Protein AF-0000000082828554 (afdb_homodimer)

Nearest PDB structures (foldseek):
  3os6-assembly2_D  TM=9.403E-01  e=1.510E-37  Bacillus anthracis str. Ames
  3os6-assembly2_C  TM=9.207E-01  e=5.058E-37  Bacillus anthracis str. Ames
  3os6-assembly1_B  TM=9.285E-01  e=2.536E-36  Bacillus anthracis str. Ames
  3gse-assembly1_A  TM=7.873E-01  e=1.905E-25  Yersinia pestis
  3veh-assembly4_D  TM=8.077E-01  e=9.548E-24  Mycobacterium tuberculosis

Solvent-accessible surface area (backbone atoms only — not comparable to full-atom values): 40051 Å² total; per-residue (Å²): 139,84,79,77,75,78,73,78,72,76,77,71,78,64,81,72,71,77,76,66,60,44,45,30,43,66,65,32,33,47,46,67,42,63,80,73,51,72,46,53,56,24,56,67,45,46,69,61,38,51,52,52,51,51,49,52,49,50,53,43,37,73,73,69,35,86,42,36,32,34,41,30,40,33,26,49,56,34,78,40,61,21,27,36,36,32,22,41,29,56,48,77,37,60,83,48,64,68,73,52,63,66,45,63,83,67,75,84,49,42,47,74,45,78,45,69,72,50,53,68,66,56,52,37,51,45,44,51,53,51,53,57,39,36,74,72,68,68,35,62,26,35,31,50,61,45,38,40,38,37,29,41,81,49,73,64,57,69,67,49,52,46,39,39,44,47,69,66,39,54,73,20,40,33,36,35,35,56,39,77,92,80,17,32,45,31,34,46,17,81,34,40,57,27,35,27,55,88,43,39,36,36,31,30,55,52,33,37,74,45,73,50,55,97,43,66,69,58,35,53,51,49,50,52,48,52,75,67,29,64,59,32,46,51,51,25,46,57,34,52,45,50,50,46,54,61,49,44,74,41,31,29,28,39,34,38,58,82,62,67,43,78,42,76,57,86,44,33,35,26,34,28,38,53,34,44,32,35,40,35,92,84,44,72,40,30,63,59,50,38,52,65,48,53,67,41,39,62,58,27,8,28,53,44,71,57,20,44,51,49,39,73,74,59,62,75,74,84,59,58,49,50,50,15,36,37,38,41,35,36,79,87,31,27,24,40,36,26,41,32,40,42,30,31,46,36,48,62,34,31,34,37,36,40,28,56,34,76,41,40,77,89,62,48,47,68,61,40,52,50,47,18,53,43,50,32,42,62,54,52,57,56,46,75,39,71,65,72,116,137,80,80,72,78,76,74,77,73,75,76,72,79,65,78,72,71,79,75,66,60,43,45,30,41,66,66,31,33,48,45,66,42,62,78,73,51,70,46,52,56,24,56,66,46,45,69,60,38,52,53,51,49,52,49,51,48,49,52,44,38,74,73,69,36,87,43,37,32,34,42,31,40,33,26,49,56,34,78,41,61,21,26,36,37,32,22,42,31,57,47,76,38,60,81,49,63,66,72,51,64,65,45,62,82,67,75,85,46,41,47,74,44,77,45,69,72,52,53,68,66,57,52,37,50,45,46,50,53,51,52,57,37,36,77,70,68,67,36,62,26,36,32,51,61,46,38,37,39,38,30,40,79,50,73,63,57,68,67,51,51,46,39,36,44,47,70,65,39,56,73,20,40,32,37,34,36,57,38,77,92,80,16,32,45,30,35,47,16,80,32,40,57,28,35,27,55,86,44,38,35,36,30,31,54,52,33,35,74,45,73,50,56,96,44,66,69,59,36,51,51,50,50,52,47,53,76,68,28,64,58,34,47,51,50,25,46,56,33,52,45,50,50,46,55,60,47,44,75,40,31,30,29,40,35,38,56,82,62,67,43,79,43,78,57,86,41,33,33,26,33,29,37,54,36,43,32,36,40,34,92,84,45,72,39,30,65,58,50,39,53,66,49,53,68,40,40,59,57,27,8,28,53,46,71,58,20,44,50,49,40,71,73,59,63,76,74,83,59,57,48,49,50,15,35,38,38,40,36,38,79,86,31,29,23,40,36,25,42,32,39,40,32,33,44,36,48,62,35,31,34,36,36,39,28,56,34,76,41,38,78,89,64,48,45,68,60,41,51,51,46,17,54,44,49,34,42,62,53,53,56,55,48,76,38,69,68,73,116

Organism: Acinetobacter baumannii (strain ATCC 19606 / DSM 30007 / JCM 6841 / CCUG 19606 / CIP 70.34 / NBRC 109757 / NCIMB 12457 / NCTC 12156 / 81) (NCBI:txid575584)

InterPro domains:
  IPR004561 Isochorismate synthase [TIGR00543] (96-383)
  IPR005801 ADC synthase [G3DSA:3.60.120.10] (2-388)
  IPR005801 ADC synthase [SSF56322] (55-384)
  IPR015890 Chorismate-utilising enzyme, C-terminal [PF00425] (120-375)

Sequence (778 aa):
MMQTQISVEQNLDHIGQKKFSCFSTKNYYLEVNEFVKTLNTPAANTALLNEEIAKCFEEIKKQGHQNPVLIGAIPFDITKKSSLNFYADHKKITQASSTINSLKNRNNIEIINKSLLIQRQKFEGTVQLALDAFEKKKVEKVVLSQAVEYEFNRHQEPENLLAALLKQNPNAYNFVIPVEHNNYILGASPELLLSKQGRIVTSNPLAGSRPKSQISEKNFVSQQELNHSEKDQHEHRIVVENIIRNLATHCVELKVSEFPDILETSTMLHLSSEFQGVLKQQAPDALNLALELHPTPAVCGSPTHVAKQFILDHEGYDRHYYTGLVGWMDAEGNGEWVVTIRCGLLSENKMRLYAGAGIVEGSDAEAEWLETEAKMQTMLNILNTKVAVMMQTQISVEQNLDHIGQKKFSCFSTKNYYLEVNEFVKTLNTPAANTALLNEEIAKCFEEIKKQGHQNPVLIGAIPFDITKKSSLNFYADHKKITQASSTINSLKNRNNIEIINKSLLIQRQKFEGTVQLALDAFEKKKVEKVVLSQAVEYEFNRHQEPENLLAALLKQNPNAYNFVIPVEHNNYILGASPELLLSKQGRIVTSNPLAGSRPKSQISEKNFVSQQELNHSEKDQHEHRIVVENIIRNLATHCVELKVSEFPDILETSTMLHLSSEFQGVLKQQAPDALNLALELHPTPAVCGSPTHVAKQFILDHEGYDRHYYTGLVGWMDAEGNGEWVVTIRCGLLSENKMRLYAGAGIVEGSDAEAEWLETEAKMQTMLNILNTKVAV

pLDDT: mean 90.37, std 16.79, range [19.75, 98.88]

Structure (mmCIF, N/CA/C/O backbone):
data_AF-0000000082828554-model_v1
#
loop_
_entity.id
_entity.type
_entity.pdbx_description
1 polymer 'Isochorismate synthase EntC'
#
loop_
_atom_site.group_PDB
_atom_site.id
_atom_site.type_symbol
_atom_site.label_atom_id
_atom_site.label_alt_id
_atom_site.label_comp_id
_atom_site.label_asym_id
_atom_site.label_entity_id
_atom_site.label_seq_id
_atom_site.pdbx_PDB_ins_code
_atom_site.Cartn_x
_atom_site.Cartn_y
_atom_site.Cartn_z
_atom_site.occupancy
_atom_site.B_iso_or_equiv
_atom_site.auth_seq_id
_atom_site.auth_comp_id
_atom_site.auth_asym_id
_atom_site.auth_atom_id
_atom_site.pdbx_PDB_model_num
ATOM 1 N N . MET A 1 1 ? 49.25 48.812 -6.547 1 20.67 1 MET A N 1
ATOM 2 C CA . MET A 1 1 ? 47.812 48.594 -6.781 1 20.67 1 MET A CA 1
ATOM 3 C C . MET A 1 1 ? 47.094 48.219 -5.484 1 20.67 1 MET A C 1
ATOM 5 O O . MET A 1 1 ? 47.656 47.469 -4.66 1 20.67 1 MET A O 1
ATOM 9 N N . MET A 1 2 ? 45.969 49 -5.094 1 21.38 2 MET A N 1
ATOM 10 C CA . MET A 1 2 ? 45.188 49.406 -3.934 1 21.38 2 MET A CA 1
ATOM 11 C C . MET A 1 2 ? 44.219 48.312 -3.508 1 21.38 2 MET A C 1
ATOM 13 O O . MET A 1 2 ? 43.344 47.906 -4.273 1 21.38 2 MET A O 1
ATOM 17 N N . GLN A 1 3 ? 44.688 47.344 -2.742 1 24.69 3 GLN A N 1
ATOM 18 C CA . GLN A 1 3 ? 44.156 46.125 -2.162 1 24.69 3 GLN A CA 1
ATOM 19 C C . GLN A 1 3 ? 42.906 46.438 -1.295 1 24.69 3 GLN A C 1
ATOM 21 O O . GLN A 1 3 ? 43.062 46.625 -0.088 1 24.69 3 GLN A O 1
ATOM 26 N N . THR A 1 4 ? 41.969 47.375 -1.885 1 28.44 4 THR A N 1
ATOM 27 C CA . THR A 1 4 ? 40.875 47.781 -1.02 1 28.44 4 THR A CA 1
ATOM 28 C C . THR A 1 4 ? 40.062 46.562 -0.551 1 28.44 4 THR A C 1
ATOM 30 O O . THR A 1 4 ? 39.562 45.812 -1.37 1 28.44 4 THR A O 1
ATOM 33 N N . GLN A 1 5 ? 40.375 46.062 0.621 1 23.8 5 GLN A N 1
ATOM 34 C CA . GLN A 1 5 ? 39.844 45 1.447 1 23.8 5 GLN A CA 1
ATOM 35 C C . GLN A 1 5 ? 38.375 45.188 1.723 1 23.8 5 GLN A C 1
ATOM 37 O O . GLN A 1 5 ? 37.969 46.031 2.531 1 23.8 5 GLN A O 1
ATOM 42 N N . ILE A 1 6 ? 37.5 45.219 0.725 1 28.34 6 ILE A N 1
ATOM 43 C CA . ILE A 1 6 ? 36.094 45.469 0.895 1 28.34 6 ILE A CA 1
ATOM 44 C C . ILE A 1 6 ? 35.5 44.469 1.904 1 28.34 6 ILE A C 1
ATOM 46 O O . ILE A 1 6 ? 35.5 43.25 1.66 1 28.34 6 ILE A O 1
ATOM 50 N N . SER A 1 7 ? 35.75 44.656 3.209 1 22.95 7 SER A N 1
ATOM 51 C CA . SER A 1 7 ? 35.188 43.844 4.312 1 22.95 7 SER A CA 1
ATOM 52 C C . SER A 1 7 ? 33.688 43.812 4.266 1 22.95 7 SER A C 1
ATOM 54 O O . SER A 1 7 ? 33 44.844 4.426 1 22.95 7 SER A O 1
ATOM 56 N N . VAL A 1 8 ? 33.125 43.219 3.311 1 30.23 8 VAL A N 1
ATOM 57 C CA . VAL A 1 8 ? 31.656 43.062 3.254 1 30.23 8 VAL A CA 1
ATOM 58 C C . VAL A 1 8 ? 31.125 42.625 4.625 1 30.23 8 VAL A C 1
ATOM 60 O O . VAL A 1 8 ? 31.438 41.531 5.109 1 30.23 8 VAL A O 1
ATOM 63 N N . GLU A 1 9 ? 31 43.5 5.656 1 24.28 9 GLU A N 1
ATOM 64 C CA . GLU A 1 9 ? 30.297 43.406 6.934 1 24.28 9 GLU A CA 1
ATOM 65 C C . GLU A 1 9 ? 28.859 42.906 6.742 1 24.28 9 GLU A C 1
ATOM 67 O O . GLU A 1 9 ? 28.016 43.656 6.219 1 24.28 9 GLU A O 1
ATOM 72 N N . GLN A 1 10 ? 28.641 41.781 6.215 1 29.42 10 GLN A N 1
ATOM 73 C CA . GLN A 1 10 ? 27.297 41.25 6.238 1 29.42 10 GLN A CA 1
ATOM 74 C C . GLN A 1 10 ? 26.641 41.469 7.602 1 29.42 10 GLN A C 1
ATOM 76 O O . GLN A 1 10 ? 27.156 41.031 8.625 1 29.42 10 GLN A O 1
ATOM 81 N N . ASN A 1 11 ? 26.109 42.656 7.875 1 27.55 11 ASN A N 1
ATOM 82 C CA . ASN A 1 11 ? 25.25 43.031 8.984 1 27.55 11 ASN A CA 1
ATOM 83 C C . ASN A 1 11 ? 24.266 41.938 9.359 1 27.55 11 ASN A C 1
ATOM 85 O O . ASN A 1 11 ? 23.312 41.688 8.625 1 27.55 11 ASN A O 1
ATOM 89 N N . LEU A 1 12 ? 24.719 40.844 9.867 1 31.39 12 LEU A N 1
ATOM 90 C CA . LEU A 1 12 ? 23.906 39.969 10.688 1 31.39 12 LEU A CA 1
ATOM 91 C C . LEU A 1 12 ? 23.094 40.75 11.711 1 31.39 12 LEU A C 1
ATOM 93 O O . LEU A 1 12 ? 23.641 41.25 12.695 1 31.39 12 LEU A O 1
ATOM 97 N N . ASP A 1 13 ? 22.312 41.719 11.312 1 30.52 13 ASP A N 1
ATOM 98 C CA . ASP A 1 13 ? 21.312 42.281 12.219 1 30.52 13 ASP A CA 1
ATOM 99 C C . ASP A 1 13 ? 20.797 41.219 13.188 1 30.52 13 ASP A C 1
ATOM 101 O O . ASP A 1 13 ? 20.062 40.312 12.797 1 30.52 13 ASP A O 1
ATOM 105 N N . HIS A 1 14 ? 21.5 40.719 14.164 1 32.12 14 HIS A N 1
ATOM 106 C CA . HIS A 1 14 ? 21.297 40 15.414 1 32.12 14 HIS A CA 1
ATOM 107 C C . HIS A 1 14 ? 20.156 40.625 16.219 1 32.12 14 HIS A C 1
ATOM 109 O O . HIS A 1 14 ? 20.156 40.562 17.453 1 32.12 14 HIS A O 1
ATOM 115 N N . ILE A 1 15 ? 19.453 41.625 15.898 1 34 15 ILE A N 1
ATOM 116 C CA . ILE A 1 15 ? 18.344 41.938 16.797 1 34 15 ILE A CA 1
ATOM 117 C C . ILE A 1 15 ? 17.656 40.625 17.203 1 34 15 ILE A C 1
ATOM 119 O O . ILE A 1 15 ? 17.062 39.938 16.359 1 34 15 ILE A O 1
ATOM 123 N N . GLY A 1 16 ? 18.188 39.781 18.031 1 39.03 16 GLY A N 1
ATOM 124 C CA . GLY A 1 16 ? 17.859 38.5 18.656 1 39.03 16 GLY A CA 1
ATOM 125 C C . GLY A 1 16 ? 16.359 38.281 18.797 1 39.03 16 GLY A C 1
ATOM 126 O O . GLY A 1 16 ? 15.82 38.344 19.906 1 39.03 16 GLY A O 1
ATOM 127 N N . GLN A 1 17 ? 15.508 38.844 18.109 1 43.62 17 GLN A N 1
ATOM 128 C CA . GLN A 1 17 ? 14.07 38.656 18.234 1 43.62 17 GLN A CA 1
ATOM 129 C C . GLN A 1 17 ? 13.734 37.188 18.5 1 43.62 17 GLN A C 1
ATOM 131 O O . GLN A 1 17 ? 14.125 36.312 17.719 1 43.62 17 GLN A O 1
ATOM 136 N N . LYS A 1 18 ? 13.695 36.75 19.75 1 56.19 18 LYS A N 1
ATOM 137 C CA . LYS A 1 18 ? 13.281 35.469 20.297 1 56.19 18 LYS A CA 1
ATOM 138 C C . LYS A 1 18 ? 12.117 34.906 19.516 1 56.19 18 LYS A C 1
ATOM 140 O O . LYS A 1 18 ? 11 35.438 19.562 1 56.19 18 LYS A O 1
ATOM 145 N N . LYS A 1 19 ? 12.383 34.281 18.375 1 73.25 19 LYS A N 1
ATOM 146 C CA . LYS A 1 19 ? 11.336 33.562 17.641 1 73.25 19 LYS A CA 1
ATOM 147 C C . LYS A 1 19 ? 10.703 32.469 18.516 1 73.25 19 LYS A C 1
ATOM 149 O O . LYS A 1 19 ? 11.352 31.484 18.844 1 73.25 19 LYS A O 1
ATOM 154 N N . PHE A 1 20 ? 9.609 32.906 19.047 1 80 20 PHE A N 1
ATOM 155 C CA . PHE A 1 20 ? 8.812 32 19.875 1 80 20 PHE A CA 1
ATOM 156 C C . PHE A 1 20 ? 8.234 30.875 19.047 1 80 20 PHE A C 1
ATOM 158 O O . PHE A 1 20 ? 7.703 31.109 17.953 1 80 20 PHE A O 1
ATOM 165 N N . SER A 1 21 ? 8.633 29.609 19.406 1 90.94 21 SER A N 1
ATOM 166 C CA . SER A 1 21 ? 8.055 28.438 18.75 1 90.94 21 SER A CA 1
ATOM 167 C C . SER A 1 21 ? 7.457 27.469 19.766 1 90.94 21 SER A C 1
ATOM 169 O O . SER A 1 21 ? 8 27.297 20.859 1 90.94 21 SER A O 1
ATOM 171 N N . CYS A 1 22 ? 6.32 26.953 19.328 1 91.12 22 CYS A N 1
ATOM 172 C CA . CYS A 1 22 ? 5.656 26.016 20.219 1 91.12 22 CYS A CA 1
ATOM 173 C C . CYS A 1 22 ? 5.051 24.859 19.438 1 91.12 22 CYS A C 1
ATOM 175 O O . CYS A 1 22 ? 4.527 25.047 18.344 1 91.12 22 CYS A O 1
ATOM 177 N N . PHE A 1 23 ? 5.207 23.672 20 1 96.62 23 PHE A N 1
ATOM 178 C CA . PHE A 1 23 ? 4.484 22.469 19.609 1 96.62 23 PHE A CA 1
ATOM 179 C C . PHE A 1 23 ? 4.031 21.688 20.828 1 96.62 23 PHE A C 1
ATOM 181 O O . PHE A 1 23 ? 4.852 21.297 21.672 1 96.62 23 PHE A O 1
ATOM 188 N N . SER A 1 24 ? 2.738 21.5 20.922 1 95.69 24 SER A N 1
ATOM 189 C CA . SER A 1 24 ? 2.193 20.812 22.078 1 95.69 24 SER A CA 1
ATOM 190 C C . SER A 1 24 ? 1.188 19.734 21.688 1 95.69 24 SER A C 1
ATOM 192 O O . SER A 1 24 ? 0.484 19.891 20.672 1 95.69 24 SER A O 1
ATOM 194 N N . THR A 1 25 ? 1.179 18.672 22.406 1 96 25 THR A N 1
ATOM 195 C CA . THR A 1 25 ? 0.217 17.578 22.266 1 96 25 THR A CA 1
ATOM 196 C C . THR A 1 25 ? -0.553 17.375 23.578 1 96 25 THR A C 1
ATOM 198 O O . THR A 1 25 ? -0.33 18.094 24.547 1 96 25 THR A O 1
ATOM 201 N N . LYS A 1 26 ? -1.463 16.406 23.531 1 93.44 26 LYS A N 1
ATOM 202 C CA . LYS A 1 26 ? -2.188 16.078 24.75 1 93.44 26 LYS A CA 1
ATOM 203 C C . LYS A 1 26 ? -1.243 15.516 25.812 1 93.44 26 LYS A C 1
ATOM 205 O O . LYS A 1 26 ? -1.531 15.594 27 1 93.44 26 LYS A O 1
ATOM 210 N N . ASN A 1 27 ? -0.067 15.062 25.406 1 93.69 27 ASN A N 1
ATOM 211 C CA . ASN A 1 27 ? 0.811 14.336 26.312 1 93.69 27 ASN A CA 1
ATOM 212 C C . ASN A 1 27 ? 2.004 15.188 26.734 1 93.69 27 ASN A C 1
ATOM 214 O O . ASN A 1 27 ? 2.568 14.977 27.812 1 93.69 27 ASN A O 1
ATOM 218 N N . TYR A 1 28 ? 2.402 16.156 25.875 1 94 28 TYR A N 1
ATOM 219 C CA . TYR A 1 28 ? 3.6 16.922 26.219 1 94 28 TYR A CA 1
ATOM 220 C C . TYR A 1 28 ? 3.635 18.266 25.5 1 94 28 TYR A C 1
ATOM 222 O O . TYR A 1 28 ? 2.885 18.484 24.547 1 94 28 TYR A O 1
ATOM 230 N N . TYR A 1 29 ? 4.445 19.156 26.031 1 91.75 29 TYR A N 1
ATOM 231 C CA . TYR A 1 29 ? 4.875 20.422 25.438 1 91.75 29 TYR A CA 1
ATOM 232 C C . TYR A 1 29 ? 6.352 20.375 25.062 1 91.75 29 TYR A C 1
ATOM 234 O O . TYR A 1 29 ? 7.191 20 25.891 1 91.75 29 TYR A O 1
ATOM 242 N N . LEU A 1 30 ? 6.637 20.688 23.828 1 93.81 30 LEU A N 1
ATOM 243 C CA . LEU A 1 30 ? 8.031 20.719 23.391 1 93.81 30 LEU A CA 1
ATOM 244 C C . LEU A 1 30 ? 8.664 22.078 23.703 1 93.81 30 LEU A C 1
ATOM 246 O O . LEU A 1 30 ? 8.359 23.078 23.047 1 93.81 30 LEU A O 1
ATOM 250 N N . GLU A 1 31 ? 9.5 22.141 24.688 1 88.94 31 GLU A N 1
ATOM 251 C CA . GLU A 1 31 ? 10.266 23.344 25.016 1 88.94 31 GLU A CA 1
ATOM 252 C C . GLU A 1 31 ? 11.562 23.406 24.203 1 88.94 31 GLU A C 1
ATOM 254 O O . GLU A 1 31 ? 12.344 22.453 24.203 1 88.94 31 GLU A O 1
ATOM 259 N N . VAL A 1 32 ? 11.703 24.438 23.516 1 92.56 32 VAL A N 1
ATOM 260 C CA . VAL A 1 32 ? 12.914 24.594 22.719 1 92.56 32 VAL A CA 1
ATOM 261 C C . VAL A 1 32 ? 13.711 25.797 23.219 1 92.56 32 VAL A C 1
ATOM 263 O O . VAL A 1 32 ? 13.133 26.781 23.672 1 92.56 32 VAL A O 1
ATOM 266 N N . ASN A 1 33 ? 15.047 25.609 23.156 1 90.81 33 ASN A N 1
ATOM 267 C CA . ASN A 1 33 ? 15.938 26.656 23.672 1 90.81 33 ASN A CA 1
ATOM 268 C C . ASN A 1 33 ? 17.094 26.906 22.719 1 90.81 33 ASN A C 1
ATOM 270 O O . ASN A 1 33 ? 17.594 25.984 22.062 1 90.81 33 ASN A O 1
ATOM 274 N N . GLU A 1 34 ? 17.5 28.234 22.594 1 92.88 34 GLU A N 1
ATOM 275 C CA . GLU A 1 34 ? 18.688 28.672 21.859 1 92.88 34 GLU A CA 1
ATOM 276 C C . GLU A 1 34 ? 18.5 28.5 20.359 1 92.88 34 GLU A C 1
ATOM 278 O O . GLU A 1 34 ? 19.078 27.594 19.75 1 92.88 34 GLU A O 1
ATOM 283 N N . PHE A 1 35 ? 17.828 29.422 19.797 1 95 35 PHE A N 1
ATOM 284 C CA . PHE A 1 35 ? 17.625 29.453 18.359 1 95 35 PHE A CA 1
ATOM 285 C C . PHE A 1 35 ? 18.953 29.516 17.609 1 95 35 PHE A C 1
ATOM 287 O O . PHE A 1 35 ? 19.844 30.266 18 1 95 35 PHE A O 1
ATOM 294 N N . VAL A 1 36 ? 19.094 28.734 16.562 1 95.69 36 VAL A N 1
ATOM 295 C CA . VAL A 1 36 ? 20.344 28.688 15.805 1 95.69 36 VAL A CA 1
ATOM 296 C C . VAL A 1 36 ? 20.141 29.344 14.438 1 95.69 36 VAL A C 1
ATOM 298 O O . VAL A 1 36 ? 20.703 30.406 14.164 1 95.69 36 VAL A O 1
ATOM 301 N N . LYS A 1 37 ? 19.281 28.766 13.633 1 95.94 37 LYS A N 1
ATOM 302 C CA . LYS A 1 37 ? 19.016 29.297 12.305 1 95.94 37 LYS A CA 1
ATOM 303 C C . LYS A 1 37 ? 17.719 28.734 11.727 1 95.94 37 LYS A C 1
ATOM 305 O O . LYS A 1 37 ? 17.156 27.797 12.289 1 95.94 37 LYS A O 1
ATOM 310 N N . THR A 1 38 ? 17.312 29.312 10.68 1 97.31 38 THR A N 1
ATOM 311 C CA . THR A 1 38 ? 16.156 28.828 9.914 1 97.31 38 THR A CA 1
ATOM 312 C C . THR A 1 38 ? 16.594 28.375 8.523 1 97.31 38 THR A C 1
ATOM 314 O O . THR A 1 38 ? 17.359 29.078 7.848 1 97.31 38 THR A O 1
ATOM 317 N N . LEU A 1 39 ? 16.172 27.188 8.18 1 97.75 39 LEU A N 1
ATOM 318 C CA . LEU A 1 39 ? 16.359 26.703 6.816 1 97.75 39 LEU A CA 1
ATOM 319 C C . LEU A 1 39 ? 15.094 26.922 5.984 1 97.75 39 LEU A C 1
ATOM 321 O O . LEU A 1 39 ? 13.992 26.578 6.414 1 97.75 39 LEU A O 1
ATOM 325 N N . ASN A 1 40 ? 15.234 27.453 4.754 1 98 40 ASN A N 1
ATOM 326 C CA . ASN A 1 40 ? 14.086 27.797 3.918 1 98 40 ASN A CA 1
ATOM 327 C C . ASN A 1 40 ? 14.094 26.984 2.621 1 98 40 ASN A C 1
ATOM 329 O O . ASN A 1 40 ? 13.438 27.375 1.647 1 98 40 ASN A O 1
ATOM 333 N N . THR A 1 41 ? 14.773 25.906 2.594 1 98.19 41 THR A N 1
ATOM 334 C CA . THR A 1 41 ? 14.844 25.047 1.412 1 98.19 41 THR A CA 1
ATOM 335 C C . THR A 1 41 ? 13.484 24.422 1.128 1 98.19 41 THR A C 1
ATOM 337 O O . THR A 1 41 ? 12.859 23.859 2.025 1 98.19 41 THR A O 1
ATOM 340 N N . PRO A 1 42 ? 13.008 24.531 -0.131 1 98.38 42 PRO A N 1
ATOM 341 C CA . PRO A 1 42 ? 11.773 23.844 -0.483 1 98.38 42 PRO A CA 1
ATOM 342 C C . PRO A 1 42 ? 11.859 22.328 -0.277 1 98.38 42 PRO A C 1
ATOM 344 O O . PRO A 1 42 ? 12.875 21.719 -0.614 1 98.38 42 PRO A O 1
ATOM 347 N N . ALA A 1 43 ? 10.797 21.797 0.248 1 98.38 43 ALA A N 1
ATOM 348 C CA . ALA A 1 43 ? 10.805 20.359 0.534 1 98.38 43 ALA A CA 1
ATOM 349 C C . ALA A 1 43 ? 10.859 19.547 -0.754 1 98.38 43 ALA A C 1
ATOM 351 O O . ALA A 1 43 ? 11.312 18.391 -0.752 1 98.38 43 ALA A O 1
ATOM 352 N N . ALA A 1 44 ? 10.375 20.078 -1.885 1 97.38 44 ALA A N 1
ATOM 353 C CA . ALA A 1 44 ? 10.422 19.406 -3.18 1 97.38 44 ALA A CA 1
ATOM 354 C C . ALA A 1 44 ? 11.859 19.078 -3.572 1 97.38 44 ALA A C 1
ATOM 356 O O . ALA A 1 44 ? 12.102 18.141 -4.328 1 97.38 44 ALA A O 1
ATOM 357 N N . ASN A 1 45 ? 12.766 19.922 -3.113 1 97.94 45 ASN A N 1
ATOM 358 C CA . ASN A 1 45 ? 14.188 19.609 -3.254 1 97.94 45 ASN A CA 1
ATOM 359 C C . ASN A 1 45 ? 14.672 18.719 -2.121 1 97.94 45 ASN A C 1
ATOM 361 O O . ASN A 1 45 ? 15.531 19.109 -1.334 1 97.94 45 ASN A O 1
ATOM 365 N N . THR A 1 46 ? 14.258 17.531 -2.127 1 97.62 46 THR A N 1
ATOM 366 C CA . THR A 1 46 ? 14.367 16.609 -1.003 1 97.62 46 THR A CA 1
ATOM 367 C C . THR A 1 46 ? 15.836 16.344 -0.672 1 97.62 46 THR A C 1
ATOM 369 O O . THR A 1 46 ? 16.234 16.359 0.496 1 97.62 46 THR A O 1
ATOM 372 N N . ALA A 1 47 ? 16.609 16 -1.67 1 97.38 47 ALA A N 1
ATOM 373 C CA . ALA A 1 47 ? 18.016 15.688 -1.453 1 97.38 47 ALA A CA 1
ATOM 374 C C . ALA A 1 47 ? 18.734 16.844 -0.787 1 97.38 47 ALA A C 1
ATOM 376 O O . ALA A 1 47 ? 19.453 16.656 0.196 1 97.38 47 ALA A O 1
ATOM 377 N N . LEU A 1 48 ? 18.531 18.031 -1.381 1 98.25 48 LEU A N 1
ATOM 378 C CA . LEU A 1 48 ? 19.172 19.219 -0.821 1 98.25 48 LEU A CA 1
ATOM 379 C C . LEU A 1 48 ? 18.672 19.5 0.591 1 98.25 48 LEU A C 1
ATOM 381 O O . LEU A 1 48 ? 19.453 19.828 1.481 1 98.25 48 LEU A O 1
ATOM 385 N N . LEU A 1 49 ? 17.391 19.406 0.768 1 98.56 49 LEU A N 1
ATOM 386 C CA . LEU A 1 49 ? 16.797 19.625 2.082 1 98.56 49 LEU A CA 1
ATOM 387 C C . LEU A 1 49 ? 17.422 18.703 3.123 1 98.56 49 LEU A C 1
ATOM 389 O O . LEU A 1 49 ? 17.797 19.156 4.207 1 98.56 49 LEU A O 1
ATOM 393 N N . ASN A 1 50 ? 17.5 17.453 2.824 1 98.56 50 ASN A N 1
ATOM 394 C CA . ASN A 1 50 ? 18.047 16.453 3.74 1 98.56 50 ASN A CA 1
ATOM 395 C C . ASN A 1 50 ? 19.516 16.734 4.066 1 98.56 50 ASN A C 1
ATOM 397 O O . ASN A 1 50 ? 19.938 16.594 5.215 1 98.56 50 ASN A O 1
ATOM 401 N N . GLU A 1 51 ? 20.281 17.031 3.045 1 98.5 51 GLU A N 1
ATOM 402 C CA . GLU A 1 51 ? 21.688 17.359 3.244 1 98.5 51 GLU A CA 1
ATOM 403 C C . GLU A 1 51 ? 21.844 18.547 4.191 1 98.5 51 GLU A C 1
ATOM 405 O O . GLU A 1 51 ? 22.688 18.516 5.098 1 98.5 51 GLU A O 1
ATOM 410 N N . GLU A 1 52 ? 21.078 19.609 3.963 1 98.62 52 GLU A N 1
ATOM 411 C CA . GLU A 1 52 ? 21.172 20.812 4.781 1 98.62 52 GLU A CA 1
ATOM 412 C C . GLU A 1 52 ? 20.719 20.531 6.215 1 98.62 52 GLU A C 1
ATOM 414 O O . GLU A 1 52 ? 21.297 21.062 7.164 1 98.62 52 GLU A O 1
ATOM 419 N N . ILE A 1 53 ? 19.719 19.766 6.375 1 98.75 53 ILE A N 1
ATOM 420 C CA . ILE A 1 53 ? 19.25 19.422 7.715 1 98.75 53 ILE A CA 1
ATOM 421 C C . ILE A 1 53 ? 20.359 18.656 8.453 1 98.75 53 ILE A C 1
ATOM 423 O O . ILE A 1 53 ? 20.688 18.984 9.602 1 98.75 53 ILE A O 1
ATOM 427 N N . ALA A 1 54 ? 20.875 17.656 7.797 1 98.44 54 ALA A N 1
ATOM 428 C CA . ALA A 1 54 ? 21.938 16.859 8.398 1 98.44 54 ALA A CA 1
ATOM 429 C C . ALA A 1 54 ? 23.125 17.719 8.789 1 98.44 54 ALA A C 1
ATOM 431 O O . ALA A 1 54 ? 23.688 17.562 9.883 1 98.44 54 ALA A O 1
ATOM 432 N N . LYS A 1 55 ? 23.5 18.547 7.895 1 98.38 55 LYS A N 1
ATOM 433 C CA . LYS A 1 55 ? 24.625 19.453 8.156 1 98.38 55 LYS A CA 1
ATOM 434 C C . LYS A 1 55 ? 24.359 20.344 9.359 1 98.38 55 LYS A C 1
ATOM 436 O O . LYS A 1 55 ? 25.234 20.562 10.188 1 98.38 55 LYS A O 1
ATOM 441 N N . CYS A 1 56 ? 23.156 20.906 9.453 1 98.38 56 CYS A N 1
ATOM 442 C CA . CYS A 1 56 ? 22.797 21.781 10.562 1 98.38 56 CYS A CA 1
ATOM 443 C C . CYS A 1 56 ? 22.875 21.047 11.891 1 98.38 56 CYS A C 1
ATOM 445 O O . CYS A 1 56 ? 23.438 21.547 12.859 1 98.38 56 CYS A O 1
ATOM 447 N N . PHE A 1 57 ? 22.328 19.859 11.961 1 98.44 57 PHE A N 1
ATOM 448 C CA . PHE A 1 57 ? 22.375 19.062 13.188 1 98.44 57 PHE A CA 1
ATOM 449 C C . PHE A 1 57 ? 23.828 18.734 13.562 1 98.44 57 PHE A C 1
ATOM 451 O O . PHE A 1 57 ? 24.188 18.797 14.734 1 98.44 57 PHE A O 1
ATOM 458 N N . GLU A 1 58 ? 24.578 18.375 12.547 1 97.81 58 GLU A N 1
ATOM 459 C CA . GLU A 1 58 ? 25.984 18.047 12.789 1 97.81 58 GLU A CA 1
ATOM 460 C C . GLU A 1 58 ? 26.734 19.25 13.359 1 97.81 58 GLU A C 1
ATOM 462 O O . GLU A 1 58 ? 27.531 19.109 14.289 1 97.81 58 GLU A O 1
ATOM 467 N N . GLU A 1 59 ? 26.516 20.391 12.773 1 97.69 59 GLU A N 1
ATOM 468 C CA . GLU A 1 59 ? 27.156 21.609 13.234 1 97.69 59 GLU A CA 1
ATOM 469 C C . GLU A 1 59 ? 26.781 21.938 14.672 1 97.69 59 GLU A C 1
ATOM 471 O O . GLU A 1 59 ? 27.641 22.328 15.477 1 97.69 59 GLU A O 1
ATOM 476 N N . ILE A 1 60 ? 25.562 21.781 15 1 97.75 60 ILE A N 1
ATOM 477 C CA . ILE A 1 60 ? 25.078 22.078 16.344 1 97.75 60 ILE A CA 1
ATOM 478 C C . ILE A 1 60 ? 25.719 21.109 17.344 1 97.75 60 ILE A C 1
ATOM 480 O O . ILE A 1 60 ? 26.141 21.516 18.422 1 97.75 60 ILE A O 1
ATOM 484 N N . LYS A 1 61 ? 25.797 19.875 16.953 1 97.06 61 LYS A N 1
ATOM 485 C CA . LYS A 1 61 ? 26.406 18.859 17.828 1 97.06 61 LYS A CA 1
ATOM 486 C C . LYS A 1 61 ? 27.891 19.125 18.016 1 97.06 61 LYS A C 1
ATOM 488 O O . LYS A 1 61 ? 28.438 18.922 19.094 1 97.06 61 LYS A O 1
ATOM 493 N N . LYS A 1 62 ? 28.516 19.5 16.969 1 97.06 62 LYS A N 1
ATOM 494 C CA . LYS A 1 62 ? 29.938 19.812 17.047 1 97.06 62 LYS A CA 1
ATOM 495 C C . LYS A 1 62 ? 30.188 20.953 18.031 1 97.06 62 LYS A C 1
ATOM 497 O O . LYS A 1 62 ? 31.281 21.047 18.609 1 97.06 62 LYS A O 1
ATOM 502 N N . GLN A 1 63 ? 29.234 21.797 18.188 1 96.56 63 GLN A N 1
ATOM 503 C CA . GLN A 1 63 ? 29.344 22.922 19.109 1 96.56 63 GLN A CA 1
ATOM 504 C C . GLN A 1 63 ? 29.062 22.484 20.547 1 96.56 63 GLN A C 1
ATOM 506 O O . GLN A 1 63 ? 29.094 23.312 21.469 1 96.56 63 GLN A O 1
ATOM 511 N N . GLY A 1 64 ? 28.766 21.172 20.734 1 95.25 64 GLY A N 1
ATOM 512 C CA . GLY A 1 64 ? 28.672 20.609 22.078 1 95.25 64 GLY A CA 1
ATOM 513 C C . GLY A 1 64 ? 27.234 20.406 22.547 1 95.25 64 GLY A C 1
ATOM 514 O O . GLY A 1 64 ? 27 19.969 23.672 1 95.25 64 GLY A O 1
ATOM 515 N N . HIS A 1 65 ? 26.266 20.75 21.641 1 94.38 65 HIS A N 1
ATOM 516 C CA . HIS A 1 65 ? 24.859 20.578 22.031 1 94.38 65 HIS A CA 1
ATOM 517 C C . HIS A 1 65 ? 24.406 19.141 21.812 1 94.38 65 HIS A C 1
ATOM 519 O O . HIS A 1 65 ? 24.656 18.562 20.75 1 94.38 65 HIS A O 1
ATOM 525 N N . GLN A 1 66 ? 23.656 18.547 22.734 1 92.06 66 GLN A N 1
ATOM 526 C CA . GLN A 1 66 ? 23.375 17.109 22.703 1 92.06 66 GLN A CA 1
ATOM 527 C C . GLN A 1 66 ? 21.984 16.828 22.141 1 92.06 66 GLN A C 1
ATOM 529 O O . GLN A 1 66 ? 21.734 15.758 21.578 1 92.06 66 GLN A O 1
ATOM 534 N N . ASN A 1 67 ? 21.094 17.797 22.266 1 95 67 ASN A N 1
ATOM 535 C CA . ASN A 1 67 ? 19.719 17.484 21.922 1 95 67 ASN A CA 1
ATOM 536 C C . ASN A 1 67 ? 19.109 18.531 20.984 1 95 67 ASN A C 1
ATOM 538 O O . ASN A 1 67 ? 18.078 19.109 21.281 1 95 67 ASN A O 1
ATOM 542 N N . PRO A 1 68 ? 19.75 18.75 19.859 1 97.81 68 PRO A N 1
ATOM 543 C CA . PRO A 1 68 ? 19.172 19.719 18.922 1 97.81 68 PRO A CA 1
ATOM 544 C C . PRO A 1 68 ? 17.859 19.234 18.312 1 97.81 68 PRO A C 1
ATOM 546 O O . PRO A 1 68 ? 17.594 18.031 18.281 1 97.81 68 PRO A O 1
ATOM 549 N N . VAL A 1 69 ? 17.047 20.188 17.844 1 98.25 69 VAL A N 1
ATOM 550 C CA . VAL A 1 69 ? 15.75 19.859 17.266 1 98.25 69 VAL A CA 1
ATOM 551 C C . VAL A 1 69 ? 15.383 20.891 16.188 1 98.25 69 VAL A C 1
ATOM 553 O O . VAL A 1 69 ? 15.867 22.031 16.234 1 98.25 69 VAL A O 1
ATOM 556 N N . LEU A 1 70 ? 14.727 20.484 15.211 1 98.19 70 LEU A N 1
ATOM 557 C CA . LEU A 1 70 ? 14.086 21.422 14.305 1 98.19 70 LEU A CA 1
ATOM 558 C C . LEU A 1 70 ? 12.57 21.438 14.516 1 98.19 70 LEU A C 1
ATOM 560 O O . LEU A 1 70 ? 11.969 20.391 14.773 1 98.19 70 LEU A O 1
ATOM 564 N N . ILE A 1 71 ? 11.953 22.562 14.531 1 98 71 ILE A N 1
ATOM 565 C CA . ILE A 1 71 ? 10.516 22.828 14.508 1 98 71 ILE A CA 1
ATOM 566 C C . ILE A 1 71 ? 10.172 23.672 13.289 1 98 71 ILE A C 1
ATOM 568 O O . ILE A 1 71 ? 10.867 24.656 12.984 1 98 71 ILE A O 1
ATOM 572 N N . GLY A 1 72 ? 9.172 23.25 12.539 1 97.94 72 GLY A N 1
ATOM 573 C CA . GLY A 1 72 ? 8.977 24.047 11.336 1 97.94 72 GLY A CA 1
ATOM 574 C C . GLY A 1 72 ? 7.652 23.781 10.648 1 97.94 72 GLY A C 1
ATOM 575 O O . GLY A 1 72 ? 6.773 23.125 11.219 1 97.94 72 GLY A O 1
ATOM 576 N N . ALA A 1 73 ? 7.531 24.422 9.547 1 98.69 73 ALA A N 1
ATOM 577 C CA . ALA A 1 73 ? 6.336 24.359 8.711 1 98.69 73 ALA A CA 1
ATOM 578 C C . ALA A 1 73 ? 6.703 24.141 7.246 1 98.69 73 ALA A C 1
ATOM 580 O O . ALA A 1 73 ? 7.672 24.719 6.754 1 98.69 73 ALA A O 1
ATOM 581 N N . ILE A 1 74 ? 6.012 23.266 6.672 1 98.56 74 ILE A N 1
ATOM 582 C CA . ILE A 1 74 ? 6.125 23.016 5.242 1 98.56 74 ILE A CA 1
ATOM 583 C C . ILE A 1 74 ? 4.805 23.344 4.547 1 98.56 74 ILE A C 1
ATOM 585 O O . ILE A 1 74 ? 3.742 22.875 4.969 1 98.56 74 ILE A O 1
ATOM 589 N N . PRO A 1 75 ? 4.832 24.156 3.482 1 97.62 75 PRO A N 1
ATOM 590 C CA . PRO A 1 75 ? 3.605 24.562 2.795 1 97.62 75 PRO A CA 1
ATOM 591 C C . PRO A 1 75 ? 2.91 23.406 2.096 1 97.62 75 PRO A C 1
ATOM 593 O O . PRO A 1 75 ? 3.52 22.344 1.89 1 97.62 75 PRO A O 1
ATOM 596 N N . PHE A 1 76 ? 1.629 23.641 1.765 1 96.94 76 PHE A N 1
ATOM 597 C CA . PHE A 1 76 ? 0.885 22.688 0.948 1 96.94 76 PHE A CA 1
ATOM 598 C C . PHE A 1 76 ? 1.618 22.406 -0.358 1 96.94 76 PHE A C 1
ATOM 600 O O . PHE A 1 76 ? 1.784 21.25 -0.746 1 96.94 76 PHE A O 1
ATOM 607 N N . ASP A 1 77 ? 1.975 23.453 -1.047 1 95.06 77 ASP A N 1
ATOM 608 C CA . ASP A 1 77 ? 2.824 23.359 -2.23 1 95.06 77 ASP A CA 1
ATOM 609 C C . ASP A 1 77 ? 4.297 23.25 -1.841 1 95.06 77 ASP A C 1
ATOM 611 O O . ASP A 1 77 ? 4.957 24.266 -1.585 1 95.06 77 ASP A O 1
ATOM 615 N N . ILE A 1 78 ? 4.852 22.094 -1.919 1 96.5 78 ILE A N 1
ATOM 616 C CA . ILE A 1 78 ? 6.16 21.828 -1.334 1 96.5 78 ILE A CA 1
ATOM 617 C C . ILE A 1 78 ? 7.258 22.391 -2.23 1 96.5 78 ILE A C 1
ATOM 619 O O . ILE A 1 78 ? 8.445 22.312 -1.904 1 96.5 78 ILE A O 1
ATOM 623 N N . THR A 1 79 ? 6.883 22.938 -3.385 1 96.19 79 THR A N 1
ATOM 624 C CA . THR A 1 79 ? 7.855 23.641 -4.211 1 96.19 79 THR A CA 1
ATOM 625 C C . THR A 1 79 ? 8.164 25.016 -3.627 1 96.19 79 THR A C 1
ATOM 627 O O . THR A 1 79 ? 9.141 25.656 -4.023 1 96.19 79 THR A O 1
ATOM 630 N N . LYS A 1 80 ? 7.328 25.5 -2.711 1 96.38 80 LYS A N 1
ATOM 631 C CA . LYS A 1 80 ? 7.562 26.75 -2.016 1 96.38 80 LYS A CA 1
ATOM 632 C C . LYS A 1 80 ? 8.492 26.562 -0.823 1 96.38 80 LYS A C 1
ATOM 634 O O . LYS A 1 80 ? 8.719 25.438 -0.379 1 96.38 80 LYS A O 1
ATOM 639 N N . LYS A 1 81 ? 8.953 27.625 -0.311 1 97.25 81 LYS A N 1
ATOM 640 C CA . LYS A 1 81 ? 9.953 27.594 0.747 1 97.25 81 LYS A CA 1
ATOM 641 C C . LYS A 1 81 ? 9.383 27.016 2.039 1 97.25 81 LYS A C 1
ATOM 643 O O . LYS A 1 81 ? 8.242 27.312 2.4 1 97.25 81 LYS A O 1
ATOM 648 N N . SER A 1 82 ? 10.164 26.172 2.672 1 97.94 82 SER A N 1
ATOM 649 C CA . SER A 1 82 ? 9.867 25.703 4.023 1 97.94 82 SER A CA 1
ATOM 650 C C . SER A 1 82 ? 10.398 26.688 5.07 1 97.94 82 SER A C 1
ATOM 652 O O . SER A 1 82 ? 11.172 27.594 4.75 1 97.94 82 SER A O 1
ATOM 654 N N . SER A 1 83 ? 9.914 26.609 6.23 1 98.25 83 SER A N 1
ATOM 655 C CA . SER A 1 83 ? 10.484 27.281 7.398 1 98.25 83 SER A CA 1
ATOM 656 C C . SER A 1 83 ? 10.828 26.281 8.492 1 98.25 83 SER A C 1
ATOM 658 O O . SER A 1 83 ? 9.969 25.906 9.297 1 98.25 83 SER A O 1
ATOM 660 N N . LEU A 1 84 ? 12.086 25.891 8.5 1 98.31 84 LEU A N 1
ATOM 661 C CA . LEU A 1 84 ? 12.57 24.938 9.5 1 98.31 84 LEU A CA 1
ATOM 662 C C . LEU A 1 84 ? 13.516 25.625 10.484 1 98.31 84 LEU A C 1
ATOM 664 O O . LEU A 1 84 ? 14.641 25.969 10.133 1 98.31 84 LEU A O 1
ATOM 668 N N . ASN A 1 85 ? 13.062 25.797 11.695 1 98 85 ASN A N 1
ATOM 669 C CA . ASN A 1 85 ? 13.812 26.5 12.734 1 98 85 ASN A CA 1
ATOM 670 C C . ASN A 1 85 ? 14.586 25.531 13.617 1 98 85 ASN A C 1
ATOM 672 O O . ASN A 1 85 ? 14 24.641 14.242 1 98 85 ASN A O 1
ATOM 676 N N . PHE A 1 86 ? 15.883 25.703 13.664 1 98 86 PHE A N 1
ATOM 677 C CA . PHE A 1 86 ? 16.734 24.828 14.453 1 98 86 PHE A CA 1
ATOM 678 C C . PHE A 1 86 ? 17.016 25.438 15.828 1 98 86 PHE A C 1
ATOM 680 O O . PHE A 1 86 ? 17.297 26.625 15.938 1 98 86 PHE A O 1
ATOM 687 N N . TYR A 1 87 ? 16.906 24.656 16.812 1 97.25 87 TYR A N 1
ATOM 688 C CA . TYR A 1 87 ? 17.234 25 18.188 1 97.25 87 TYR A CA 1
ATOM 689 C C . TYR A 1 87 ? 18.297 24.062 18.75 1 97.25 87 TYR A C 1
ATOM 691 O O . TYR A 1 87 ? 18.328 22.875 18.406 1 97.25 87 TYR A O 1
ATOM 699 N N . ALA A 1 88 ? 19.141 24.5 19.641 1 96.75 88 ALA A N 1
ATOM 700 C CA . ALA A 1 88 ? 20.281 23.734 20.141 1 96.75 88 ALA A CA 1
ATOM 701 C C . ALA A 1 88 ? 19.844 22.703 21.172 1 96.75 88 ALA A C 1
ATOM 703 O O . ALA A 1 88 ? 20.547 21.719 21.406 1 96.75 88 ALA A O 1
ATOM 704 N N . ASP A 1 89 ? 18.719 23.047 21.766 1 94.94 89 ASP A N 1
ATOM 705 C CA . ASP A 1 89 ? 18.25 22.141 22.812 1 94.94 89 ASP A CA 1
ATOM 706 C C . ASP A 1 89 ? 16.719 22.078 22.844 1 94.94 89 ASP A C 1
ATOM 708 O O . ASP A 1 89 ? 16.047 23.047 22.5 1 94.94 89 ASP A O 1
ATOM 712 N N . HIS A 1 90 ? 16.219 20.891 23.25 1 94.62 90 HIS A N 1
ATOM 713 C CA . HIS A 1 90 ? 14.773 20.734 23.438 1 94.62 90 HIS A CA 1
ATOM 714 C C . HIS A 1 90 ? 14.477 19.766 24.578 1 94.62 90 HIS A C 1
ATOM 716 O O . HIS A 1 90 ? 15.336 18.984 24.969 1 94.62 90 HIS A O 1
ATOM 722 N N . LYS A 1 91 ? 13.336 19.938 25.203 1 92.5 91 LYS A N 1
ATOM 723 C CA . LYS A 1 91 ? 12.82 19.047 26.25 1 92.5 91 LYS A CA 1
ATOM 724 C C . LYS A 1 91 ? 11.312 18.875 26.125 1 92.5 91 LYS A C 1
ATOM 726 O O . LYS A 1 91 ? 10.602 19.812 25.766 1 92.5 91 LYS A O 1
ATOM 731 N N . LYS A 1 92 ? 10.867 17.688 26.391 1 92.81 92 LYS A N 1
ATOM 732 C CA . LYS A 1 92 ? 9.43 17.406 26.469 1 92.81 92 LYS A CA 1
ATOM 733 C C . LYS A 1 92 ? 8.93 17.531 27.891 1 92.81 92 LYS A C 1
ATOM 735 O O . LYS A 1 92 ? 9.422 16.844 28.797 1 92.81 92 LYS A O 1
ATOM 740 N N . ILE A 1 93 ? 8.016 18.406 28 1 89.88 93 ILE A N 1
ATOM 741 C CA . ILE A 1 93 ? 7.469 18.625 29.328 1 89.88 93 ILE A CA 1
ATOM 742 C C . ILE A 1 93 ? 6.051 18.062 29.406 1 89.88 93 ILE A C 1
ATOM 744 O O . ILE A 1 93 ? 5.188 18.422 28.594 1 89.88 93 ILE A O 1
ATOM 748 N N . THR A 1 94 ? 5.711 17.047 30.203 1 81.94 94 THR A N 1
ATOM 749 C CA . THR A 1 94 ? 4.395 16.422 30.328 1 81.94 94 THR A CA 1
ATOM 750 C C . THR A 1 94 ? 3.436 17.328 31.094 1 81.94 94 THR A C 1
ATOM 752 O O . THR A 1 94 ? 2.246 17.391 30.766 1 81.94 94 THR A O 1
ATOM 755 N N . GLN A 1 95 ? 3.619 17.875 32.344 1 60.03 95 GLN A N 1
ATOM 756 C CA . GLN A 1 95 ? 2.693 18.625 33.156 1 60.03 95 GLN A CA 1
ATOM 757 C C . GLN A 1 95 ? 2.664 20.094 32.75 1 60.03 95 GLN A C 1
ATOM 759 O O . GLN A 1 95 ? 3.482 20.891 33.219 1 60.03 95 GLN A O 1
ATOM 764 N N . ALA A 1 96 ? 2.387 20.406 31.609 1 53.81 96 ALA A N 1
ATOM 765 C CA . ALA A 1 96 ? 2.463 21.766 31.078 1 53.81 96 ALA A CA 1
ATOM 766 C C . ALA A 1 96 ? 1.623 22.734 31.906 1 53.81 96 ALA A C 1
ATOM 768 O O . ALA A 1 96 ? 1.523 23.922 31.578 1 53.81 96 ALA A O 1
ATOM 769 N N . SER A 1 97 ? 0.8 22.25 32.719 1 51.25 97 SER A N 1
ATOM 770 C CA . SER A 1 97 ? -0.218 23.109 33.312 1 51.25 97 SER A CA 1
ATOM 771 C C . SER A 1 97 ? 0.398 24.375 33.875 1 51.25 97 SER A C 1
ATOM 773 O O . SER A 1 97 ? -0.185 25.469 33.781 1 51.25 97 SER A O 1
ATOM 775 N N . SER A 1 98 ? 1.499 24.25 34.562 1 47.53 98 SER A N 1
ATOM 776 C CA . SER A 1 98 ? 1.863 25.406 35.375 1 47.53 98 SER A CA 1
ATOM 777 C C . SER A 1 98 ? 2.424 26.531 34.5 1 47.53 98 SER A C 1
ATOM 779 O O . SER A 1 98 ? 2.182 27.703 34.75 1 47.53 98 SER A O 1
ATOM 781 N N . THR A 1 99 ? 3.168 26.25 33.562 1 48.91 99 THR A N 1
ATOM 782 C CA . THR A 1 99 ? 3.857 27.297 32.781 1 48.91 99 THR A CA 1
ATOM 783 C C . THR A 1 99 ? 2.889 28.016 31.859 1 48.91 99 THR A C 1
ATOM 785 O O . THR A 1 99 ? 2.982 29.234 31.672 1 48.91 99 THR A O 1
ATOM 788 N N . ILE A 1 100 ? 1.855 27.359 31.422 1 53.66 100 ILE A N 1
ATOM 789 C CA . ILE A 1 100 ? 0.873 27.906 30.484 1 53.66 100 ILE A CA 1
ATOM 790 C C . ILE A 1 100 ? -0.087 28.828 31.234 1 53.66 100 ILE A C 1
ATOM 792 O O . ILE A 1 100 ? -0.651 29.75 30.656 1 53.66 100 ILE A O 1
ATOM 796 N N . ASN A 1 101 ? -0.257 28.484 32.5 1 49.56 101 ASN A N 1
ATOM 797 C CA . ASN A 1 101 ? -1.168 29.281 33.281 1 49.56 101 ASN A CA 1
ATOM 798 C C . ASN A 1 101 ? -0.702 30.734 33.375 1 49.56 101 ASN A C 1
ATOM 800 O O . ASN A 1 101 ? -1.496 31.625 33.688 1 49.56 101 ASN A O 1
ATOM 804 N N . SER A 1 102 ? 0.56 30.844 33.188 1 47.62 102 SER A N 1
ATOM 805 C CA . SER A 1 102 ? 1.023 32.219 33.344 1 47.62 102 SER A CA 1
ATOM 806 C C . SER A 1 102 ? 0.75 33.062 32.094 1 47.62 102 SER A C 1
ATOM 808 O O . SER A 1 102 ? 0.969 34.25 32.094 1 47.62 102 SER A O 1
ATOM 810 N N . LEU A 1 103 ? 0.344 32.281 31.109 1 53.38 103 LEU A N 1
ATOM 811 C CA . LEU A 1 103 ? 0.117 33.094 29.922 1 53.38 103 LEU A CA 1
ATOM 812 C C . LEU A 1 103 ? -1.177 33.906 30.047 1 53.38 103 LEU A C 1
ATOM 814 O O . LEU A 1 103 ? -2.225 33.344 30.391 1 53.38 103 LEU A O 1
ATOM 818 N N . LYS A 1 104 ? -1.15 35.188 30.562 1 52.94 104 LYS A N 1
ATOM 819 C CA . LYS A 1 104 ? -2.232 36.125 30.781 1 52.94 104 LYS A CA 1
ATOM 820 C C . LYS A 1 104 ? -3.135 36.219 29.547 1 52.94 104 LYS A C 1
ATOM 822 O O . LYS A 1 104 ? -2.648 36.312 28.422 1 52.94 104 LYS A O 1
ATOM 827 N N . ASN A 1 105 ? -4.309 35.688 29.656 1 54.59 105 ASN A N 1
ATOM 828 C CA . ASN A 1 105 ? -5.367 35.875 28.672 1 54.59 105 ASN A CA 1
ATOM 829 C C . ASN A 1 105 ? -5.684 37.375 28.5 1 54.59 105 ASN A C 1
ATOM 831 O O . ASN A 1 105 ? -6.609 37.875 29.125 1 54.59 105 ASN A O 1
ATOM 835 N N . ARG A 1 106 ? -4.75 38.188 28.469 1 53 106 ARG A N 1
ATOM 836 C CA . ARG A 1 106 ? -5.023 39.625 28.516 1 53 106 ARG A CA 1
ATOM 837 C C . ARG A 1 106 ? -5.562 40.125 27.172 1 53 106 ARG A C 1
ATOM 839 O O . ARG A 1 106 ? -5.594 41.344 26.922 1 53 106 ARG A O 1
ATOM 846 N N . ASN A 1 107 ? -5.711 39.281 26.078 1 55.84 107 ASN A N 1
ATOM 847 C CA . ASN A 1 107 ? -5.742 40.156 24.906 1 55.84 107 ASN A CA 1
ATOM 848 C C . ASN A 1 107 ? -7.168 40.531 24.531 1 55.84 107 ASN A C 1
ATOM 850 O O . ASN A 1 107 ? -8.016 39.656 24.344 1 55.84 107 ASN A O 1
ATOM 854 N N . ASN A 1 108 ? -7.605 41.625 25 1 67.69 108 ASN A N 1
ATOM 855 C CA . ASN A 1 108 ? -8.766 42.25 24.359 1 67.69 108 ASN A CA 1
ATOM 856 C C . ASN A 1 108 ? -8.539 42.469 22.875 1 67.69 108 ASN A C 1
ATOM 858 O O . ASN A 1 108 ? -8.07 43.531 22.453 1 67.69 108 ASN A O 1
ATOM 862 N N . ILE A 1 109 ? -8.742 41.344 22.016 1 83.19 109 ILE A N 1
ATOM 863 C CA . ILE A 1 109 ? -8.586 41.438 20.562 1 83.19 109 ILE A CA 1
ATOM 864 C C . ILE A 1 109 ? -9.82 42.094 19.953 1 83.19 109 ILE A C 1
ATOM 866 O O . ILE A 1 109 ? -10.953 41.688 20.219 1 83.19 109 ILE A O 1
ATOM 870 N N . GLU A 1 110 ? -9.641 43.219 19.328 1 88.25 110 GLU A N 1
ATOM 871 C CA . GLU A 1 110 ? -10.711 43.906 18.609 1 88.25 110 GLU A CA 1
ATOM 872 C C . GLU A 1 110 ? -10.555 43.719 17.094 1 88.25 110 GLU A C 1
ATOM 874 O O . GLU A 1 110 ? -9.547 44.156 16.516 1 88.25 110 GLU A O 1
ATOM 879 N N . ILE A 1 111 ? -11.531 43.156 16.516 1 92.44 111 ILE A N 1
ATOM 880 C CA . ILE A 1 111 ? -11.539 42.969 15.062 1 92.44 111 ILE A CA 1
ATOM 881 C C . ILE A 1 111 ? -12.094 44.25 14.406 1 92.44 111 ILE A C 1
ATOM 883 O O . ILE A 1 111 ? -13.203 44.656 14.711 1 92.44 111 ILE A O 1
ATOM 887 N N . ILE A 1 112 ? -11.375 44.781 13.516 1 94.56 112 ILE A N 1
ATOM 888 C CA . ILE A 1 112 ? -11.805 46.062 12.93 1 94.56 112 ILE A CA 1
ATOM 889 C C . ILE A 1 112 ? -12.227 45.812 11.477 1 94.56 112 ILE A C 1
ATOM 891 O O . ILE A 1 112 ? -12.883 46.688 10.875 1 94.56 112 ILE A O 1
ATOM 895 N N . ASN A 1 113 ? -11.828 44.75 10.867 1 95.25 113 ASN A N 1
ATOM 896 C CA . ASN A 1 113 ? -12.227 44.438 9.5 1 95.25 113 ASN A CA 1
ATOM 897 C C . ASN A 1 113 ? -12.227 42.938 9.258 1 95.25 113 ASN A C 1
ATOM 899 O O . ASN A 1 113 ? -11.508 42.188 9.93 1 95.25 113 ASN A O 1
ATOM 903 N N . LYS A 1 114 ? -13.109 42.531 8.5 1 95.12 114 LYS A N 1
ATOM 904 C CA . LYS A 1 114 ? -13.234 41.156 8.047 1 95.12 114 LYS A CA 1
ATOM 905 C C . LYS A 1 114 ? -13.375 41.062 6.527 1 95.12 114 LYS A C 1
ATOM 907 O O . LYS A 1 114 ? -14.188 41.781 5.941 1 95.12 114 LYS A O 1
ATOM 912 N N . SER A 1 115 ? -12.586 40.25 5.859 1 96.44 115 SER A N 1
ATOM 913 C CA . SER A 1 115 ? -12.641 40.094 4.41 1 96.44 115 SER A CA 1
ATOM 914 C C . SER A 1 115 ? -12.578 38.625 4.008 1 96.44 115 SER A C 1
ATOM 916 O O . SER A 1 115 ? -11.672 37.906 4.414 1 96.44 115 SER A O 1
ATOM 918 N N . LEU A 1 116 ? -13.523 38.25 3.184 1 96.38 116 LEU A N 1
ATOM 919 C CA . LEU A 1 116 ? -13.508 36.906 2.621 1 96.38 116 LEU A CA 1
ATOM 920 C C . LEU A 1 116 ? -12.578 36.812 1.419 1 96.38 116 LEU A C 1
ATOM 922 O O . LEU A 1 116 ? -12.633 37.656 0.529 1 96.38 116 LEU A O 1
ATOM 926 N N . LEU A 1 117 ? -11.695 35.844 1.414 1 96.38 117 LEU A N 1
ATOM 927 C CA . LEU A 1 117 ? -10.867 35.656 0.231 1 96.38 117 LEU A CA 1
ATOM 928 C C . LEU A 1 117 ? -11.641 34.969 -0.88 1 96.38 117 LEU A C 1
ATOM 930 O O . LEU A 1 117 ? -11.312 35.125 -2.061 1 96.38 117 LEU A O 1
ATOM 934 N N . ILE A 1 118 ? -12.617 34.188 -0.452 1 94.88 118 ILE A N 1
ATOM 935 C CA . ILE A 1 118 ? -13.484 33.5 -1.4 1 94.88 118 ILE A CA 1
ATOM 936 C C . ILE A 1 118 ? -14.945 33.688 -0.999 1 94.88 118 ILE A C 1
ATOM 938 O O . ILE A 1 118 ? -15.32 33.406 0.145 1 94.88 118 ILE A O 1
ATOM 942 N N . GLN A 1 119 ? -15.695 34.062 -1.975 1 95.88 119 GLN A N 1
ATOM 943 C CA . GLN A 1 119 ? -17.125 34.188 -1.721 1 95.88 119 GLN A CA 1
ATOM 944 C C . GLN A 1 119 ? -17.812 32.844 -1.715 1 95.88 119 GLN A C 1
ATOM 946 O O . GLN A 1 119 ? -17.359 31.906 -2.396 1 95.88 119 GLN A O 1
ATOM 951 N N . ARG A 1 120 ? -18.891 32.812 -1.017 1 96.81 120 ARG A N 1
ATOM 952 C CA . ARG A 1 120 ? -19.641 31.562 -0.875 1 96.81 120 ARG A CA 1
ATOM 953 C C . ARG A 1 120 ? -20.047 31.016 -2.238 1 96.81 120 ARG A C 1
ATOM 955 O O . ARG A 1 120 ? -19.953 29.812 -2.484 1 96.81 120 ARG A O 1
ATOM 962 N N . GLN A 1 121 ? -20.484 31.844 -3.088 1 96.81 121 GLN A N 1
ATOM 963 C CA . GLN A 1 121 ? -20.953 31.438 -4.41 1 96.81 121 GLN A CA 1
ATOM 964 C C . GLN A 1 121 ? -19.828 30.766 -5.203 1 96.81 121 GLN A C 1
ATOM 966 O O . GLN A 1 121 ? -20.062 29.781 -5.914 1 96.81 121 GLN A O 1
ATOM 971 N N . LYS A 1 122 ? -18.719 31.359 -5.07 1 96.88 122 LYS A N 1
ATOM 972 C CA . LYS A 1 122 ? -17.562 30.781 -5.762 1 96.88 122 LYS A CA 1
ATOM 973 C C . LYS A 1 122 ? -17.234 29.391 -5.211 1 96.88 122 LYS A C 1
ATOM 975 O O . LYS A 1 122 ? -16.969 28.469 -5.977 1 96.88 122 LYS A O 1
ATOM 980 N N . PHE A 1 123 ? -17.25 29.328 -3.924 1 97.75 123 PHE A N 1
ATOM 981 C CA . PHE A 1 123 ? -17 28.031 -3.285 1 97.75 123 PHE A CA 1
ATOM 982 C C . PHE A 1 123 ? -18 26.984 -3.762 1 97.75 123 PHE A C 1
ATOM 984 O O . PHE A 1 123 ? -17.609 25.922 -4.219 1 97.75 123 PHE A O 1
ATOM 991 N N . GLU A 1 124 ? -19.219 27.328 -3.715 1 98 124 GLU A N 1
ATOM 992 C CA . GLU A 1 124 ? -20.281 26.391 -4.082 1 98 124 GLU A CA 1
ATOM 993 C C . GLU A 1 124 ? -20.203 26.016 -5.562 1 98 124 GLU A C 1
ATOM 995 O O . GLU A 1 124 ? -20.469 24.875 -5.938 1 98 124 GLU A O 1
ATOM 1000 N N . GLY A 1 125 ? -19.859 27.016 -6.359 1 97.38 125 GLY A N 1
ATOM 1001 C CA . GLY A 1 125 ? -19.656 26.734 -7.773 1 97.38 125 GLY A CA 1
ATOM 1002 C C . GLY A 1 125 ? -18.516 25.766 -8.023 1 97.38 125 GLY A C 1
ATOM 1003 O O . GLY A 1 125 ? -18.594 24.922 -8.914 1 97.38 125 GLY A O 1
ATOM 1004 N N . THR A 1 126 ? -17.453 25.938 -7.246 1 97.5 126 THR A N 1
ATOM 1005 C CA . THR A 1 126 ? -16.297 25.047 -7.395 1 97.5 126 THR A CA 1
ATOM 1006 C C . THR A 1 126 ? -16.641 23.641 -6.926 1 97.5 126 THR A C 1
ATOM 1008 O O . THR A 1 126 ? -16.156 22.656 -7.488 1 97.5 126 THR A O 1
ATOM 1011 N N . VAL A 1 127 ? -17.484 23.5 -5.898 1 97.69 127 VAL A N 1
ATOM 1012 C CA . VAL A 1 127 ? -17.953 22.203 -5.445 1 97.69 127 VAL A CA 1
ATOM 1013 C C . VAL A 1 127 ? -18.703 21.5 -6.582 1 97.69 127 VAL A C 1
ATOM 1015 O O . VAL A 1 127 ? -18.5 20.312 -6.824 1 97.69 127 VAL A O 1
ATOM 1018 N N . GLN A 1 128 ? -19.5 22.281 -7.285 1 96.69 128 GLN A N 1
ATOM 1019 C CA . GLN A 1 128 ? -20.266 21.703 -8.391 1 96.69 128 GLN A CA 1
ATOM 1020 C C . GLN A 1 128 ? -19.328 21.25 -9.516 1 96.69 128 GLN A C 1
ATOM 1022 O O . GLN A 1 128 ? -19.562 20.203 -10.125 1 96.69 128 GLN A O 1
ATOM 1027 N N . LEU A 1 129 ? -18.312 22.047 -9.758 1 96.19 129 LEU A N 1
ATOM 1028 C CA . LEU A 1 129 ? -17.312 21.656 -10.742 1 96.19 129 LEU A CA 1
ATOM 1029 C C . LEU A 1 129 ? -16.656 20.328 -10.359 1 96.19 129 LEU A C 1
ATOM 1031 O O . LEU A 1 129 ? -16.406 19.484 -11.211 1 96.19 129 LEU A O 1
ATOM 1035 N N . ALA A 1 130 ? -16.312 20.141 -9.086 1 96.31 130 ALA A N 1
ATOM 1036 C CA . ALA A 1 130 ? -15.703 18.922 -8.594 1 96.31 130 ALA A CA 1
ATOM 1037 C C . ALA A 1 130 ? -16.641 17.734 -8.773 1 96.31 130 ALA A C 1
ATOM 1039 O O . ALA A 1 130 ? -16.234 16.656 -9.227 1 96.31 130 ALA A O 1
ATOM 1040 N N . LEU A 1 131 ? -17.938 17.906 -8.453 1 95.81 131 LEU A N 1
ATOM 1041 C CA . LEU A 1 131 ? -18.922 16.844 -8.57 1 95.81 131 LEU A CA 1
ATOM 1042 C C . LEU A 1 131 ? -19.078 16.406 -10.023 1 95.81 131 LEU A C 1
ATOM 1044 O O . LEU A 1 131 ? -19.219 15.203 -10.297 1 95.81 131 LEU A O 1
ATOM 1048 N N . ASP A 1 132 ? -18.984 17.312 -10.938 1 94.62 132 ASP A N 1
ATOM 1049 C CA . ASP A 1 132 ? -19.016 16.984 -12.359 1 94.62 132 ASP A CA 1
ATOM 1050 C C . ASP A 1 132 ? -17.812 16.156 -12.766 1 94.62 132 ASP A C 1
ATOM 1052 O O . ASP A 1 132 ? -17.922 15.242 -13.586 1 94.62 132 ASP A O 1
ATOM 1056 N N . ALA A 1 133 ? -16.688 16.453 -12.164 1 92.62 133 ALA A N 1
ATOM 1057 C CA . ALA A 1 133 ? -15.445 15.727 -12.461 1 92.62 133 ALA A CA 1
ATOM 1058 C C . ALA A 1 133 ? -15.5 14.305 -11.914 1 92.62 133 ALA A C 1
ATOM 1060 O O . ALA A 1 133 ? -14.906 13.391 -12.492 1 92.62 133 ALA A O 1
ATOM 1061 N N . PHE A 1 134 ? -16.188 14.125 -10.758 1 91.19 134 PHE A N 1
ATOM 1062 C CA . PHE A 1 134 ? -16.359 12.797 -10.172 1 91.19 134 PHE A CA 1
ATOM 1063 C C . PHE A 1 134 ? -17.125 11.891 -11.117 1 91.19 134 PHE A C 1
ATOM 1065 O O . PHE A 1 134 ? -16.797 10.711 -11.266 1 91.19 134 PHE A O 1
ATOM 1072 N N . GLU A 1 135 ? -18.094 12.375 -11.75 1 86.81 135 GLU A N 1
ATOM 1073 C CA . GLU A 1 135 ? -18.953 11.617 -12.664 1 86.81 135 GLU A CA 1
ATOM 1074 C C . GLU A 1 135 ? -18.141 11.094 -13.852 1 86.81 135 GLU A C 1
ATOM 1076 O O . GLU A 1 135 ? -18.406 9.992 -14.344 1 86.81 135 GLU A O 1
ATOM 1081 N N . LYS A 1 136 ? -17.125 11.805 -14.258 1 87.81 136 LYS A N 1
ATOM 1082 C CA . LYS A 1 136 ? -16.297 11.414 -15.391 1 87.81 136 LYS A CA 1
ATOM 1083 C C . LYS A 1 136 ? -15.125 10.539 -14.938 1 87.81 136 LYS A C 1
ATOM 1085 O O . LYS A 1 136 ? -14.219 10.25 -15.727 1 87.81 136 LYS A O 1
ATOM 1090 N N . LYS A 1 137 ? -15.125 10.18 -13.602 1 81.94 137 LYS A N 1
ATOM 1091 C CA . LYS A 1 137 ? -14.164 9.273 -12.977 1 81.94 137 LYS A CA 1
ATOM 1092 C C . LYS A 1 137 ? -12.734 9.789 -13.133 1 81.94 137 LYS A C 1
ATOM 1094 O O . LYS A 1 137 ? -11.805 9.008 -13.312 1 81.94 137 LYS A O 1
ATOM 1099 N N . LYS A 1 138 ? -12.609 11.016 -13.062 1 80.81 138 LYS A N 1
ATOM 1100 C CA . LYS A 1 138 ? -11.297 11.656 -13.125 1 80.81 138 LYS A CA 1
ATOM 1101 C C . LYS A 1 138 ? -10.703 11.836 -11.727 1 80.81 138 LYS A C 1
ATOM 1103 O O . LYS A 1 138 ? -9.492 11.742 -11.547 1 80.81 138 LYS A O 1
ATOM 1108 N N . VAL A 1 139 ? -11.594 12.188 -10.812 1 90.56 139 VAL A N 1
ATOM 1109 C CA . VAL A 1 139 ? -11.234 12.43 -9.414 1 90.56 139 VAL A CA 1
ATOM 1110 C C . VAL A 1 139 ? -12.273 11.797 -8.492 1 90.56 139 VAL A C 1
ATOM 1112 O O . VAL A 1 139 ? -13.438 11.641 -8.875 1 90.56 139 VAL A O 1
ATOM 1115 N N . GLU A 1 140 ? -11.812 11.328 -7.332 1 94.88 140 GLU A N 1
ATOM 1116 C CA . GLU A 1 140 ? -12.734 10.695 -6.402 1 94.88 140 GLU A CA 1
ATOM 1117 C C . GLU A 1 140 ? -12.992 11.578 -5.184 1 94.88 140 GLU A C 1
ATOM 1119 O O . GLU A 1 140 ? -14.008 11.422 -4.5 1 94.88 140 GLU A O 1
ATOM 1124 N N . LYS A 1 141 ? -12.055 12.422 -4.945 1 97.12 141 LYS A N 1
ATOM 1125 C CA . LYS A 1 141 ? -12.133 13.32 -3.797 1 97.12 141 LYS A CA 1
ATOM 1126 C C . LYS A 1 141 ? -11.32 14.586 -4.031 1 97.12 141 LYS A C 1
ATOM 1128 O O . LYS A 1 141 ? -10.219 14.531 -4.59 1 97.12 141 LYS A O 1
ATOM 1133 N N . VAL A 1 142 ? -11.844 15.68 -3.637 1 97.94 142 VAL A N 1
ATOM 1134 C CA . VAL A 1 142 ? -11.117 16.938 -3.629 1 97.94 142 VAL A CA 1
ATOM 1135 C C . VAL A 1 142 ? -11.469 17.734 -2.375 1 97.94 142 VAL A C 1
ATOM 1137 O O . VAL A 1 142 ? -12.641 17.781 -1.974 1 97.94 142 VAL A O 1
ATOM 1140 N N . VAL A 1 143 ? -10.492 18.312 -1.783 1 98.56 143 VAL A N 1
ATOM 1141 C CA . VAL A 1 143 ? -10.75 19.156 -0.625 1 98.56 143 VAL A CA 1
ATOM 1142 C C . VAL A 1 143 ? -10.703 20.625 -1.04 1 98.56 143 VAL A C 1
ATOM 1144 O O . VAL A 1 143 ? -9.672 21.109 -1.521 1 98.56 143 VAL A O 1
ATOM 1147 N N . LEU A 1 144 ? -11.75 21.297 -0.903 1 98.12 144 LEU A N 1
ATOM 1148 C CA . LEU A 1 144 ? -11.844 22.734 -1.173 1 98.12 144 LEU A CA 1
ATOM 1149 C C . LEU A 1 144 ? -11.953 23.531 0.126 1 98.12 144 LEU A C 1
ATOM 1151 O O . LEU A 1 144 ? -12.484 23.016 1.119 1 98.12 144 LEU A O 1
ATOM 1155 N N . SER A 1 145 ? -11.414 24.719 0.09 1 98.31 145 SER A N 1
ATOM 1156 C CA . SER A 1 145 ? -11.375 25.484 1.33 1 98.31 145 SER A CA 1
ATOM 1157 C C . SER A 1 145 ? -11.75 26.953 1.089 1 98.31 145 SER A C 1
ATOM 1159 O O . SER A 1 145 ? -11.859 27.391 -0.058 1 98.31 145 SER A O 1
ATOM 1161 N N . GLN A 1 146 ? -12.047 27.609 2.139 1 97.38 146 GLN A N 1
ATOM 1162 C CA . GLN A 1 146 ? -12.188 29.062 2.178 1 97.38 146 GLN A CA 1
ATOM 1163 C C . GLN A 1 146 ? -11.172 29.688 3.139 1 97.38 146 GLN A C 1
ATOM 1165 O O . GLN A 1 146 ? -10.523 28.969 3.906 1 97.38 146 GLN A O 1
ATOM 1170 N N . ALA A 1 147 ? -11.039 30.953 3.025 1 98 147 ALA A N 1
ATOM 1171 C CA . ALA A 1 147 ? -10.164 31.719 3.902 1 98 147 ALA A CA 1
ATOM 1172 C C . ALA A 1 147 ? -10.75 33.094 4.207 1 98 147 ALA A C 1
ATOM 1174 O O . ALA A 1 147 ? -11.375 33.719 3.34 1 98 147 ALA A O 1
ATOM 1175 N N . VAL A 1 148 ? -10.609 33.5 5.398 1 97.31 148 VAL A N 1
ATOM 1176 C CA . VAL A 1 148 ? -11.094 34.781 5.859 1 97.31 148 VAL A CA 1
ATOM 1177 C C . VAL A 1 148 ? -9.953 35.562 6.52 1 97.31 148 VAL A C 1
ATOM 1179 O O . VAL A 1 148 ? -9.242 35.031 7.367 1 97.31 148 VAL A O 1
ATOM 1182 N N . GLU A 1 149 ? -9.805 36.781 6.141 1 97.44 149 GLU A N 1
ATOM 1183 C CA . GLU A 1 149 ? -8.797 37.625 6.75 1 97.44 149 GLU A CA 1
ATOM 1184 C C . GLU A 1 149 ? -9.414 38.562 7.777 1 97.44 149 GLU A C 1
ATOM 1186 O O . GLU A 1 149 ? -10.398 39.25 7.484 1 97.44 149 GLU A O 1
ATOM 1191 N N . TYR A 1 150 ? -8.898 38.531 8.898 1 96.25 150 TYR A N 1
ATOM 1192 C CA . TYR A 1 150 ? -9.305 39.438 9.977 1 96.25 150 TYR A CA 1
ATOM 1193 C C . TYR A 1 150 ? -8.211 40.469 10.266 1 96.25 150 TYR A C 1
ATOM 1195 O O . TYR A 1 150 ? -7.027 40.125 10.297 1 96.25 150 TYR A O 1
ATOM 1203 N N . GLU A 1 151 ? -8.648 41.688 10.383 1 96.31 151 GLU A N 1
ATOM 1204 C CA . GLU A 1 151 ? -7.758 42.75 10.781 1 96.31 151 GLU A CA 1
ATOM 1205 C C . GLU A 1 151 ? -8.047 43.219 12.211 1 96.31 151 GLU A C 1
ATOM 1207 O O . GLU A 1 151 ? -9.203 43.406 12.586 1 96.31 151 GLU A O 1
ATOM 1212 N N . PHE A 1 152 ? -6.965 43.344 12.938 1 93.81 152 PHE A N 1
ATOM 1213 C CA . PHE A 1 152 ? -7.082 43.75 14.336 1 93.81 152 PHE A CA 1
ATOM 1214 C C . PHE A 1 152 ? -6.68 45.219 14.492 1 93.81 152 PHE A C 1
ATOM 1216 O O . PHE A 1 152 ? -6.055 45.781 13.602 1 93.81 152 PHE A O 1
ATOM 1223 N N . ASN A 1 153 ? -7.055 45.75 15.656 1 91.44 153 ASN A N 1
ATOM 1224 C CA . ASN A 1 153 ? -6.77 47.156 15.906 1 91.44 153 ASN A CA 1
ATOM 1225 C C . ASN A 1 153 ? -5.305 47.375 16.266 1 91.44 153 ASN A C 1
ATOM 1227 O O . ASN A 1 153 ? -4.809 48.5 16.234 1 91.44 153 ASN A O 1
ATOM 1231 N N . ARG A 1 154 ? -4.633 46.281 16.594 1 90.31 154 ARG A N 1
ATOM 1232 C CA . ARG A 1 154 ? -3.217 46.375 16.938 1 90.31 154 ARG A CA 1
ATOM 1233 C C . ARG A 1 154 ? -2.49 45.094 16.625 1 90.31 154 ARG A C 1
ATOM 1235 O O . ARG A 1 154 ? -3.125 44.062 16.328 1 90.31 154 ARG A O 1
ATOM 1242 N N . HIS A 1 155 ? -1.228 45.188 16.703 1 91.12 155 HIS A N 1
ATOM 1243 C CA . HIS A 1 155 ? -0.376 44 16.578 1 91.12 155 HIS A CA 1
ATOM 1244 C C . HIS A 1 155 ? -0.703 42.969 17.641 1 91.12 155 HIS A C 1
ATOM 1246 O O . HIS A 1 155 ? -0.968 43.312 18.797 1 91.12 155 HIS A O 1
ATOM 1252 N N . GLN A 1 156 ? -0.722 41.656 17.219 1 88.94 156 GLN A N 1
ATOM 1253 C CA . GLN A 1 156 ? -0.987 40.562 18.156 1 88.94 156 GLN A CA 1
ATOM 1254 C C . GLN A 1 156 ? 0.288 39.781 18.469 1 88.94 156 GLN A C 1
ATOM 1256 O O . GLN A 1 156 ? 1.106 39.562 17.578 1 88.94 156 GLN A O 1
ATOM 1261 N N . GLU A 1 157 ? 0.431 39.469 19.672 1 86.06 157 GLU A N 1
ATOM 1262 C CA . GLU A 1 157 ? 1.554 38.625 20.109 1 86.06 157 GLU A CA 1
ATOM 1263 C C . GLU A 1 157 ? 1.211 37.156 20.016 1 86.06 157 GLU A C 1
ATOM 1265 O O . GLU A 1 157 ? 0.259 36.688 20.641 1 86.06 157 GLU A O 1
ATOM 1270 N N . PRO A 1 158 ? 1.961 36.406 19.312 1 89.94 158 PRO A N 1
ATOM 1271 C CA . PRO A 1 158 ? 1.659 34.969 19.125 1 89.94 158 PRO A CA 1
ATOM 1272 C C . PRO A 1 158 ? 1.537 34.219 20.453 1 89.94 158 PRO A C 1
ATOM 1274 O O . PRO A 1 158 ? 0.761 33.281 20.547 1 89.94 158 PRO A O 1
ATOM 1277 N N . GLU A 1 159 ? 2.285 34.625 21.484 1 85.44 159 GLU A N 1
ATOM 1278 C CA . GLU A 1 159 ? 2.264 33.938 22.781 1 85.44 159 GLU A CA 1
ATOM 1279 C C . GLU A 1 159 ? 0.879 34 23.406 1 85.44 159 GLU A C 1
ATOM 1281 O O . GLU A 1 159 ? 0.439 33.062 24.062 1 85.44 159 GLU A O 1
ATOM 1286 N N . ASN A 1 160 ? 0.294 35.188 23.203 1 84.5 160 ASN A N 1
ATOM 1287 C CA . ASN A 1 160 ? -1.046 35.344 23.75 1 84.5 160 ASN A CA 1
ATOM 1288 C C . ASN A 1 160 ? -2.062 34.469 23.047 1 84.5 160 ASN A C 1
ATOM 1290 O O . ASN A 1 160 ? -2.965 33.906 23.688 1 84.5 160 ASN A O 1
ATOM 1294 N N . LEU A 1 161 ? -1.917 34.312 21.844 1 89.06 161 LEU A N 1
ATOM 1295 C CA . LEU A 1 161 ? -2.822 33.469 21.078 1 89.06 161 LEU A CA 1
ATOM 1296 C C . LEU A 1 161 ? -2.611 31.984 21.406 1 89.06 161 LEU A C 1
ATOM 1298 O O . LEU A 1 161 ? -3.562 31.203 21.406 1 89.06 161 LEU A O 1
ATOM 1302 N N . LEU A 1 162 ? -1.377 31.656 21.75 1 89.56 162 LEU A N 1
ATOM 1303 C CA . LEU A 1 162 ? -1.071 30.281 22.141 1 89.56 162 LEU A CA 1
ATOM 1304 C C . LEU A 1 162 ? -1.824 29.906 23.422 1 89.56 162 LEU A C 1
ATOM 1306 O O . LEU A 1 162 ? -2.348 28.797 23.516 1 89.56 162 LEU A O 1
ATOM 1310 N N . ALA A 1 163 ? -1.815 30.766 24.344 1 87.12 163 ALA A N 1
ATOM 1311 C CA . ALA A 1 163 ? -2.508 30.5 25.609 1 87.12 163 ALA A CA 1
ATOM 1312 C C . ALA A 1 163 ? -3.979 30.172 25.359 1 87.12 163 ALA A C 1
ATOM 1314 O O . ALA A 1 163 ? -4.52 29.25 25.969 1 87.12 163 ALA A O 1
ATOM 1315 N N . ALA A 1 164 ? -4.613 30.938 24.5 1 88.62 164 ALA A N 1
ATOM 1316 C CA . ALA A 1 164 ? -6.016 30.703 24.172 1 88.62 164 ALA A CA 1
ATOM 1317 C C . ALA A 1 164 ? -6.195 29.359 23.453 1 88.62 164 ALA A C 1
ATOM 1319 O O . ALA A 1 164 ? -7.145 28.625 23.719 1 88.62 164 ALA A O 1
ATOM 1320 N N . LEU A 1 165 ? -5.273 29.062 22.562 1 92.44 165 LEU A N 1
ATOM 1321 C CA . LEU A 1 165 ? -5.312 27.812 21.828 1 92.44 165 LEU A CA 1
ATOM 1322 C C . LEU A 1 165 ? -5.25 26.609 22.766 1 92.44 165 LEU A C 1
ATOM 1324 O O . LEU A 1 165 ? -6.047 25.672 22.656 1 92.44 165 LEU A O 1
ATOM 1328 N N . LEU A 1 166 ? -4.32 26.641 23.672 1 91.19 166 LEU A N 1
ATOM 1329 C CA . LEU A 1 166 ? -4.102 25.547 24.609 1 91.19 166 LEU A CA 1
ATOM 1330 C C . LEU A 1 166 ? -5.312 25.359 25.516 1 91.19 166 LEU A C 1
ATOM 1332 O O . LEU A 1 166 ? -5.703 24.219 25.812 1 91.19 166 LEU A O 1
ATOM 1336 N N . LYS A 1 167 ? -5.844 26.453 25.922 1 88.81 167 LYS A N 1
ATOM 1337 C CA . LYS A 1 167 ? -6.996 26.406 26.828 1 88.81 167 LYS A CA 1
ATOM 1338 C C . LYS A 1 167 ? -8.219 25.812 26.125 1 88.81 167 LYS A C 1
ATOM 1340 O O . LYS A 1 167 ? -8.93 24.984 26.703 1 88.81 167 LYS A O 1
ATOM 1345 N N . GLN A 1 168 ? -8.43 26.172 24.938 1 91.31 168 GLN A N 1
ATOM 1346 C CA . GLN A 1 168 ? -9.648 25.797 24.219 1 91.31 168 GLN A CA 1
ATOM 1347 C C . GLN A 1 168 ? -9.5 24.438 23.562 1 91.31 168 GLN A C 1
ATOM 1349 O O . GLN A 1 168 ? -10.492 23.781 23.25 1 91.31 168 GLN A O 1
ATOM 1354 N N . ASN A 1 169 ? -8.273 24 23.297 1 94.19 169 ASN A N 1
ATOM 1355 C CA . ASN A 1 169 ? -8.016 22.766 22.578 1 94.19 169 ASN A CA 1
ATOM 1356 C C . ASN A 1 169 ? -6.93 21.938 23.266 1 94.19 169 ASN A C 1
ATOM 1358 O O . ASN A 1 169 ? -5.914 21.609 22.641 1 94.19 169 ASN A O 1
ATOM 1362 N N . PRO A 1 170 ? -7.133 21.531 24.438 1 91.94 170 PRO A N 1
ATOM 1363 C CA . PRO A 1 170 ? -6.082 20.875 25.219 1 91.94 170 PRO A CA 1
ATOM 1364 C C . PRO A 1 170 ? -5.652 19.531 24.625 1 91.94 170 PRO A C 1
ATOM 1366 O O . PRO A 1 170 ? -4.543 19.062 24.891 1 91.94 170 PRO A O 1
ATOM 1369 N N . ASN A 1 171 ? -6.48 18.891 23.797 1 94 171 ASN A N 1
ATOM 1370 C CA . ASN A 1 171 ? -6.172 17.562 23.297 1 94 171 ASN A CA 1
ATOM 1371 C C . ASN A 1 171 ? -5.672 17.609 21.859 1 94 171 ASN A C 1
ATOM 1373 O O . ASN A 1 171 ? -5.352 16.578 21.266 1 94 171 ASN A O 1
ATOM 1377 N N . ALA A 1 172 ? -5.582 18.766 21.297 1 97.25 172 ALA A N 1
ATOM 1378 C CA . ALA A 1 172 ? -5.133 18.938 19.922 1 97.25 172 ALA A CA 1
ATOM 1379 C C . ALA A 1 172 ? -3.613 19.062 19.844 1 97.25 172 ALA A C 1
ATOM 1381 O O . ALA A 1 172 ? -2.941 19.109 20.875 1 97.25 172 ALA A O 1
ATOM 1382 N N . TYR A 1 173 ? -3.08 18.984 18.703 1 98.06 173 TYR A N 1
ATOM 1383 C CA . TYR A 1 173 ? -1.717 19.438 18.438 1 98.06 173 TYR A CA 1
ATOM 1384 C C . TYR A 1 173 ? -1.665 20.938 18.234 1 98.06 173 TYR A C 1
ATOM 1386 O O . TYR A 1 173 ? -1.985 21.438 17.156 1 98.06 173 TYR A O 1
ATOM 1394 N N . ASN A 1 174 ? -1.289 21.641 19.266 1 97.12 174 ASN A N 1
ATOM 1395 C CA . ASN A 1 174 ? -1.192 23.094 19.203 1 97.12 174 ASN A CA 1
ATOM 1396 C C . ASN A 1 174 ? 0.186 23.531 18.719 1 97.12 174 ASN A C 1
ATOM 1398 O O . ASN A 1 174 ? 1.2 22.953 19.094 1 97.12 174 ASN A O 1
ATOM 1402 N N . PHE A 1 175 ? 0.193 24.562 17.922 1 97.88 175 PHE A N 1
ATOM 1403 C CA . PHE A 1 175 ? 1.479 25 17.391 1 97.88 175 PHE A CA 1
ATOM 1404 C C . PHE A 1 175 ? 1.474 26.516 17.156 1 97.88 175 PHE A C 1
ATOM 1406 O O . PHE A 1 175 ? 0.434 27.094 16.844 1 97.88 175 PHE A O 1
ATOM 1413 N N . VAL A 1 176 ? 2.5 27.188 17.375 1 96.69 176 VAL A N 1
ATOM 1414 C CA . VAL A 1 176 ? 2.885 28.531 17 1 96.69 176 VAL A CA 1
ATOM 1415 C C . VAL A 1 176 ? 4.297 28.531 16.406 1 96.69 176 VAL A C 1
ATOM 1417 O O . VAL A 1 176 ? 5.277 28.375 17.141 1 96.69 176 VAL A O 1
ATOM 1420 N N . ILE A 1 177 ? 4.387 28.672 15.125 1 97.25 177 ILE A N 1
ATOM 1421 C CA . ILE A 1 177 ? 5.652 28.484 14.43 1 97.25 177 ILE A CA 1
ATOM 1422 C C . ILE A 1 177 ? 5.984 29.734 13.617 1 97.25 177 ILE A C 1
ATOM 1424 O O . ILE A 1 177 ? 5.184 30.172 12.789 1 97.25 177 ILE A O 1
ATOM 1428 N N . PRO A 1 178 ? 7.16 30.344 13.898 1 96.44 178 PRO A N 1
ATOM 1429 C CA . PRO A 1 178 ? 7.57 31.453 13.047 1 96.44 178 PRO A CA 1
ATOM 1430 C C . PRO A 1 178 ? 7.867 31.031 11.609 1 96.44 178 PRO A C 1
ATOM 1432 O O . PRO A 1 178 ? 8.484 30 11.383 1 96.44 178 PRO A O 1
ATOM 1435 N N . VAL A 1 179 ? 7.383 31.781 10.711 1 97 179 VAL A N 1
ATOM 1436 C CA . VAL A 1 179 ? 7.625 31.547 9.289 1 97 179 VAL A CA 1
ATOM 1437 C C . VAL A 1 179 ? 8.148 32.812 8.633 1 97 179 VAL A C 1
ATOM 1439 O O . VAL A 1 179 ? 8.633 33.719 9.32 1 97 179 VAL A O 1
ATOM 1442 N N . GLU A 1 180 ? 8.195 32.875 7.316 1 93.25 180 GLU A N 1
ATOM 1443 C CA . GLU A 1 180 ? 8.836 33.969 6.602 1 93.25 180 GLU A CA 1
ATOM 1444 C C . GLU A 1 180 ? 8.164 35.281 6.922 1 93.25 180 GLU A C 1
ATOM 1446 O O . GLU A 1 180 ? 6.984 35.344 7.281 1 93.25 180 GLU A O 1
ATOM 1451 N N . HIS A 1 181 ? 8.953 36.406 6.852 1 92.12 181 HIS A N 1
ATOM 1452 C CA . HIS A 1 181 ? 8.492 37.781 6.961 1 92.12 181 HIS A CA 1
ATOM 1453 C C . HIS A 1 181 ? 7.965 38.062 8.359 1 92.12 181 HIS A C 1
ATOM 1455 O O . HIS A 1 181 ? 6.977 38.812 8.516 1 92.12 181 HIS A O 1
ATOM 1461 N N . ASN A 1 182 ? 8.484 37.406 9.32 1 91.25 182 ASN A N 1
ATOM 1462 C CA . ASN A 1 182 ? 8.133 37.594 10.719 1 91.25 182 ASN A CA 1
ATOM 1463 C C . ASN A 1 182 ? 6.676 37.219 10.992 1 91.25 182 ASN A C 1
ATOM 1465 O O . ASN A 1 182 ? 6.043 37.781 11.883 1 91.25 182 ASN A O 1
ATOM 1469 N N . ASN A 1 183 ? 6.137 36.344 10.141 1 96.19 183 ASN A N 1
ATOM 1470 C CA . ASN A 1 183 ? 4.793 35.812 10.344 1 96.19 183 ASN A CA 1
ATOM 1471 C C . ASN A 1 183 ? 4.812 34.562 11.188 1 96.19 183 ASN A C 1
ATOM 1473 O O . ASN A 1 183 ? 5.883 34 11.477 1 96.19 183 ASN A O 1
ATOM 1477 N N . TYR A 1 184 ? 3.637 34.188 11.68 1 97.38 184 TYR A N 1
ATOM 1478 C CA . TYR A 1 184 ? 3.471 32.938 12.438 1 97.38 184 TYR A CA 1
ATOM 1479 C C . TYR A 1 184 ? 2.322 32.125 11.883 1 97.38 184 TYR A C 1
ATOM 1481 O O . TYR A 1 184 ? 1.263 32.656 11.547 1 97.38 184 TYR A O 1
ATOM 1489 N N . ILE A 1 185 ? 2.576 30.859 11.672 1 98.31 185 ILE A N 1
ATOM 1490 C CA . ILE A 1 185 ? 1.477 29.906 11.5 1 98.31 185 ILE A CA 1
ATOM 1491 C C . ILE A 1 185 ? 1.105 29.297 12.852 1 98.31 185 ILE A C 1
ATOM 1493 O O . ILE A 1 185 ? 1.977 28.828 13.586 1 98.31 185 ILE A O 1
ATOM 1497 N N . LEU A 1 186 ? -0.13 29.422 13.273 1 97.56 186 LEU A N 1
ATOM 1498 C CA . LEU A 1 186 ? -0.57 28.875 14.555 1 97.56 186 LEU A CA 1
ATOM 1499 C C . LEU A 1 186 ? -1.908 28.156 14.406 1 97.56 186 LEU A C 1
ATOM 1501 O O . LEU A 1 186 ? -2.689 28.469 13.508 1 97.56 186 LEU A O 1
ATOM 1505 N N . GLY A 1 187 ? -2.084 27.203 15.266 1 98 187 GLY A N 1
ATOM 1506 C CA . GLY A 1 187 ? -3.324 26.453 15.164 1 98 187 GLY A CA 1
ATOM 1507 C C . GLY A 1 187 ? -3.393 25.281 16.141 1 98 187 GLY A C 1
ATOM 1508 O O . GLY A 1 187 ? -2.564 25.188 17.047 1 98 187 GLY A O 1
ATOM 1509 N N . ALA A 1 188 ? -4.477 24.547 16.031 1 97.81 188 ALA A N 1
ATOM 1510 C CA . ALA A 1 188 ? -4.785 23.359 16.828 1 97.81 188 ALA A CA 1
ATOM 1511 C C . ALA A 1 188 ? -5.262 22.219 15.93 1 97.81 188 ALA A C 1
ATOM 1513 O O . ALA A 1 188 ? -6.465 21.969 15.82 1 97.81 188 ALA A O 1
ATOM 1514 N N . SER A 1 189 ? -4.359 21.5 15.422 1 98.44 189 SER A N 1
ATOM 1515 C CA . SER A 1 189 ? -4.711 20.422 14.5 1 98.44 189 SER A CA 1
ATOM 1516 C C . SER A 1 189 ? -5.145 19.172 15.258 1 98.44 189 SER A C 1
ATOM 1518 O O . SER A 1 189 ? -4.477 18.75 16.203 1 98.44 189 SER A O 1
ATOM 1520 N N . PRO A 1 190 ? -6.199 18.594 14.906 1 98.19 190 PRO A N 1
ATOM 1521 C CA . PRO A 1 190 ? -6.562 17.312 15.508 1 98.19 190 PRO A CA 1
ATOM 1522 C C . PRO A 1 190 ? -5.949 16.125 14.766 1 98.19 190 PRO A C 1
ATOM 1524 O O . PRO A 1 190 ? -6.121 14.969 15.188 1 98.19 190 PRO A O 1
ATOM 1527 N N . GLU A 1 191 ? -5.215 16.344 13.773 1 98.31 191 GLU A N 1
ATOM 1528 C CA . GLU A 1 191 ? -4.879 15.266 12.852 1 98.31 191 GLU A CA 1
ATOM 1529 C C . GLU A 1 191 ? -3.371 15.023 12.812 1 98.31 191 GLU A C 1
ATOM 1531 O O . GLU A 1 191 ? -2.625 15.82 12.234 1 98.31 191 GLU A O 1
ATOM 1536 N N . LEU A 1 192 ? -2.973 13.906 13.359 1 98.69 192 LEU A N 1
ATOM 1537 C CA . LEU A 1 192 ? -1.582 13.477 13.305 1 98.69 192 LEU A CA 1
ATOM 1538 C C . LEU A 1 192 ? -1.268 12.82 11.961 1 98.69 192 LEU A C 1
ATOM 1540 O O . LEU A 1 192 ? -1.868 11.805 11.602 1 98.69 192 LEU A O 1
ATOM 1544 N N . LEU A 1 193 ? -0.353 13.398 11.227 1 98.69 193 LEU A N 1
ATOM 1545 C CA . LEU A 1 193 ? 0.081 12.758 9.984 1 98.69 193 LEU A CA 1
ATOM 1546 C C . LEU A 1 193 ? 1.074 11.641 10.273 1 98.69 193 LEU A C 1
ATOM 1548 O O . LEU A 1 193 ? 0.912 10.523 9.781 1 98.69 193 LEU A O 1
ATOM 1552 N N . LEU A 1 194 ? 2.074 11.984 11.148 1 98.69 194 LEU A N 1
ATOM 1553 C CA . LEU A 1 194 ? 3.115 10.992 11.391 1 98.69 194 LEU A CA 1
ATOM 1554 C C . LEU A 1 194 ? 3.809 11.25 12.727 1 98.69 194 LEU A C 1
ATOM 1556 O O . LEU A 1 194 ? 4.156 12.391 13.039 1 98.69 194 LEU A O 1
ATOM 1560 N N . SER A 1 195 ? 3.918 10.297 13.516 1 98.81 195 SER A N 1
ATOM 1561 C CA . SER A 1 195 ? 4.801 10.266 14.68 1 98.81 195 SER A CA 1
ATOM 1562 C C . SER A 1 195 ? 5.801 9.117 14.578 1 98.81 195 SER A C 1
ATOM 1564 O O . SER A 1 195 ? 5.422 7.977 14.297 1 98.81 195 SER A O 1
ATOM 1566 N N . LYS A 1 196 ? 7.027 9.383 14.695 1 98.81 196 LYS A N 1
ATOM 1567 C CA . LYS A 1 196 ? 8.086 8.375 14.664 1 98.81 196 LYS A CA 1
ATOM 1568 C C . LYS A 1 196 ? 8.953 8.453 15.914 1 98.81 196 LYS A C 1
ATOM 1570 O O . LYS A 1 196 ? 9.43 9.531 16.281 1 98.81 196 LYS A O 1
ATOM 1575 N N . GLN A 1 197 ? 9.133 7.484 16.609 1 98.5 197 GLN A N 1
ATOM 1576 C CA . GLN A 1 197 ? 10.086 7.27 17.703 1 98.5 197 GLN A CA 1
ATOM 1577 C C . GLN A 1 197 ? 10.82 5.945 17.531 1 98.5 197 GLN A C 1
ATOM 1579 O O . GLN A 1 197 ? 10.266 4.879 17.812 1 98.5 197 GLN A O 1
ATOM 1584 N N . GLY A 1 198 ? 12.109 6.059 17.203 1 98.19 198 GLY A N 1
ATOM 1585 C CA . GLY A 1 198 ? 12.805 4.84 16.812 1 98.19 198 GLY A CA 1
ATOM 1586 C C . GLY A 1 198 ? 12.164 4.152 15.609 1 98.19 198 GLY A C 1
ATOM 1587 O O . GLY A 1 198 ? 12.062 4.742 14.531 1 98.19 198 GLY A O 1
ATOM 1588 N N . ARG A 1 199 ? 11.727 2.902 15.812 1 98.25 199 ARG A N 1
ATOM 1589 C CA . ARG A 1 199 ? 11.125 2.162 14.703 1 98.25 199 ARG A CA 1
ATOM 1590 C C . ARG A 1 199 ? 9.602 2.166 14.805 1 98.25 199 ARG A C 1
ATOM 1592 O O . ARG A 1 199 ? 8.922 1.606 13.945 1 98.25 199 ARG A O 1
ATOM 1599 N N . ILE A 1 200 ? 9.133 2.809 15.852 1 98.75 200 ILE A N 1
ATOM 1600 C CA . ILE A 1 200 ? 7.684 2.863 16.016 1 98.75 200 ILE A CA 1
ATOM 1601 C C . ILE A 1 200 ? 7.117 4.051 15.25 1 98.75 200 ILE A C 1
ATOM 1603 O O . ILE A 1 200 ? 7.629 5.168 15.352 1 98.75 200 ILE A O 1
ATOM 1607 N N . VAL A 1 201 ? 6.078 3.811 14.484 1 98.81 201 VAL A N 1
ATOM 1608 C CA . VAL A 1 201 ? 5.441 4.867 13.711 1 98.81 201 VAL A CA 1
ATOM 1609 C C . VAL A 1 201 ? 3.93 4.832 13.93 1 98.81 201 VAL A C 1
ATOM 1611 O O . VAL A 1 201 ? 3.342 3.758 14.07 1 98.81 201 VAL A O 1
ATOM 1614 N N . THR A 1 202 ? 3.287 5.996 14.039 1 98.62 202 THR A N 1
ATOM 1615 C CA . THR A 1 202 ? 1.838 6.113 14.172 1 98.62 202 THR A CA 1
ATOM 1616 C C . THR A 1 202 ? 1.303 7.211 13.258 1 98.62 202 THR A C 1
ATOM 1618 O O . THR A 1 202 ? 2.037 8.125 12.883 1 98.62 202 THR A O 1
ATOM 1621 N N . SER A 1 203 ? 0.186 7.105 12.82 1 98.62 203 SER A N 1
ATOM 1622 C CA . SER A 1 203 ? -0.596 8.086 12.07 1 98.62 203 SER A CA 1
ATOM 1623 C C . SER A 1 203 ? -2.068 8.031 12.461 1 98.62 203 SER A C 1
ATOM 1625 O O . SER A 1 203 ? -2.555 7.004 12.938 1 98.62 203 SER A O 1
ATOM 1627 N N . ASN A 1 204 ? -2.775 9.117 12.352 1 98.31 204 ASN A N 1
ATOM 1628 C CA . ASN A 1 204 ? -4.184 9.188 12.727 1 98.31 204 ASN A CA 1
ATOM 1629 C C . ASN A 1 204 ? -4.965 10.109 11.797 1 98.31 204 ASN A C 1
ATOM 1631 O O . ASN A 1 204 ? -5.375 11.203 12.195 1 98.31 204 ASN A O 1
ATOM 1635 N N . PRO A 1 205 ? -5.219 9.625 10.641 1 98 205 PRO A N 1
ATOM 1636 C CA . PRO A 1 205 ? -5.973 10.438 9.68 1 98 205 PRO A CA 1
ATOM 1637 C C . PRO A 1 205 ? -7.434 10.617 10.086 1 98 205 PRO A C 1
ATOM 1639 O O . PRO A 1 205 ? -8.023 9.727 10.695 1 98 205 PRO A O 1
ATOM 1642 N N . LEU A 1 206 ? -7.977 11.727 9.711 1 97.69 206 LEU A N 1
ATOM 1643 C CA . LEU A 1 206 ? -9.375 12.078 9.922 1 97.69 206 LEU A CA 1
ATOM 1644 C C . LEU A 1 206 ? -10.047 12.453 8.609 1 97.69 206 LEU A C 1
ATOM 1646 O O . LEU A 1 206 ? -9.469 13.188 7.797 1 97.69 206 LEU A O 1
ATOM 1650 N N . ALA A 1 207 ? -11.188 11.992 8.336 1 96.06 207 ALA A N 1
ATOM 1651 C CA . ALA A 1 207 ? -12.031 12.375 7.207 1 96.06 207 ALA A CA 1
ATOM 1652 C C . ALA A 1 207 ? -13.469 11.922 7.422 1 96.06 207 ALA A C 1
ATOM 1654 O O . ALA A 1 207 ? -13.719 10.789 7.824 1 96.06 207 ALA A O 1
ATOM 1655 N N . GLY A 1 208 ? -14.422 12.711 7.078 1 95.44 208 GLY A N 1
ATOM 1656 C CA . GLY A 1 208 ? -15.797 12.57 7.527 1 95.44 208 GLY A CA 1
ATOM 1657 C C . GLY A 1 208 ? -16.062 13.258 8.852 1 95.44 208 GLY A C 1
ATOM 1658 O O . GLY A 1 208 ? -15.508 12.867 9.883 1 95.44 208 GLY A O 1
ATOM 1659 N N . SER A 1 209 ? -16.906 14.281 8.82 1 95.5 209 SER A N 1
ATOM 1660 C CA . SER A 1 209 ? -17.016 15.141 10 1 95.5 209 SER A CA 1
ATOM 1661 C C . SER A 1 209 ? -18.438 15.672 10.164 1 95.5 209 SER A C 1
ATOM 1663 O O . SER A 1 209 ? -19.219 15.68 9.211 1 95.5 209 SER A O 1
ATOM 1665 N N . ARG A 1 210 ? -18.781 16.047 11.336 1 95.19 210 ARG A N 1
ATOM 1666 C CA . ARG A 1 210 ? -19.984 16.781 11.719 1 95.19 210 ARG A CA 1
ATOM 1667 C C . ARG A 1 210 ? -19.672 17.797 12.812 1 95.19 210 ARG A C 1
ATOM 1669 O O . ARG A 1 210 ? -18.797 17.562 13.648 1 95.19 210 ARG A O 1
ATOM 1676 N N . PRO A 1 211 ? -20.422 18.891 12.75 1 94.44 211 PRO A N 1
ATOM 1677 C CA . PRO A 1 211 ? -20.234 19.828 13.852 1 94.44 211 PRO A CA 1
ATOM 1678 C C . PRO A 1 211 ? -20.656 19.25 15.203 1 94.44 211 PRO A C 1
ATOM 1680 O O . PRO A 1 211 ? -21.625 18.516 15.289 1 94.44 211 PRO A O 1
ATOM 1683 N N . LYS A 1 212 ? -19.922 19.562 16.141 1 94.38 212 LYS A N 1
ATOM 1684 C CA . LYS A 1 212 ? -20.266 19.188 17.5 1 94.38 212 LYS A CA 1
ATOM 1685 C C . LYS A 1 212 ? -21.281 20.172 18.094 1 94.38 212 LYS A C 1
ATOM 1687 O O . LYS A 1 212 ? -21.219 21.375 17.844 1 94.38 212 LYS A O 1
ATOM 1692 N N . SER A 1 213 ? -22.25 19.625 18.844 1 92.62 213 SER A N 1
ATOM 1693 C CA . SER A 1 213 ? -23.266 20.422 19.531 1 92.62 213 SER A CA 1
ATOM 1694 C C . SER A 1 213 ? -22.984 20.516 21.031 1 92.62 213 SER A C 1
ATOM 1696 O O . SER A 1 213 ? -22.234 19.703 21.578 1 92.62 213 SER A O 1
ATOM 1698 N N . GLN A 1 214 ? -23.453 21.578 21.641 1 90.38 214 GLN A N 1
ATOM 1699 C CA . GLN A 1 214 ? -23.375 21.688 23.094 1 90.38 214 GLN A CA 1
ATOM 1700 C C . GLN A 1 214 ? -24.344 20.703 23.766 1 90.38 214 GLN A C 1
ATOM 1702 O O . GLN A 1 214 ? -24.234 20.438 24.953 1 90.38 214 GLN A O 1
ATOM 1707 N N . ILE A 1 215 ? -25.219 20.156 22.922 1 92.81 215 ILE A N 1
ATOM 1708 C CA . ILE A 1 215 ? -26.219 19.219 23.406 1 92.81 215 ILE A CA 1
ATOM 1709 C C . ILE A 1 215 ? -25.766 17.781 23.156 1 92.81 215 ILE A C 1
ATOM 1711 O O . ILE A 1 215 ? -25.641 17.359 22.016 1 92.81 215 ILE A O 1
ATOM 1715 N N . SER A 1 216 ? -25.641 17.047 24.234 1 92.69 216 SER A N 1
ATOM 1716 C CA . SER A 1 216 ? -25.078 15.711 24.188 1 92.69 216 SER A CA 1
ATOM 1717 C C . SER A 1 216 ? -25.922 14.789 23.312 1 92.69 216 SER A C 1
ATOM 1719 O O . SER A 1 216 ? -25.391 13.961 22.578 1 92.69 216 SER A O 1
ATOM 1721 N N . GLU A 1 217 ? -27.203 14.93 23.391 1 94.19 217 GLU A N 1
ATOM 1722 C CA . GLU A 1 217 ? -28.109 14.078 22.625 1 94.19 217 GLU A CA 1
ATOM 1723 C C . GLU A 1 217 ? -27.938 14.297 21.125 1 94.19 217 GLU A C 1
ATOM 1725 O O . GLU A 1 217 ? -28 13.344 20.344 1 94.19 217 GLU A O 1
ATOM 1730 N N . LYS A 1 218 ? -27.703 15.555 20.797 1 94.06 218 LYS A N 1
ATOM 1731 C CA . LYS A 1 218 ? -27.484 15.859 19.391 1 94.06 218 LYS A CA 1
ATOM 1732 C C . LYS A 1 218 ? -26.172 15.266 18.891 1 94.06 218 LYS A C 1
ATOM 1734 O O . LYS A 1 218 ? -26.078 14.797 17.766 1 94.06 218 LYS A O 1
ATOM 1739 N N . ASN A 1 219 ? -25.203 15.297 19.766 1 94.94 219 ASN A N 1
ATOM 1740 C CA . ASN A 1 219 ? -23.922 14.719 19.406 1 94.94 219 ASN A CA 1
ATOM 1741 C C . ASN A 1 219 ? -24.016 13.203 19.219 1 94.94 219 ASN A C 1
ATOM 1743 O O . ASN A 1 219 ? -23.391 12.641 18.328 1 94.94 219 ASN A O 1
ATOM 1747 N N . PHE A 1 220 ? -24.781 12.578 20.047 1 94.5 220 PHE A N 1
ATOM 1748 C CA . PHE A 1 220 ? -24.984 11.141 19.922 1 94.5 220 PHE A CA 1
ATOM 1749 C C . PHE A 1 220 ? -25.594 10.789 18.578 1 94.5 220 PHE A C 1
ATOM 1751 O O . PHE A 1 220 ? -25.141 9.859 17.906 1 94.5 220 PHE A O 1
ATOM 1758 N N . VAL A 1 221 ? -26.578 11.555 18.203 1 95.25 221 VAL A N 1
ATOM 1759 C CA . VAL A 1 221 ? -27.234 11.344 16.922 1 95.25 221 VAL A CA 1
ATOM 1760 C C . VAL A 1 221 ? -26.25 11.578 15.781 1 95.25 221 VAL A C 1
ATOM 1762 O O . VAL A 1 221 ? -26.188 10.789 14.836 1 95.25 221 VAL A O 1
ATOM 1765 N N . SER A 1 222 ? -25.5 12.641 15.914 1 94.69 222 SER A N 1
ATOM 1766 C CA . SER A 1 222 ? -24.516 12.977 14.891 1 94.69 222 SER A CA 1
ATOM 1767 C C . SER A 1 222 ? -23.469 11.875 14.75 1 94.69 222 SER A C 1
ATOM 1769 O O . SER A 1 222 ? -23.031 11.555 13.641 1 94.69 222 SER A O 1
ATOM 1771 N N . GLN A 1 223 ? -23.078 11.336 15.844 1 95.56 223 GLN A N 1
ATOM 1772 C CA . GLN A 1 223 ? -22.109 10.242 15.844 1 95.56 223 GLN A CA 1
ATOM 1773 C C . GLN A 1 223 ? -22.656 9.016 15.125 1 95.56 223 GLN A C 1
ATOM 1775 O O . GLN A 1 223 ? -21.969 8.398 14.32 1 95.56 223 GLN A O 1
ATOM 1780 N N . GLN A 1 224 ? -23.875 8.703 15.414 1 94.94 224 GLN A N 1
ATOM 1781 C CA . GLN A 1 224 ? -24.531 7.574 14.758 1 94.94 224 GLN A CA 1
ATOM 1782 C C . GLN A 1 224 ? -24.641 7.805 13.25 1 94.94 224 GLN A C 1
ATOM 1784 O O . GLN A 1 224 ? -24.391 6.902 12.453 1 94.94 224 GLN A O 1
ATOM 1789 N N . GLU A 1 225 ? -25 9 12.977 1 94.25 225 GLU A N 1
ATOM 1790 C CA . GLU A 1 225 ? -25.141 9.352 11.57 1 94.25 225 GLU A CA 1
ATOM 1791 C C . GLU A 1 225 ? -23.797 9.227 10.844 1 94.25 225 GLU A C 1
ATOM 1793 O O . GLU A 1 225 ? -23.734 8.727 9.727 1 94.25 225 GLU A O 1
ATOM 1798 N N . LEU A 1 226 ? -22.812 9.727 11.477 1 93.81 226 LEU A N 1
ATOM 1799 C CA . LEU A 1 226 ? -21.484 9.664 10.898 1 93.81 226 LEU A CA 1
ATOM 1800 C C . LEU A 1 226 ? -21.047 8.219 10.695 1 93.81 226 LEU A C 1
ATOM 1802 O O . LEU A 1 226 ? -20.484 7.875 9.648 1 93.81 226 LEU A O 1
ATOM 1806 N N . ASN A 1 227 ? -21.328 7.367 11.609 1 93.62 227 ASN A N 1
ATOM 1807 C CA . ASN A 1 227 ? -20.938 5.961 11.562 1 93.62 227 ASN A CA 1
ATOM 1808 C C . ASN A 1 227 ? -21.656 5.219 10.445 1 93.62 227 ASN A C 1
ATOM 1810 O O . ASN A 1 227 ? -21.141 4.25 9.891 1 93.62 227 ASN A O 1
ATOM 1814 N N . HIS A 1 228 ? -22.828 5.703 10.078 1 93.81 228 HIS A N 1
ATOM 1815 C CA . HIS A 1 228 ? -23.641 4.969 9.125 1 93.81 228 HIS A CA 1
ATOM 1816 C C . HIS A 1 228 ? -23.688 5.68 7.781 1 93.81 228 HIS A C 1
ATOM 1818 O O . HIS A 1 228 ? -24.375 5.223 6.855 1 93.81 228 HIS A O 1
ATOM 1824 N N . SER A 1 229 ? -23.016 6.805 7.723 1 94.69 229 SER A N 1
ATOM 1825 C CA . SER A 1 229 ? -23.016 7.566 6.477 1 94.69 229 SER A CA 1
ATOM 1826 C C . SER A 1 229 ? -22.109 6.914 5.43 1 94.69 229 SER A C 1
ATOM 1828 O O . SER A 1 229 ? -20.891 6.93 5.562 1 94.69 229 SER A O 1
ATOM 1830 N N . GLU A 1 230 ? -22.719 6.441 4.387 1 93.94 230 GLU A N 1
ATOM 1831 C CA . GLU A 1 230 ? -21.938 5.836 3.305 1 93.94 230 GLU A CA 1
ATOM 1832 C C . GLU A 1 230 ? -20.969 6.836 2.691 1 93.94 230 GLU A C 1
ATOM 1834 O O . GLU A 1 230 ? -19.828 6.488 2.379 1 93.94 230 GLU A O 1
ATOM 1839 N N . LYS A 1 231 ? -21.453 8.039 2.561 1 93.38 231 LYS A N 1
ATOM 1840 C CA . LYS A 1 231 ? -20.625 9.102 1.989 1 93.38 231 LYS A CA 1
ATOM 1841 C C . LYS A 1 231 ? -19.391 9.352 2.844 1 93.38 231 LYS A C 1
ATOM 1843 O O . LYS A 1 231 ? -18.266 9.367 2.332 1 93.38 231 LYS A O 1
ATOM 1848 N N . ASP A 1 232 ? -19.578 9.508 4.148 1 95.75 232 ASP A N 1
ATOM 1849 C CA . ASP A 1 232 ? -18.484 9.836 5.043 1 95.75 232 ASP A CA 1
ATOM 1850 C C . ASP A 1 232 ? -17.531 8.648 5.215 1 95.75 232 ASP A C 1
ATOM 1852 O O . ASP A 1 232 ? -16.312 8.828 5.301 1 95.75 232 ASP A O 1
ATOM 1856 N N . GLN A 1 233 ? -18.125 7.508 5.223 1 95.31 233 GLN A N 1
ATOM 1857 C CA . GLN A 1 233 ? -17.297 6.305 5.305 1 95.31 233 GLN A CA 1
ATOM 1858 C C . GLN A 1 233 ? -16.438 6.148 4.059 1 95.31 233 GLN A C 1
ATOM 1860 O O . GLN A 1 233 ? -15.266 5.754 4.156 1 95.31 233 GLN A O 1
ATOM 1865 N N . HIS A 1 234 ? -17.062 6.395 2.943 1 94.44 234 HIS A N 1
ATOM 1866 C CA . HIS A 1 234 ? -16.312 6.348 1.688 1 94.44 234 HIS A CA 1
ATOM 1867 C C . HIS A 1 234 ? -15.188 7.371 1.679 1 94.44 234 HIS A C 1
ATOM 1869 O O . HIS A 1 234 ? -14.055 7.047 1.317 1 94.44 234 HIS A O 1
ATOM 1875 N N . GLU A 1 235 ? -15.5 8.547 2.1 1 95.81 235 GLU A N 1
ATOM 1876 C CA . GLU A 1 235 ? -14.5 9.602 2.201 1 95.81 235 GLU A CA 1
ATOM 1877 C C . GLU A 1 235 ? -13.336 9.172 3.094 1 95.81 235 GLU A C 1
ATOM 1879 O O . GLU A 1 235 ? -12.172 9.352 2.734 1 95.81 235 GLU A O 1
ATOM 1884 N N . HIS A 1 236 ? -13.664 8.633 4.188 1 97.12 236 HIS A N 1
ATOM 1885 C CA . HIS A 1 236 ? -12.664 8.211 5.16 1 97.12 236 HIS A CA 1
ATOM 1886 C C . HIS A 1 236 ? -11.812 7.066 4.613 1 97.12 236 HIS A C 1
ATOM 1888 O O . HIS A 1 236 ? -10.594 7.059 4.785 1 97.12 236 HIS A O 1
ATOM 1894 N N . ARG A 1 237 ? -12.414 6.172 3.93 1 95.56 237 ARG A N 1
ATOM 1895 C CA . ARG A 1 237 ? -11.727 5.02 3.363 1 95.56 237 ARG A CA 1
ATOM 1896 C C . ARG A 1 237 ? -10.648 5.453 2.373 1 95.56 237 ARG A C 1
ATOM 1898 O O . ARG A 1 237 ? -9.562 4.871 2.332 1 95.56 237 ARG A O 1
ATOM 1905 N N . ILE A 1 238 ? -10.953 6.438 1.571 1 96.12 238 ILE A N 1
ATOM 1906 C CA . ILE A 1 238 ? -10 6.945 0.596 1 96.12 238 ILE A CA 1
ATOM 1907 C C . ILE A 1 238 ? -8.719 7.395 1.308 1 96.12 238 ILE A C 1
ATOM 1909 O O . ILE A 1 238 ? -7.613 7.113 0.846 1 96.12 238 ILE A O 1
ATOM 1913 N N . VAL A 1 239 ? -8.898 8.023 2.426 1 97.56 239 VAL A N 1
ATOM 1914 C CA . VAL A 1 239 ? -7.766 8.555 3.186 1 97.56 239 VAL A CA 1
ATOM 1915 C C . VAL A 1 239 ? -6.984 7.402 3.818 1 97.56 239 VAL A C 1
ATOM 1917 O O . VAL A 1 239 ? -5.758 7.355 3.73 1 97.56 239 VAL A O 1
ATOM 1920 N N . VAL A 1 240 ? -7.695 6.496 4.426 1 97.38 240 VAL A N 1
ATOM 1921 C CA . VAL A 1 240 ? -7.086 5.352 5.094 1 97.38 240 VAL A CA 1
ATOM 1922 C C . VAL A 1 240 ? -6.273 4.535 4.09 1 97.38 240 VAL A C 1
ATOM 1924 O O . VAL A 1 240 ? -5.125 4.172 4.359 1 97.38 240 VAL A O 1
ATOM 1927 N N . GLU A 1 241 ? -6.824 4.289 2.957 1 95.5 241 GLU A N 1
ATOM 1928 C CA . GLU A 1 241 ? -6.152 3.5 1.93 1 95.5 241 GLU A CA 1
ATOM 1929 C C . GLU A 1 241 ? -4.887 4.199 1.438 1 95.5 241 GLU A C 1
ATOM 1931 O O . GLU A 1 241 ? -3.879 3.547 1.159 1 95.5 241 GLU A O 1
ATOM 1936 N N . ASN A 1 242 ? -4.996 5.457 1.323 1 95.94 242 ASN A N 1
ATOM 1937 C CA . ASN A 1 242 ? -3.82 6.223 0.92 1 95.94 242 ASN A CA 1
ATOM 1938 C C . ASN A 1 242 ? -2.682 6.074 1.926 1 95.94 242 ASN A C 1
ATOM 1940 O O . ASN A 1 242 ? -1.527 5.891 1.54 1 95.94 242 ASN A O 1
ATOM 1944 N N . ILE A 1 243 ? -2.982 6.168 3.184 1 97.12 243 ILE A N 1
ATOM 1945 C CA . ILE A 1 243 ? -1.963 6.039 4.219 1 97.12 243 ILE A CA 1
ATOM 1946 C C . ILE A 1 243 ? -1.374 4.633 4.191 1 97.12 243 ILE A C 1
ATOM 1948 O O . ILE A 1 243 ? -0.156 4.461 4.281 1 97.12 243 ILE A O 1
ATOM 1952 N N . ILE A 1 244 ? -2.232 3.66 4.086 1 96.94 244 ILE A N 1
ATOM 1953 C CA . ILE A 1 244 ? -1.764 2.281 4.016 1 96.94 244 ILE A CA 1
ATOM 1954 C C . ILE A 1 244 ? -0.758 2.133 2.875 1 96.94 244 ILE A C 1
ATOM 1956 O O . ILE A 1 244 ? 0.363 1.664 3.086 1 96.94 244 ILE A O 1
ATOM 1960 N N . ARG A 1 245 ? -1.061 2.561 1.688 1 93.25 245 ARG A N 1
ATOM 1961 C CA . ARG A 1 245 ? -0.266 2.365 0.479 1 93.25 245 ARG A CA 1
ATOM 1962 C C . ARG A 1 245 ? 1.082 3.068 0.59 1 93.25 245 ARG A C 1
ATOM 1964 O O . ARG A 1 245 ? 2.088 2.578 0.073 1 93.25 245 ARG A O 1
ATOM 1971 N N . ASN A 1 246 ? 1.094 4.133 1.288 1 95 246 ASN A N 1
ATOM 1972 C CA . ASN A 1 246 ? 2.316 4.926 1.306 1 95 246 ASN A CA 1
ATOM 1973 C C . ASN A 1 246 ? 3.182 4.598 2.52 1 95 246 ASN A C 1
ATOM 1975 O O . ASN A 1 246 ? 4.398 4.777 2.484 1 95 246 ASN A O 1
ATOM 1979 N N . LEU A 1 247 ? 2.58 4.043 3.539 1 97.69 247 LEU A N 1
ATOM 1980 C CA . LEU A 1 247 ? 3.326 3.82 4.773 1 97.69 247 LEU A CA 1
ATOM 1981 C C . LEU A 1 247 ? 3.76 2.361 4.891 1 97.69 247 LEU A C 1
ATOM 1983 O O . LEU A 1 247 ? 4.805 2.064 5.473 1 97.69 247 LEU A O 1
ATOM 1987 N N . ALA A 1 248 ? 3.021 1.504 4.344 1 96.88 248 ALA A N 1
ATOM 1988 C CA . ALA A 1 248 ? 3.191 0.071 4.566 1 96.88 248 ALA A CA 1
ATOM 1989 C C . ALA A 1 248 ? 4.555 -0.403 4.074 1 96.88 248 ALA A C 1
ATOM 1991 O O . ALA A 1 248 ? 5.184 -1.263 4.695 1 96.88 248 ALA A O 1
ATOM 1992 N N . THR A 1 249 ? 5.074 0.104 2.99 1 94.88 249 THR A N 1
ATOM 1993 C CA . THR A 1 249 ? 6.316 -0.369 2.389 1 94.88 249 THR A CA 1
ATOM 1994 C C . THR A 1 249 ? 7.504 -0.057 3.293 1 94.88 249 THR A C 1
ATOM 1996 O O . THR A 1 249 ? 8.586 -0.625 3.123 1 94.88 249 THR A O 1
ATOM 1999 N N . HIS A 1 250 ? 7.309 0.846 4.207 1 97.62 250 HIS A N 1
ATOM 2000 C CA . HIS A 1 250 ? 8.391 1.205 5.117 1 97.62 250 HIS A CA 1
ATOM 2001 C C . HIS A 1 250 ? 8.32 0.396 6.41 1 97.62 250 HIS A C 1
ATOM 2003 O O . HIS A 1 250 ? 9.172 0.54 7.285 1 97.62 250 HIS A O 1
ATOM 2009 N N . CYS A 1 251 ? 7.324 -0.446 6.535 1 98.12 251 CYS A N 1
ATOM 2010 C CA . CYS A 1 251 ? 7.066 -1.107 7.809 1 98.12 251 CYS A CA 1
ATOM 2011 C C . CYS A 1 251 ? 7.281 -2.611 7.695 1 98.12 251 CYS A C 1
ATOM 2013 O O . CYS A 1 251 ? 7.016 -3.203 6.648 1 98.12 251 CYS A O 1
ATOM 2015 N N . VAL A 1 252 ? 7.75 -3.242 8.742 1 97.62 252 VAL A N 1
ATOM 2016 C CA . VAL A 1 252 ? 7.738 -4.695 8.867 1 97.62 252 VAL A CA 1
ATOM 2017 C C . VAL A 1 252 ? 6.379 -5.164 9.375 1 97.62 252 VAL A C 1
ATOM 2019 O O . VAL A 1 252 ? 5.996 -6.316 9.172 1 97.62 252 VAL A O 1
ATOM 2022 N N . GLU A 1 253 ? 5.738 -4.234 10.031 1 98.12 253 GLU A N 1
ATOM 2023 C CA . GLU A 1 253 ? 4.395 -4.473 10.547 1 98.12 253 GLU A CA 1
ATOM 2024 C C . GLU A 1 253 ? 3.559 -3.195 10.523 1 98.12 253 GLU A C 1
ATOM 2026 O O . GLU A 1 253 ? 4.035 -2.127 10.906 1 98.12 253 GLU A O 1
ATOM 2031 N N . LEU A 1 254 ? 2.373 -3.285 10.047 1 98.44 254 LEU A N 1
ATOM 2032 C CA . LEU A 1 254 ? 1.428 -2.174 10.055 1 98.44 254 LEU A CA 1
ATOM 2033 C C . LEU A 1 254 ? 0.042 -2.641 10.484 1 98.44 254 LEU A C 1
ATOM 2035 O O . LEU A 1 254 ? -0.471 -3.635 9.961 1 98.44 254 LEU A O 1
ATOM 2039 N N . LYS A 1 255 ? -0.51 -1.968 11.461 1 98.31 255 LYS A N 1
ATOM 2040 C CA . LYS A 1 255 ? -1.85 -2.23 11.984 1 98.31 255 LYS A CA 1
ATOM 2041 C C . LYS A 1 255 ? -2.75 -1.009 11.82 1 98.31 255 LYS A C 1
ATOM 2043 O O . LYS A 1 255 ? -2.303 0.126 12.008 1 98.31 255 LYS A O 1
ATOM 2048 N N . VAL A 1 256 ? -3.926 -1.225 11.461 1 97 256 VAL A N 1
ATOM 2049 C CA . VAL A 1 256 ? -4.934 -0.173 11.398 1 97 256 VAL A CA 1
ATOM 2050 C C . VAL A 1 256 ? -6.285 -0.725 11.852 1 97 256 VAL A C 1
ATOM 2052 O O . VAL A 1 256 ? -6.586 -1.901 11.633 1 97 256 VAL A O 1
ATOM 2055 N N . SER A 1 257 ? -7.039 0.086 12.453 1 93 257 SER A N 1
ATOM 2056 C CA . SER A 1 257 ? -8.367 -0.337 12.875 1 93 257 SER A CA 1
ATOM 2057 C C . SER A 1 257 ? -9.242 -0.682 11.672 1 93 257 SER A C 1
ATOM 2059 O O . SER A 1 257 ? -9.188 -0.006 10.648 1 93 257 SER A O 1
ATOM 2061 N N . GLU A 1 258 ? -10.016 -1.689 11.836 1 92.31 258 GLU A N 1
ATOM 2062 C CA . GLU A 1 258 ? -10.906 -2.105 10.75 1 92.31 258 GLU A CA 1
ATOM 2063 C C . GLU A 1 258 ? -12 -1.065 10.508 1 92.31 258 GLU A C 1
ATOM 2065 O O . GLU A 1 258 ? -12.367 -0.807 9.359 1 92.31 258 GLU A O 1
ATOM 2070 N N . PHE A 1 259 ? -12.508 -0.564 11.633 1 93.25 259 PHE A N 1
ATOM 2071 C CA . PHE A 1 259 ? -13.531 0.469 11.562 1 93.25 259 PHE A CA 1
ATOM 2072 C C . PHE A 1 259 ? -13.055 1.753 12.234 1 93.25 259 PHE A C 1
ATOM 2074 O O . PHE A 1 259 ? -12.328 1.707 13.227 1 93.25 259 PHE A O 1
ATOM 2081 N N . PRO A 1 260 ? -13.477 2.865 11.625 1 96.38 260 PRO A N 1
ATOM 2082 C CA . PRO A 1 260 ? -13.07 4.121 12.258 1 96.38 260 PRO A CA 1
ATOM 2083 C C . PRO A 1 260 ? -13.789 4.371 13.586 1 96.38 260 PRO A C 1
ATOM 2085 O O . PRO A 1 260 ? -14.906 3.896 13.781 1 96.38 260 PRO A O 1
ATOM 2088 N N . ASP A 1 261 ? -13.094 5.094 14.438 1 96.25 261 ASP A N 1
ATOM 2089 C CA . ASP A 1 261 ? -13.695 5.652 15.641 1 96.25 261 ASP A CA 1
ATOM 2090 C C . ASP A 1 261 ? -14.109 7.105 15.43 1 96.25 261 ASP A C 1
ATOM 2092 O O . ASP A 1 261 ? -13.781 7.707 14.406 1 96.25 261 ASP A O 1
ATOM 2096 N N . ILE A 1 262 ? -14.875 7.566 16.391 1 96.75 262 ILE A N 1
ATOM 2097 C CA . ILE A 1 262 ? -15.211 8.984 16.375 1 96.75 262 ILE A CA 1
ATOM 2098 C C . ILE A 1 262 ? -14.227 9.75 17.266 1 96.75 262 ILE A C 1
ATOM 2100 O O . ILE A 1 262 ? -14.07 9.438 18.453 1 96.75 262 ILE A O 1
ATOM 2104 N N . LEU A 1 263 ? -13.562 10.641 16.703 1 96.56 263 LEU A N 1
ATOM 2105 C CA . LEU A 1 263 ? -12.727 11.578 17.453 1 96.56 263 LEU A CA 1
ATOM 2106 C C . LEU A 1 263 ? -13.445 12.906 17.656 1 96.56 263 LEU A C 1
ATOM 2108 O O . LEU A 1 263 ? -13.891 13.523 16.688 1 96.56 263 LEU A O 1
ATOM 2112 N N . GLU A 1 264 ? -13.492 13.305 18.891 1 95.06 264 GLU A N 1
ATOM 2113 C CA . GLU A 1 264 ? -14.164 14.555 19.219 1 95.06 264 GLU A CA 1
ATOM 2114 C C . GLU A 1 264 ? -13.164 15.672 19.484 1 95.06 264 GLU A C 1
ATOM 2116 O O . GLU A 1 264 ? -12.203 15.492 20.25 1 95.06 264 GLU A O 1
ATOM 2121 N N . THR A 1 265 ? -13.383 16.75 18.828 1 94.5 265 THR A N 1
ATOM 2122 C CA . THR A 1 265 ? -12.656 17.969 19.156 1 94.5 265 THR A CA 1
ATOM 2123 C C . THR A 1 265 ? -13.586 18.969 19.828 1 94.5 265 THR A C 1
ATOM 2125 O O . THR A 1 265 ? -14.719 18.641 20.172 1 94.5 265 THR A O 1
ATOM 2128 N N . SER A 1 266 ? -13.062 20.172 20.031 1 91.44 266 SER A N 1
ATOM 2129 C CA . SER A 1 266 ? -13.867 21.188 20.703 1 91.44 266 SER A CA 1
ATOM 2130 C C . SER A 1 266 ? -15.078 21.578 19.859 1 91.44 266 SER A C 1
ATOM 2132 O O . SER A 1 266 ? -16.125 21.938 20.406 1 91.44 266 SER A O 1
ATOM 2134 N N . THR A 1 267 ? -14.938 21.406 18.5 1 92.62 267 THR A N 1
ATOM 2135 C CA . THR A 1 267 ? -16 21.969 17.688 1 92.62 267 THR A CA 1
ATOM 2136 C C . THR A 1 267 ? -16.516 20.938 16.688 1 92.62 267 THR A C 1
ATOM 2138 O O . THR A 1 267 ? -17.547 21.141 16.031 1 92.62 267 THR A O 1
ATOM 2141 N N . MET A 1 268 ? -15.875 19.75 16.625 1 96.19 268 MET A N 1
ATOM 2142 C CA . MET A 1 268 ? -16.219 18.828 15.547 1 96.19 268 MET A CA 1
ATOM 2143 C C . MET A 1 268 ? -16.188 17.391 16.031 1 96.19 268 MET A C 1
ATOM 2145 O O . MET A 1 268 ? -15.547 17.078 17.047 1 96.19 268 MET A O 1
ATOM 2149 N N . LEU A 1 269 ? -16.891 16.562 15.344 1 97 269 LEU A N 1
ATOM 2150 C CA . LEU A 1 269 ? -16.781 15.109 15.359 1 97 269 LEU A CA 1
ATOM 2151 C C . LEU A 1 269 ? -16.188 14.586 14.055 1 97 269 LEU A C 1
ATOM 2153 O O . LEU A 1 269 ? -16.594 15.008 12.969 1 97 269 LEU A O 1
ATOM 2157 N N . HIS A 1 270 ? -15.195 13.703 14.18 1 97.56 270 HIS A N 1
ATOM 2158 C CA . HIS A 1 270 ? -14.539 13.188 12.984 1 97.56 270 HIS A CA 1
ATOM 2159 C C . HIS A 1 270 ? -14.469 11.664 13.008 1 97.56 270 HIS A C 1
ATOM 2161 O O . HIS A 1 270 ? -14.266 11.07 14.07 1 97.56 270 HIS A O 1
ATOM 2167 N N . LEU A 1 271 ? -14.609 11.031 11.859 1 97.94 271 LEU A N 1
ATOM 2168 C CA . LEU A 1 271 ? -14.133 9.656 11.742 1 97.94 271 LEU A CA 1
ATOM 2169 C C . LEU A 1 271 ? -12.617 9.602 11.82 1 97.94 271 LEU A C 1
ATOM 2171 O O . LEU A 1 271 ? -11.922 10.453 11.258 1 97.94 271 LEU A O 1
ATOM 2175 N N . SER A 1 272 ? -12.133 8.648 12.57 1 98 272 SER A N 1
ATOM 2176 C CA . SER A 1 272 ? -10.711 8.555 12.898 1 98 272 SER A CA 1
ATOM 2177 C C . SER A 1 272 ? -10.219 7.117 12.812 1 98 272 SER A C 1
ATOM 2179 O O . SER A 1 272 ? -10.883 6.195 13.289 1 98 272 SER A O 1
ATOM 2181 N N . SER A 1 273 ? -9.109 6.898 12.148 1 97.75 273 SER A N 1
ATOM 2182 C CA . SER A 1 273 ? -8.445 5.598 12.148 1 97.75 273 SER A CA 1
ATOM 2183 C C . SER A 1 273 ? -6.996 5.711 12.609 1 97.75 273 SER A C 1
ATOM 2185 O O . SER A 1 273 ? -6.203 6.441 12.008 1 97.75 273 SER A O 1
ATOM 2187 N N . GLU A 1 274 ? -6.68 4.984 13.57 1 97.31 274 GLU A N 1
ATOM 2188 C CA . GLU A 1 274 ? -5.324 5.023 14.109 1 97.31 274 GLU A CA 1
ATOM 2189 C C . GLU A 1 274 ? -4.441 3.957 13.469 1 97.31 274 GLU A C 1
ATOM 2191 O O . GLU A 1 274 ? -4.852 2.801 13.344 1 97.31 274 GLU A O 1
ATOM 2196 N N . PHE A 1 275 ? -3.312 4.312 13.039 1 98.31 275 PHE A N 1
ATOM 2197 C CA . PHE A 1 275 ? -2.295 3.422 12.492 1 98.31 275 PHE A CA 1
ATOM 2198 C C . PHE A 1 275 ? -1.164 3.219 13.492 1 98.31 275 PHE A C 1
ATOM 2200 O O . PHE A 1 275 ? -0.742 4.168 14.164 1 98.31 275 PHE A O 1
ATOM 2207 N N . GLN A 1 276 ? -0.689 2.084 13.617 1 98.5 276 GLN A N 1
ATOM 2208 C CA . GLN A 1 276 ? 0.519 1.733 14.352 1 98.5 276 GLN A CA 1
ATOM 2209 C C . GLN A 1 276 ? 1.418 0.813 13.531 1 98.5 276 GLN A C 1
ATO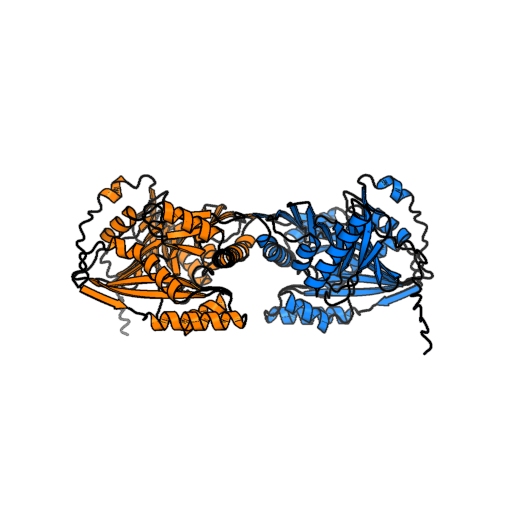M 2211 O O . GLN A 1 276 ? 0.95 -0.173 12.961 1 98.5 276 GLN A O 1
ATOM 2216 N N . GLY A 1 277 ? 2.664 1.112 13.5 1 98.62 277 GLY A N 1
ATOM 2217 C CA . GLY A 1 277 ? 3.57 0.285 12.719 1 98.62 277 GLY A CA 1
ATOM 2218 C C . GLY A 1 277 ? 4.957 0.186 13.328 1 98.62 277 GLY A C 1
ATOM 2219 O O . GLY A 1 277 ? 5.301 0.949 14.234 1 98.62 277 GLY A O 1
ATOM 2220 N N . VAL A 1 278 ? 5.688 -0.836 12.875 1 98.75 278 VAL A N 1
ATOM 2221 C CA . VAL A 1 278 ? 7.117 -0.983 13.125 1 98.75 278 VAL A CA 1
ATOM 2222 C C . VAL A 1 278 ? 7.895 -0.784 11.82 1 98.75 278 VAL A C 1
ATOM 2224 O O . VAL A 1 278 ? 7.699 -1.529 10.859 1 98.75 278 VAL A O 1
ATOM 2227 N N . LEU A 1 279 ? 8.711 0.184 11.844 1 98.69 279 LEU A N 1
ATOM 2228 C CA . LEU A 1 279 ? 9.453 0.565 10.641 1 98.69 279 LEU A CA 1
ATOM 2229 C C . LEU A 1 279 ? 10.594 -0.412 10.375 1 98.69 279 LEU A C 1
ATOM 2231 O O . LEU A 1 279 ? 11.141 -1.007 11.305 1 98.69 279 LEU A O 1
ATOM 2235 N N . LYS A 1 280 ? 10.906 -0.566 9.078 1 97.38 280 LYS A N 1
ATOM 2236 C CA . LYS A 1 280 ? 12.164 -1.201 8.695 1 97.38 280 LYS A CA 1
ATOM 2237 C C . LYS A 1 280 ? 13.359 -0.441 9.266 1 97.38 280 LYS A C 1
ATOM 2239 O O . LYS A 1 280 ? 13.258 0.752 9.555 1 97.38 280 LYS A O 1
ATOM 2244 N N . GLN A 1 281 ? 14.5 -1.07 9.352 1 95.25 281 GLN A N 1
ATOM 2245 C CA . GLN A 1 281 ? 15.703 -0.476 9.93 1 95.25 281 GLN A CA 1
ATOM 2246 C C . GLN A 1 281 ? 16.172 0.727 9.109 1 95.25 281 GLN A C 1
ATOM 2248 O O . GLN A 1 281 ? 16.594 1.735 9.672 1 95.25 281 GLN A O 1
ATOM 2253 N N . GLN A 1 282 ? 15.984 0.615 7.816 1 93.44 282 GLN A N 1
ATOM 2254 C CA . GLN A 1 282 ? 16.516 1.657 6.941 1 93.44 282 GLN A CA 1
ATOM 2255 C C . GLN A 1 282 ? 15.414 2.635 6.527 1 93.44 282 GLN A C 1
ATOM 2257 O O . GLN A 1 282 ? 15.555 3.348 5.531 1 93.44 282 GLN A O 1
ATOM 2262 N N . ALA A 1 283 ? 14.32 2.635 7.301 1 97 283 ALA A N 1
ATOM 2263 C CA . ALA A 1 283 ? 13.242 3.566 6.977 1 97 283 ALA A CA 1
ATOM 2264 C C . ALA A 1 283 ? 13.711 5.012 7.113 1 97 283 ALA A C 1
ATOM 2266 O O . ALA A 1 283 ? 14.602 5.312 7.914 1 97 283 ALA A O 1
ATOM 2267 N N . PRO A 1 284 ? 13.086 5.934 6.387 1 98 284 PRO A N 1
ATOM 2268 C CA . PRO A 1 284 ? 13.438 7.355 6.469 1 98 284 PRO A CA 1
ATOM 2269 C C . PRO A 1 284 ? 13.117 7.961 7.836 1 98 284 PRO A C 1
ATOM 2271 O O . PRO A 1 284 ? 12.484 7.312 8.672 1 98 284 PRO A O 1
ATOM 2274 N N . ASP A 1 285 ? 13.672 9.156 8.039 1 98.62 285 ASP A N 1
ATOM 2275 C CA . ASP A 1 285 ? 13.375 9.891 9.266 1 98.62 285 ASP A CA 1
ATOM 2276 C C . ASP A 1 285 ? 11.945 10.422 9.258 1 98.62 285 ASP A C 1
ATOM 2278 O O . ASP A 1 285 ? 11.211 10.227 8.281 1 98.62 285 ASP A O 1
ATOM 2282 N N . ALA A 1 286 ? 11.523 11.07 10.344 1 98.81 286 ALA A N 1
ATOM 2283 C CA . ALA A 1 286 ? 10.133 11.477 10.547 1 98.81 286 ALA A CA 1
ATOM 2284 C C . ALA A 1 286 ? 9.672 12.438 9.461 1 98.81 286 ALA A C 1
ATOM 2286 O O . ALA A 1 286 ? 8.57 12.312 8.93 1 98.81 286 ALA A O 1
ATOM 2287 N N . LEU A 1 287 ? 10.469 13.383 9.109 1 98.81 287 LEU A N 1
ATOM 2288 C CA . LEU A 1 287 ? 10.078 14.391 8.125 1 98.81 287 LEU A CA 1
ATOM 2289 C C . LEU A 1 287 ? 9.898 13.758 6.742 1 98.81 287 LEU A C 1
ATOM 2291 O O . LEU A 1 287 ? 8.906 14.016 6.059 1 98.81 287 LEU A O 1
ATOM 2295 N N . ASN A 1 288 ? 10.836 12.969 6.367 1 98.75 288 ASN A N 1
ATOM 2296 C CA . ASN A 1 288 ? 10.758 12.344 5.051 1 98.75 288 ASN A CA 1
ATOM 2297 C C . ASN A 1 288 ? 9.57 11.391 4.953 1 98.75 288 ASN A C 1
ATOM 2299 O O . ASN A 1 288 ? 8.914 11.312 3.912 1 98.75 288 ASN A O 1
ATOM 2303 N N . LEU A 1 289 ? 9.32 10.609 5.992 1 98.75 289 LEU A N 1
ATOM 2304 C CA . LEU A 1 289 ? 8.125 9.773 6 1 98.75 289 LEU A CA 1
ATOM 2305 C C . LEU A 1 289 ? 6.867 10.625 5.879 1 98.75 289 LEU A C 1
ATOM 2307 O O . LEU A 1 289 ? 5.941 10.281 5.141 1 98.75 289 LEU A O 1
ATOM 2311 N N . ALA A 1 290 ? 6.844 11.742 6.602 1 98.81 290 ALA A N 1
ATOM 2312 C CA . ALA A 1 290 ? 5.703 12.648 6.531 1 98.81 290 ALA A CA 1
ATOM 2313 C C . ALA A 1 290 ? 5.527 13.203 5.117 1 98.81 290 ALA A C 1
ATOM 2315 O O . ALA A 1 290 ? 4.406 13.305 4.621 1 98.81 290 ALA A O 1
ATOM 2316 N N . LEU A 1 291 ? 6.609 13.586 4.523 1 98.31 291 LEU A N 1
ATOM 2317 C CA . LEU A 1 291 ? 6.57 14.148 3.18 1 98.31 291 LEU A CA 1
ATOM 2318 C C . LEU A 1 291 ? 6.062 13.125 2.17 1 98.31 291 LEU A C 1
ATOM 2320 O O . LEU A 1 291 ? 5.414 13.484 1.185 1 98.31 291 LEU A O 1
ATOM 2324 N N . GLU A 1 292 ? 6.301 11.859 2.406 1 96.62 292 GLU A N 1
ATOM 2325 C CA . GLU A 1 292 ? 5.816 10.812 1.518 1 96.62 292 GLU A CA 1
ATOM 2326 C C . GLU A 1 292 ? 4.305 10.641 1.632 1 96.62 292 GLU A C 1
ATOM 2328 O O . GLU A 1 292 ? 3.645 10.234 0.674 1 96.62 292 GLU A O 1
ATOM 2333 N N . LEU A 1 293 ? 3.807 10.945 2.779 1 97.56 293 LEU A N 1
ATOM 2334 C CA . LEU A 1 293 ? 2.363 10.867 2.986 1 97.56 293 LEU A CA 1
ATOM 2335 C C . LEU A 1 293 ? 1.674 12.133 2.502 1 97.56 293 LEU A C 1
ATOM 2337 O O . LEU A 1 293 ? 0.505 12.102 2.109 1 97.56 293 LEU A O 1
ATOM 2341 N N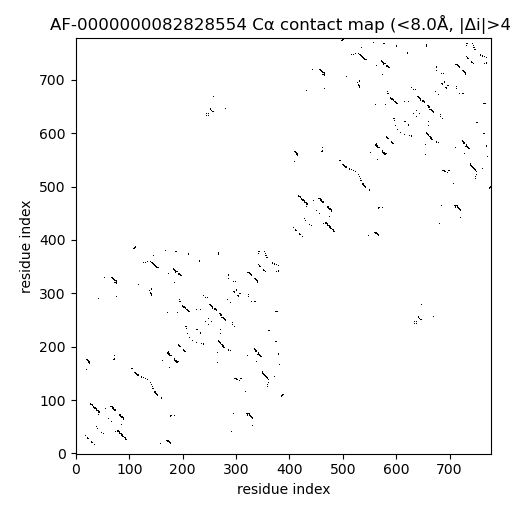 . HIS A 1 294 ? 2.391 13.25 2.434 1 97.44 294 HIS A N 1
ATOM 2342 C CA . HIS A 1 294 ? 1.841 14.57 2.143 1 97.44 294 HIS A CA 1
ATOM 2343 C C . HIS A 1 294 ? 1.752 14.812 0.64 1 97.44 294 HIS A C 1
ATOM 2345 O O . HIS A 1 294 ? 2.678 14.477 -0.103 1 97.44 294 HIS A O 1
ATOM 2351 N N . PRO A 1 295 ? 0.702 15.398 0.176 1 97.25 295 PRO A N 1
ATOM 2352 C CA . PRO A 1 295 ? -0.555 15.656 0.883 1 97.25 295 PRO A CA 1
ATOM 2353 C C . PRO A 1 295 ? -1.489 14.445 0.881 1 97.25 295 PRO A C 1
ATOM 2355 O O . PRO A 1 295 ? -1.597 13.75 -0.129 1 97.25 295 PRO A O 1
ATOM 2358 N N . THR A 1 296 ? -2.086 14.195 2.006 1 96.94 296 THR A N 1
ATOM 2359 C CA . THR A 1 296 ? -3.051 13.109 2.062 1 96.94 296 THR A CA 1
ATOM 2360 C C . THR A 1 296 ? -4.359 13.5 1.384 1 96.94 296 THR A C 1
ATOM 2362 O O . THR A 1 296 ? -4.641 14.695 1.212 1 96.94 296 THR A O 1
ATOM 2365 N N . PRO A 1 297 ? -5.172 12.555 1.052 1 97.44 297 PRO A N 1
ATOM 2366 C CA . PRO A 1 297 ? -6.488 12.883 0.505 1 97.44 297 PRO A CA 1
ATOM 2367 C C . PRO A 1 297 ? -7.355 13.664 1.49 1 97.44 297 PRO A C 1
ATOM 2369 O O . PRO A 1 297 ? -8.352 14.273 1.092 1 97.44 297 PRO A O 1
ATOM 2372 N N . ALA A 1 298 ? -6.98 13.695 2.748 1 97.06 298 ALA A N 1
ATOM 2373 C CA . ALA A 1 298 ? -7.758 14.398 3.76 1 97.06 298 ALA A CA 1
ATOM 2374 C C . ALA A 1 298 ? -7.703 15.914 3.541 1 97.06 298 ALA A C 1
ATOM 2376 O O . ALA A 1 298 ? -8.602 16.641 3.965 1 97.06 298 ALA A O 1
ATOM 2377 N N . VAL A 1 299 ? -6.66 16.344 2.846 1 97.94 299 VAL A N 1
ATOM 2378 C CA . VAL A 1 299 ? -6.516 17.797 2.697 1 97.94 299 VAL A CA 1
ATOM 2379 C C . VAL A 1 299 ? -6.301 18.141 1.227 1 97.94 299 VAL A C 1
ATOM 2381 O O . VAL A 1 299 ? -6.199 19.312 0.871 1 97.94 299 VAL A O 1
ATOM 2384 N N . CYS A 1 300 ? -6.18 17.219 0.355 1 97.81 300 CYS A N 1
ATOM 2385 C CA . CYS A 1 300 ? -5.957 17.406 -1.073 1 97.81 300 CYS A CA 1
ATOM 2386 C C . CYS A 1 300 ? -7.012 16.672 -1.893 1 97.81 300 CYS A C 1
ATOM 2388 O O . CYS A 1 300 ? -8.039 17.25 -2.258 1 97.81 300 CYS A O 1
ATOM 2390 N N . GLY A 1 301 ? -6.945 15.352 -1.901 1 97.75 301 GLY A N 1
ATOM 2391 C CA . GLY A 1 301 ? -7.891 14.539 -2.648 1 97.75 301 GLY A CA 1
ATOM 2392 C C . GLY A 1 301 ? -7.266 13.305 -3.266 1 97.75 301 GLY A C 1
ATOM 2393 O O . GLY A 1 301 ? -6.156 12.914 -2.891 1 97.75 301 GLY A O 1
ATOM 2394 N N . SER A 1 302 ? -8.031 12.719 -4.117 1 96.44 302 SER A N 1
ATOM 2395 C CA . SER A 1 302 ? -7.625 11.484 -4.773 1 96.44 302 SER A CA 1
ATOM 2396 C C . SER A 1 302 ? -8.219 11.383 -6.176 1 96.44 302 SER A C 1
ATOM 2398 O O . SER A 1 302 ? -9.406 11.641 -6.371 1 96.44 302 SER A O 1
ATOM 2400 N N . PRO A 1 303 ? -7.289 10.961 -7.113 1 95.06 303 PRO A N 1
ATOM 2401 C CA . PRO A 1 303 ? -5.832 10.828 -7.074 1 95.06 303 PRO A CA 1
ATOM 2402 C C . PRO A 1 303 ? -5.129 12.141 -6.727 1 95.06 303 PRO A C 1
ATOM 2404 O O . PRO A 1 303 ? -5.508 13.195 -7.234 1 95.06 303 PRO A O 1
ATOM 2407 N N . THR A 1 304 ? -4.148 12.062 -5.965 1 94.5 304 THR A N 1
ATOM 2408 C CA . THR A 1 304 ? -3.521 13.211 -5.324 1 94.5 304 THR A CA 1
ATOM 2409 C C . THR A 1 304 ? -3.113 14.25 -6.359 1 94.5 304 THR A C 1
ATOM 2411 O O . THR A 1 304 ? -3.455 15.43 -6.234 1 94.5 304 THR A O 1
ATOM 2414 N N . HIS A 1 305 ? -2.447 13.844 -7.422 1 92.12 305 HIS A N 1
ATOM 2415 C CA . HIS A 1 305 ? -1.932 14.789 -8.406 1 92.12 305 HIS A CA 1
ATOM 2416 C C . HIS A 1 305 ? -3.066 15.492 -9.141 1 92.12 305 HIS A C 1
ATOM 2418 O O . HIS A 1 305 ? -2.977 16.688 -9.422 1 92.12 305 HIS A O 1
ATOM 2424 N N . VAL A 1 306 ? -4.121 14.797 -9.438 1 94.69 306 VAL A N 1
ATOM 2425 C CA . VAL A 1 306 ? -5.262 15.367 -10.148 1 94.69 306 VAL A CA 1
ATOM 2426 C C . VAL A 1 306 ? -6.008 16.328 -9.234 1 94.69 306 VAL A C 1
ATOM 2428 O O . VAL A 1 306 ? -6.375 17.438 -9.648 1 94.69 306 VAL A O 1
ATOM 2431 N N . ALA A 1 307 ? -6.164 15.891 -8.016 1 96.94 307 ALA A N 1
ATOM 2432 C CA . ALA A 1 307 ? -6.852 16.734 -7.047 1 96.94 307 ALA A CA 1
ATOM 2433 C C . ALA A 1 307 ? -6.066 18.016 -6.777 1 96.94 307 ALA A C 1
ATOM 2435 O O . ALA A 1 307 ? -6.648 19.094 -6.684 1 96.94 307 ALA A O 1
ATOM 2436 N N . LYS A 1 308 ? -4.789 17.859 -6.633 1 95.56 308 LYS A N 1
ATOM 2437 C CA . LYS A 1 308 ? -3.939 19.016 -6.383 1 95.56 308 LYS A CA 1
ATOM 2438 C C . LYS A 1 308 ? -4.055 20.031 -7.516 1 95.56 308 LYS A C 1
ATOM 2440 O O . LYS A 1 308 ? -4.207 21.234 -7.266 1 95.56 308 LYS A O 1
ATOM 2445 N N . GLN A 1 309 ? -3.994 19.531 -8.719 1 94.25 309 GLN A N 1
ATOM 2446 C CA . GLN A 1 309 ? -4.121 20.422 -9.875 1 94.25 309 GLN A CA 1
ATOM 2447 C C . GLN A 1 309 ? -5.488 21.094 -9.906 1 94.25 309 GLN A C 1
ATOM 2449 O O . GLN A 1 309 ? -5.594 22.281 -10.227 1 94.25 309 GLN A O 1
ATOM 2454 N N . PHE A 1 310 ? -6.512 20.344 -9.578 1 96.06 310 PHE A N 1
ATOM 2455 C CA . PHE A 1 310 ? -7.863 20.891 -9.508 1 96.06 310 PHE A CA 1
ATOM 2456 C C . PHE A 1 310 ? -7.926 22.062 -8.523 1 96.06 310 PHE A C 1
ATOM 2458 O O . PHE A 1 310 ? -8.492 23.109 -8.828 1 96.06 310 PHE A O 1
ATOM 2465 N N . ILE A 1 311 ? -7.32 21.875 -7.367 1 96.44 311 ILE A N 1
ATOM 2466 C CA . ILE A 1 311 ? -7.301 22.875 -6.309 1 96.44 311 ILE A CA 1
ATOM 2467 C C . ILE A 1 311 ? -6.582 24.125 -6.801 1 96.44 311 ILE A C 1
ATOM 2469 O O . ILE A 1 311 ? -7.098 25.234 -6.672 1 96.44 311 ILE A O 1
ATOM 2473 N N . LEU A 1 312 ? -5.469 23.953 -7.363 1 92.69 312 LEU A N 1
ATOM 2474 C CA . LEU A 1 312 ? -4.664 25.078 -7.832 1 92.69 312 LEU A CA 1
ATOM 2475 C C . LEU A 1 312 ? -5.395 25.844 -8.93 1 92.69 312 LEU A C 1
ATOM 2477 O O . LEU A 1 312 ? -5.297 27.078 -9 1 92.69 312 LEU A O 1
ATOM 2481 N N . ASP A 1 313 ? -6.148 25.156 -9.719 1 93.81 313 ASP A N 1
ATOM 2482 C CA . ASP A 1 313 ? -6.828 25.766 -10.867 1 93.81 313 ASP A CA 1
ATOM 2483 C C . ASP A 1 313 ? -8.102 26.484 -10.43 1 93.81 313 ASP A C 1
ATOM 2485 O O . ASP A 1 313 ? -8.5 27.469 -11.039 1 93.81 313 ASP A O 1
ATOM 2489 N N . HIS A 1 314 ? -8.734 26.016 -9.375 1 95.94 314 HIS A N 1
ATOM 2490 C CA . HIS A 1 314 ? -10.125 26.422 -9.227 1 95.94 314 HIS A CA 1
ATOM 2491 C C . HIS A 1 314 ? -10.367 27.047 -7.855 1 95.94 314 HIS A C 1
ATOM 2493 O O . HIS A 1 314 ? -11.375 27.734 -7.648 1 95.94 314 HIS A O 1
ATOM 2499 N N . GLU A 1 315 ? -9.523 26.766 -6.824 1 95.31 315 GLU A N 1
ATOM 2500 C CA . GLU A 1 315 ? -9.836 27.203 -5.465 1 95.31 315 GLU A CA 1
ATOM 2501 C C . GLU A 1 315 ? -9.742 28.719 -5.34 1 95.31 315 GLU A C 1
ATOM 2503 O O . GLU A 1 315 ? -10.586 29.344 -4.684 1 95.31 315 GLU A O 1
ATOM 2508 N N . GLY A 1 316 ? -8.758 29.469 -5.992 1 93.69 316 GLY A N 1
ATOM 2509 C CA . GLY A 1 316 ? -8.828 30.906 -6.176 1 93.69 316 GLY A CA 1
ATOM 2510 C C . GLY A 1 316 ? -7.945 31.672 -5.211 1 93.69 316 GLY A C 1
ATOM 2511 O O . GLY A 1 316 ? -7.988 32.906 -5.168 1 93.69 316 GLY A O 1
ATOM 2512 N N . TYR A 1 317 ? -7.195 31.078 -4.32 1 94.25 317 TYR A N 1
ATOM 2513 C CA . TYR A 1 317 ? -6.25 31.781 -3.451 1 94.25 317 TYR A CA 1
ATOM 2514 C C . TYR A 1 317 ? -5.082 30.875 -3.084 1 94.25 317 TYR A C 1
ATOM 2516 O O . TYR A 1 317 ? -5.102 29.672 -3.377 1 94.25 317 TYR A O 1
ATOM 2524 N N . ASP A 1 318 ? -4.086 31.391 -2.49 1 93.44 318 ASP A N 1
ATOM 2525 C CA . ASP A 1 318 ? -2.912 30.641 -2.053 1 93.44 318 ASP A CA 1
ATOM 2526 C C . ASP A 1 318 ? -3.088 30.125 -0.626 1 93.44 318 ASP A C 1
ATOM 2528 O O . ASP A 1 318 ? -3.305 30.906 0.3 1 93.44 318 ASP A O 1
ATOM 2532 N N . ARG A 1 319 ? -2.893 28.812 -0.463 1 96.38 319 ARG A N 1
ATOM 2533 C CA . ARG A 1 319 ? -3.094 28.188 0.841 1 96.38 319 ARG A CA 1
ATOM 2534 C C . ARG A 1 319 ? -1.923 28.469 1.773 1 96.38 319 ARG A C 1
ATOM 2536 O O . ARG A 1 319 ? -2.023 28.281 2.986 1 96.38 319 ARG A O 1
ATOM 2543 N N . HIS A 1 320 ? -0.773 28.922 1.215 1 95.56 320 HIS A N 1
ATOM 2544 C CA . HIS A 1 320 ? 0.453 29.031 1.996 1 95.56 320 HIS A CA 1
ATOM 2545 C C . HIS A 1 320 ? 0.702 27.766 2.812 1 95.56 320 HIS A C 1
ATOM 2547 O O . HIS A 1 320 ? 0.794 26.672 2.258 1 95.56 320 HIS A O 1
ATOM 2553 N N . TYR A 1 321 ? 0.649 27.875 4.125 1 98 321 TYR A N 1
ATOM 2554 C CA . TYR A 1 321 ? 0.982 26.734 4.977 1 98 321 TYR A CA 1
ATOM 2555 C C . TYR A 1 321 ? -0.261 25.922 5.297 1 98 321 TYR A C 1
ATOM 2557 O O . TYR A 1 321 ? -0.159 24.797 5.812 1 98 321 TYR A O 1
ATOM 2565 N N . TYR A 1 322 ? -1.496 26.516 5.027 1 98.44 322 TYR A N 1
ATOM 2566 C CA . TYR A 1 322 ? -2.725 25.75 5.23 1 98.44 322 TYR A CA 1
ATOM 2567 C C . TYR A 1 322 ? -2.689 24.438 4.453 1 98.44 322 TYR A C 1
ATOM 2569 O O . TYR A 1 322 ? -2.332 24.422 3.273 1 98.44 322 TYR A O 1
ATOM 2577 N N . THR A 1 323 ? -2.996 23.328 5.145 1 98.62 323 THR A N 1
ATOM 2578 C CA . THR A 1 323 ? -3.021 21.969 4.645 1 98.62 323 THR A CA 1
ATOM 2579 C C . THR A 1 323 ? -1.61 21.484 4.312 1 98.62 323 THR A C 1
ATOM 2581 O O . THR A 1 323 ? -1.436 20.531 3.543 1 98.62 323 THR A O 1
ATOM 2584 N N . GLY A 1 324 ? -0.594 22.141 4.797 1 98.44 324 GLY A N 1
ATOM 2585 C CA . GLY A 1 324 ? 0.77 21.641 4.805 1 98.44 324 GLY A CA 1
ATOM 2586 C C . GLY A 1 324 ? 1.086 20.781 6.02 1 98.44 324 GLY A C 1
ATOM 2587 O O . GLY A 1 324 ? 0.247 20 6.473 1 98.44 324 GLY A O 1
ATOM 2588 N N . LEU A 1 325 ? 2.385 20.984 6.469 1 98.56 325 LEU A N 1
ATOM 2589 C CA . LEU A 1 325 ? 2.857 20.266 7.645 1 98.56 325 LEU A CA 1
ATOM 2590 C C . LEU A 1 325 ? 3.434 21.234 8.68 1 98.56 325 LEU A C 1
ATOM 2592 O O . LEU A 1 325 ? 4.109 22.203 8.32 1 98.56 325 LEU A O 1
ATOM 2596 N N . VAL A 1 326 ? 3.17 20.938 9.891 1 98.69 326 VAL A N 1
ATOM 2597 C CA . VAL A 1 326 ? 3.865 21.562 11.016 1 98.69 326 VAL A CA 1
ATOM 2598 C C . VAL A 1 326 ? 4.297 20.484 12.008 1 98.69 326 VAL A C 1
ATOM 2600 O O . VAL A 1 326 ? 3.572 19.516 12.234 1 98.69 326 VAL A O 1
ATOM 2603 N N . GLY A 1 327 ? 5.496 20.609 12.469 1 98.69 327 GLY A N 1
ATOM 2604 C CA . GLY A 1 327 ? 5.965 19.609 13.422 1 98.69 327 GLY A CA 1
ATOM 2605 C C . GLY A 1 327 ? 7.41 19.797 13.828 1 98.69 327 GLY A C 1
ATOM 2606 O O . GLY A 1 327 ? 7.922 20.922 13.797 1 98.69 327 GLY A O 1
ATOM 2607 N N . TRP A 1 328 ? 8.016 18.719 14.359 1 98.69 328 TRP A N 1
ATOM 2608 C CA . TRP A 1 328 ? 9.391 18.766 14.836 1 98.69 328 TRP A CA 1
ATOM 2609 C C . TRP A 1 328 ? 10.117 17.469 14.508 1 98.69 328 TRP A C 1
ATOM 2611 O O . TRP A 1 328 ? 9.492 16.453 14.188 1 98.69 328 TRP A O 1
ATOM 2621 N N . MET A 1 329 ? 11.391 17.516 14.5 1 98.81 329 MET A N 1
ATOM 2622 C CA . MET A 1 329 ? 12.258 16.359 14.32 1 98.81 329 MET A CA 1
ATOM 2623 C C . MET A 1 329 ? 13.594 16.547 15.031 1 98.81 329 MET A C 1
ATOM 2625 O O . MET A 1 329 ? 14.18 17.641 14.977 1 98.81 329 MET A O 1
ATOM 2629 N N . ASP A 1 330 ? 14.047 15.57 15.758 1 98.5 330 ASP A N 1
ATOM 2630 C CA . ASP A 1 330 ? 15.359 15.648 16.406 1 98.5 330 ASP A CA 1
ATOM 2631 C C . ASP A 1 330 ? 16.438 15.07 15.5 1 98.5 330 ASP A C 1
ATOM 2633 O O . ASP A 1 330 ? 16.172 14.664 14.367 1 98.5 330 ASP A O 1
ATOM 2637 N N . ALA A 1 331 ? 17.672 15.102 15.977 1 98.12 331 ALA A N 1
ATOM 2638 C CA . ALA A 1 331 ? 18.828 14.742 15.164 1 98.12 331 ALA A CA 1
ATOM 2639 C C . ALA A 1 331 ? 18.875 13.234 14.922 1 98.12 331 ALA A C 1
ATOM 2641 O O . ALA A 1 331 ? 19.625 12.766 14.055 1 98.12 331 ALA A O 1
ATOM 2642 N N . GLU A 1 332 ? 18.109 12.477 15.68 1 97.5 332 GLU A N 1
ATOM 2643 C CA . GLU A 1 332 ? 18.062 11.031 15.492 1 97.5 332 GLU A CA 1
ATOM 2644 C C . GLU A 1 332 ? 16.969 10.633 14.508 1 97.5 332 GLU A C 1
ATOM 2646 O O . GLU A 1 332 ? 16.812 9.453 14.18 1 97.5 332 GLU A O 1
ATOM 2651 N N . GLY A 1 333 ? 16.172 11.578 14.016 1 98.31 333 GLY A N 1
ATOM 2652 C CA . GLY A 1 333 ? 15.156 11.328 13.008 1 98.31 333 GLY A CA 1
ATOM 2653 C C . GLY A 1 333 ? 13.789 11.047 13.594 1 98.31 333 GLY A C 1
ATOM 2654 O O . GLY A 1 333 ? 12.867 10.672 12.875 1 98.31 333 GLY A O 1
ATOM 2655 N N . ASN A 1 334 ? 13.656 11.18 14.945 1 98.69 334 ASN A N 1
ATOM 2656 C CA . ASN A 1 334 ? 12.352 11.086 15.586 1 98.69 334 ASN A CA 1
ATOM 2657 C C . ASN A 1 334 ? 11.578 12.398 15.469 1 98.69 334 ASN A C 1
ATOM 2659 O O . ASN A 1 334 ? 12.18 13.469 15.367 1 98.69 334 ASN A O 1
ATOM 2663 N N . GLY A 1 335 ? 10.25 12.328 15.453 1 98.62 335 GLY A N 1
ATOM 2664 C CA . GLY A 1 335 ? 9.477 13.562 15.359 1 98.62 335 GLY A CA 1
ATOM 2665 C C . GLY A 1 335 ? 7.992 13.32 15.164 1 98.62 335 GLY A C 1
ATOM 2666 O O . GLY A 1 335 ? 7.547 12.172 15.117 1 98.62 335 GLY A O 1
ATOM 2667 N N . GLU A 1 336 ? 7.266 14.352 15.172 1 98.81 336 GLU A N 1
ATOM 2668 C CA . GLU A 1 336 ? 5.832 14.391 14.906 1 98.81 336 GLU A CA 1
ATOM 2669 C C . GLU A 1 336 ? 5.477 15.516 13.945 1 98.81 336 GLU A C 1
ATOM 2671 O O . GLU A 1 336 ? 5.945 16.641 14.102 1 98.81 336 GLU A O 1
ATOM 2676 N N . TRP A 1 337 ? 4.832 15.172 12.961 1 98.88 337 TRP A N 1
ATOM 2677 C CA . TRP A 1 337 ? 4.324 16.109 11.969 1 98.88 337 TRP A CA 1
ATOM 2678 C C . TRP A 1 337 ? 2.811 16 11.844 1 98.88 337 TRP A C 1
ATOM 2680 O O . TRP A 1 337 ? 2.27 14.906 11.688 1 98.88 337 TRP A O 1
ATOM 2690 N N . VAL A 1 338 ? 2.109 17.109 11.938 1 98.81 338 VAL A N 1
ATOM 2691 C CA . VAL A 1 338 ? 0.651 17.125 11.867 1 98.81 338 VAL A CA 1
ATOM 2692 C C . VAL A 1 338 ? 0.208 17.922 10.641 1 98.81 338 VAL A C 1
ATOM 2694 O O . VAL A 1 338 ? 0.972 18.734 10.109 1 98.81 338 VAL A O 1
ATOM 2697 N N . VAL A 1 339 ? -0.962 17.625 10.18 1 98.69 339 VAL A N 1
ATOM 2698 C CA . VAL A 1 339 ? -1.544 18.391 9.086 1 98.69 339 VAL A CA 1
ATOM 2699 C C . VAL A 1 339 ? -1.901 19.797 9.57 1 98.69 339 VAL A C 1
ATOM 2701 O O . VAL A 1 339 ? -2.48 19.953 10.648 1 98.69 339 VAL A O 1
ATOM 2704 N N . THR A 1 340 ? -1.576 20.781 8.828 1 98.62 340 THR A N 1
ATOM 2705 C CA . THR A 1 340 ? -1.825 22.156 9.227 1 98.62 340 THR A CA 1
ATOM 2706 C C . THR A 1 340 ? -3.271 22.562 8.938 1 98.62 340 THR A C 1
ATOM 2708 O O . THR A 1 340 ? -3.549 23.234 7.945 1 98.62 340 THR A O 1
ATOM 2711 N N . ILE A 1 341 ? -4.098 22.156 9.812 1 98.5 341 ILE A N 1
ATOM 2712 C CA . ILE A 1 341 ? -5.508 22.516 9.75 1 98.5 341 ILE A CA 1
ATOM 2713 C C . ILE A 1 341 ? -5.949 23.125 11.086 1 98.5 341 ILE A C 1
ATOM 2715 O O . ILE A 1 341 ? -5.207 23.062 12.07 1 98.5 341 ILE A O 1
ATOM 2719 N N . ARG A 1 342 ? -7.141 23.719 11.039 1 98.19 342 ARG A N 1
ATOM 2720 C CA . ARG A 1 342 ? -7.562 24.516 12.188 1 98.19 342 ARG A CA 1
ATOM 2721 C C . ARG A 1 342 ? -6.504 25.547 12.562 1 98.19 342 ARG A C 1
ATOM 2723 O O . ARG A 1 342 ? -6.086 25.625 13.719 1 98.19 342 ARG A O 1
ATOM 2730 N N . CYS A 1 343 ? -6.199 26.391 11.586 1 98.31 343 CYS A N 1
ATOM 2731 C CA . CYS A 1 343 ? -5.023 27.25 11.75 1 98.31 343 CYS A CA 1
ATOM 2732 C C . CYS A 1 343 ? -5.273 28.625 11.172 1 98.31 343 CYS A C 1
ATOM 2734 O O . CYS A 1 343 ? -6.301 28.875 10.531 1 98.31 343 CYS A O 1
ATOM 2736 N N . GLY A 1 344 ? -4.344 29.531 11.477 1 97.94 344 GLY A N 1
ATOM 2737 C CA . GLY A 1 344 ? -4.297 30.875 10.93 1 97.94 344 GLY A CA 1
ATOM 2738 C C . GLY A 1 344 ? -2.883 31.391 10.711 1 97.94 344 GLY A C 1
ATOM 2739 O O . GLY A 1 344 ? -1.961 31 11.438 1 97.94 344 GLY A O 1
ATOM 2740 N N . LEU A 1 345 ? -2.75 32.125 9.695 1 98.25 345 LEU A N 1
ATOM 2741 C CA . LEU A 1 345 ? -1.499 32.812 9.406 1 98.25 345 LEU A CA 1
ATOM 2742 C C . LEU A 1 345 ? -1.526 34.25 9.961 1 98.25 345 LEU A C 1
ATOM 2744 O O . LEU A 1 345 ? -2.291 35.094 9.477 1 98.25 345 LEU A O 1
ATOM 2748 N N . LEU A 1 346 ? -0.698 34.531 10.938 1 96.94 346 LEU A N 1
ATOM 2749 C CA . LEU A 1 346 ? -0.645 35.812 11.617 1 96.94 346 LEU A CA 1
ATOM 2750 C C . LEU A 1 346 ? 0.429 36.688 11 1 96.94 346 LEU A C 1
ATOM 2752 O O . LEU A 1 346 ? 1.592 36.312 10.898 1 96.94 346 LEU A O 1
ATOM 2756 N N . SER A 1 347 ? 0.034 37.812 10.555 1 95.81 347 SER A N 1
ATOM 2757 C CA . SER A 1 347 ? 0.917 38.844 10.031 1 95.81 347 SER A CA 1
ATOM 2758 C C . SER A 1 347 ? 0.645 40.188 10.703 1 95.81 347 SER A C 1
ATOM 2760 O O . SER A 1 347 ? -0.191 40.969 10.234 1 95.81 347 SER A O 1
ATOM 2762 N N . GLU A 1 348 ? 1.493 40.531 11.688 1 93.06 348 GLU A N 1
ATOM 2763 C CA . GLU A 1 348 ? 1.349 41.781 12.422 1 93.06 348 GLU A CA 1
ATOM 2764 C C . GLU A 1 348 ? -0.047 41.906 13.023 1 93.06 348 GLU A C 1
ATOM 2766 O O . GLU A 1 348 ? -0.375 41.219 13.992 1 93.06 348 GLU A O 1
ATOM 2771 N N . ASN A 1 349 ? -0.912 42.719 12.352 1 94.5 349 ASN A N 1
ATOM 2772 C CA . ASN A 1 349 ? -2.24 42.906 12.922 1 94.5 349 ASN A CA 1
ATOM 2773 C C . ASN A 1 349 ? -3.32 42.25 12.078 1 94.5 349 ASN A C 1
ATOM 2775 O O . ASN A 1 349 ? -4.488 42.625 12.133 1 94.5 349 ASN A O 1
ATOM 2779 N N . LYS A 1 350 ? -2.932 41.281 11.305 1 96.69 350 LYS A N 1
ATOM 2780 C CA . LYS A 1 350 ? -3.869 40.531 10.477 1 96.69 350 LYS A CA 1
ATOM 2781 C C . LYS A 1 350 ? -3.707 39.031 10.695 1 96.69 350 LYS A C 1
ATOM 2783 O O . LYS A 1 350 ? -2.605 38.562 10.984 1 96.69 350 LYS A O 1
ATOM 2788 N N . MET A 1 351 ? -4.781 38.438 10.578 1 97 351 MET A N 1
ATOM 2789 C CA . MET A 1 351 ? -4.762 36.969 10.625 1 97 351 MET A CA 1
ATOM 2790 C C . MET A 1 351 ? -5.684 36.375 9.562 1 97 351 MET A C 1
ATOM 2792 O O . MET A 1 351 ? -6.84 36.781 9.445 1 97 351 MET A O 1
ATOM 2796 N N . ARG A 1 352 ? -5.137 35.5 8.781 1 97.94 352 ARG A N 1
ATOM 2797 C CA . ARG A 1 352 ? -5.941 34.75 7.816 1 97.94 352 ARG A CA 1
ATOM 2798 C C . ARG A 1 352 ? -6.297 33.375 8.359 1 97.94 352 ARG A C 1
ATOM 2800 O O . ARG A 1 352 ? -5.41 32.594 8.688 1 97.94 352 ARG A O 1
ATOM 2807 N N . LEU A 1 353 ? -7.566 33.125 8.492 1 97.88 353 LEU A N 1
ATOM 2808 C CA . LEU A 1 353 ? -8.055 31.828 8.93 1 97.88 353 LEU A CA 1
ATOM 2809 C C . LEU A 1 353 ? -8.484 30.969 7.746 1 97.88 353 LEU A C 1
ATOM 2811 O O . LEU A 1 353 ? -8.93 31.5 6.727 1 97.88 353 LEU A O 1
ATOM 2815 N N . TYR A 1 354 ? -8.305 29.656 7.918 1 98.06 354 TYR A N 1
ATOM 2816 C CA . TYR A 1 354 ? -8.594 28.719 6.84 1 98.06 354 TYR A CA 1
ATOM 2817 C C . TYR A 1 354 ? -9.5 27.594 7.32 1 98.06 354 TYR A C 1
ATOM 2819 O O . TYR A 1 354 ? -9.43 27.188 8.484 1 98.06 354 TYR A O 1
ATOM 2827 N N . ALA A 1 355 ? -10.32 27.078 6.473 1 98 355 ALA A N 1
ATOM 2828 C CA . ALA A 1 355 ? -11.062 25.859 6.73 1 98 355 ALA A CA 1
ATOM 2829 C C . ALA A 1 355 ? -11.523 25.203 5.426 1 98 355 ALA A C 1
ATOM 2831 O O . ALA A 1 355 ? -11.922 25.906 4.488 1 98 355 ALA A O 1
ATOM 2832 N N . GLY A 1 356 ? -11.453 23.938 5.379 1 97.75 356 GLY A N 1
ATOM 2833 C CA . GLY A 1 356 ? -11.82 23.219 4.168 1 97.75 356 GLY A CA 1
ATOM 2834 C C . GLY A 1 356 ? -12.766 22.062 4.426 1 97.75 356 GLY A C 1
ATOM 2835 O O . GLY A 1 356 ? -13.031 21.719 5.578 1 97.75 356 GLY A O 1
ATOM 2836 N N . ALA A 1 357 ? -13.289 21.531 3.338 1 97.31 357 ALA A N 1
ATOM 2837 C CA . ALA A 1 357 ? -14.203 20.391 3.357 1 97.31 357 ALA A CA 1
ATOM 2838 C C . ALA A 1 357 ? -13.867 19.391 2.25 1 97.31 357 ALA A C 1
ATOM 2840 O O . ALA A 1 357 ? -13.5 19.797 1.141 1 97.31 357 ALA A O 1
ATOM 2841 N N . GLY A 1 358 ? -13.945 18.141 2.619 1 97.31 358 GLY A N 1
ATOM 2842 C CA . GLY A 1 358 ? -13.742 17.094 1.629 1 97.31 358 GLY A CA 1
ATOM 2843 C C . GLY A 1 358 ? -14.969 16.844 0.766 1 97.31 358 GLY A C 1
ATOM 2844 O O . GLY A 1 358 ? -16.047 16.516 1.279 1 97.31 358 GLY A O 1
ATOM 2845 N N . ILE A 1 359 ? -14.789 17 -0.562 1 97.38 359 ILE A N 1
ATOM 2846 C CA . ILE A 1 359 ? -15.875 16.797 -1.519 1 97.38 359 ILE A CA 1
ATOM 2847 C C . ILE A 1 359 ? -15.766 15.406 -2.139 1 97.38 359 ILE A C 1
ATOM 2849 O O . ILE A 1 359 ? -14.703 15.016 -2.625 1 97.38 359 ILE A O 1
ATOM 2853 N N . VAL A 1 360 ? -16.734 14.625 -1.979 1 96.5 360 VAL A N 1
ATOM 2854 C CA . VAL A 1 360 ? -16.875 13.32 -2.629 1 96.5 360 VAL A CA 1
ATOM 2855 C C . VAL A 1 360 ? -18.234 13.211 -3.295 1 96.5 360 VAL A C 1
ATOM 2857 O O . VAL A 1 360 ? -19.094 14.094 -3.129 1 96.5 360 VAL A O 1
ATOM 2860 N N . GLU A 1 361 ? -18.406 12.156 -4.113 1 94.75 361 GLU A N 1
ATOM 2861 C CA . GLU A 1 361 ? -19.734 11.914 -4.68 1 94.75 361 GLU A CA 1
ATOM 2862 C C . GLU A 1 361 ? -20.797 11.93 -3.594 1 94.75 361 GLU A C 1
ATOM 2864 O O . GLU A 1 361 ? -20.625 11.32 -2.533 1 94.75 361 GLU A O 1
ATOM 2869 N N . GLY A 1 362 ? -21.859 12.711 -3.822 1 92.94 362 GLY A N 1
ATOM 2870 C CA . GLY A 1 362 ? -22.938 12.805 -2.854 1 92.94 362 GLY A CA 1
ATOM 2871 C C . GLY A 1 362 ? -22.844 14.023 -1.965 1 92.94 362 GLY A C 1
ATOM 2872 O O . GLY A 1 362 ? -23.766 14.312 -1.189 1 92.94 362 GLY A O 1
ATOM 2873 N N . SER A 1 363 ? -21.766 14.859 -2.104 1 95.19 363 SER A N 1
ATOM 2874 C CA . SER A 1 363 ? -21.594 16.078 -1.316 1 95.19 363 SER A CA 1
ATOM 2875 C C . SER A 1 363 ? -22.609 17.141 -1.732 1 95.19 363 SER A C 1
ATOM 2877 O O . SER A 1 363 ? -23.016 17.188 -2.893 1 95.19 363 SER A O 1
ATOM 2879 N N . ASP A 1 364 ? -22.984 17.922 -0.764 1 95.88 364 ASP A N 1
ATOM 2880 C CA . ASP A 1 364 ? -23.844 19.078 -0.963 1 95.88 364 ASP A CA 1
ATOM 2881 C C . ASP A 1 364 ? -23.094 20.375 -0.734 1 95.88 364 ASP A C 1
ATOM 2883 O O . ASP A 1 364 ? -22.516 20.594 0.334 1 95.88 364 ASP A O 1
ATOM 2887 N N . ALA A 1 365 ? -23.141 21.203 -1.73 1 97.12 365 ALA A N 1
ATOM 2888 C CA . ALA A 1 365 ? -22.328 22.406 -1.716 1 97.12 365 ALA A CA 1
ATOM 2889 C C . ALA A 1 365 ? -22.609 23.266 -0.481 1 97.12 365 ALA A C 1
ATOM 2891 O O . ALA A 1 365 ? -21.688 23.75 0.168 1 97.12 365 ALA A O 1
ATOM 2892 N N . GLU A 1 366 ? -23.859 23.453 -0.202 1 96.69 366 GLU A N 1
ATOM 2893 C CA . GLU A 1 366 ? -24.234 24.266 0.956 1 96.69 366 GLU A CA 1
ATOM 2894 C C . GLU A 1 366 ? -23.766 23.609 2.256 1 96.69 366 GLU A C 1
ATOM 2896 O O . GLU A 1 366 ? -23.25 24.281 3.143 1 96.69 366 GLU A O 1
ATOM 2901 N N . ALA A 1 367 ? -23.953 22.375 2.357 1 95.25 367 ALA A N 1
ATOM 2902 C CA . ALA A 1 367 ? -23.547 21.641 3.553 1 95.25 367 ALA A CA 1
ATOM 2903 C C . ALA A 1 367 ? -22.031 21.719 3.754 1 95.25 367 ALA A C 1
ATOM 2905 O O . ALA A 1 367 ? -21.547 21.859 4.883 1 95.25 367 ALA A O 1
ATOM 2906 N N . GLU A 1 368 ? -21.328 21.656 2.674 1 96.88 368 GLU A N 1
ATOM 2907 C CA . GLU A 1 368 ? -19.875 21.719 2.75 1 96.88 368 GLU A CA 1
ATOM 2908 C C . GLU A 1 368 ? -19.406 23.109 3.184 1 96.88 368 GLU A C 1
ATOM 2910 O O . GLU A 1 368 ? -18.453 23.234 3.945 1 96.88 368 GLU A O 1
ATOM 2915 N N . TRP A 1 369 ? -20.094 24.109 2.668 1 97.06 369 TRP A N 1
ATOM 2916 C CA . TRP A 1 369 ? -19.766 25.453 3.102 1 97.06 369 TRP A CA 1
ATOM 2917 C C . TRP A 1 369 ? -19.969 25.609 4.602 1 97.06 369 TRP A C 1
ATOM 2919 O O . TRP A 1 369 ? -19.109 26.141 5.305 1 97.06 369 TRP A O 1
ATOM 2929 N N . LEU A 1 370 ? -21.047 25.109 5.043 1 95.69 370 LEU A N 1
ATOM 2930 C CA . LEU A 1 370 ? -21.375 25.203 6.465 1 95.69 370 LEU A CA 1
ATOM 2931 C C . LEU A 1 370 ? -20.359 24.422 7.305 1 95.69 370 LEU A C 1
ATOM 2933 O O . LEU A 1 370 ? -20.031 24.844 8.414 1 95.69 370 LEU A O 1
ATOM 2937 N N . GLU A 1 371 ? -19.922 23.375 6.809 1 95.25 371 GLU A N 1
ATOM 2938 C CA . GLU A 1 371 ? -18.891 22.609 7.504 1 95.25 371 GLU A CA 1
ATOM 2939 C C . GLU A 1 371 ? -17.609 23.406 7.656 1 95.25 371 GLU A C 1
ATOM 2941 O O . GLU A 1 371 ? -16.953 23.359 8.695 1 95.25 371 GLU A O 1
ATOM 2946 N N . THR A 1 372 ? -17.234 24.141 6.598 1 97.19 372 THR A N 1
ATOM 2947 C CA . THR A 1 372 ? -16.031 24.953 6.688 1 97.19 372 THR A CA 1
ATOM 2948 C C . THR A 1 372 ? -16.203 26.047 7.75 1 97.19 372 THR A C 1
ATOM 2950 O O . THR A 1 372 ? -15.258 26.344 8.484 1 97.19 372 THR A O 1
ATOM 2953 N N . GLU A 1 373 ? -17.375 26.578 7.82 1 95.75 373 GLU A N 1
ATOM 2954 C CA . GLU A 1 373 ? -17.641 27.594 8.836 1 95.75 373 GLU A CA 1
ATOM 2955 C C . GLU A 1 373 ? -17.531 27.016 10.242 1 95.75 373 GLU A C 1
ATOM 2957 O O . GLU A 1 373 ? -16.984 27.641 11.148 1 95.75 373 GLU A O 1
ATOM 2962 N N . ALA A 1 374 ? -18.078 25.828 10.383 1 95.12 374 ALA A N 1
ATOM 2963 C CA . ALA A 1 374 ? -18.016 25.156 11.68 1 95.12 374 ALA A CA 1
ATOM 2964 C C . ALA A 1 374 ? -16.562 24.859 12.07 1 95.12 374 ALA A C 1
ATOM 2966 O O . ALA A 1 374 ? -16.172 25.047 13.227 1 95.12 374 ALA A O 1
ATOM 2967 N N . LYS A 1 375 ? -15.812 24.422 11.164 1 96.62 375 LYS A N 1
ATOM 2968 C CA . LYS A 1 375 ? -14.406 24.094 11.398 1 96.62 375 LYS A CA 1
ATOM 2969 C C . LYS A 1 375 ? -13.609 25.359 11.758 1 96.62 375 LYS A C 1
ATOM 2971 O O . LYS A 1 375 ? -12.695 25.312 12.578 1 96.62 375 LYS A O 1
ATOM 2976 N N . MET A 1 376 ? -14 26.453 11.188 1 96.31 376 MET A N 1
ATOM 2977 C CA . MET A 1 376 ? -13.297 27.719 11.414 1 96.31 376 MET A CA 1
ATOM 2978 C C . MET A 1 376 ? -13.539 28.219 12.836 1 96.31 376 MET A C 1
ATOM 2980 O O . MET A 1 376 ? -12.773 29.047 13.336 1 96.31 376 MET A O 1
ATOM 2984 N N . GLN A 1 377 ? -14.617 27.703 13.453 1 94.69 377 GLN A N 1
ATOM 2985 C CA . GLN A 1 377 ? -14.969 28.172 14.789 1 94.69 377 GLN A CA 1
ATOM 2986 C C . GLN A 1 377 ? -13.844 27.875 15.781 1 94.69 377 GLN A C 1
ATOM 2988 O O . GLN A 1 377 ? -13.641 28.641 16.734 1 94.69 377 GLN A O 1
ATOM 2993 N N . THR A 1 378 ? -13.07 26.844 15.57 1 94.69 378 THR A N 1
ATOM 2994 C CA . THR A 1 378 ? -11.961 26.516 16.469 1 94.69 378 THR A CA 1
ATOM 2995 C C . THR A 1 378 ? -11.016 27.703 16.609 1 94.69 378 THR A C 1
ATOM 2997 O O . THR A 1 378 ? -10.641 28.062 17.734 1 94.69 378 THR A O 1
ATOM 3000 N N . MET A 1 379 ? -10.711 28.328 15.539 1 95.31 379 MET A N 1
ATOM 3001 C CA . MET A 1 379 ? -9.781 29.453 15.555 1 95.31 379 MET A CA 1
ATOM 3002 C C . MET A 1 379 ? -10.492 30.75 15.922 1 95.31 379 MET A C 1
ATOM 3004 O O . MET A 1 379 ? -9.914 31.609 16.594 1 95.31 379 MET A O 1
ATOM 3008 N N . LEU A 1 380 ? -11.734 30.875 15.477 1 93.12 380 LEU A N 1
ATOM 3009 C CA . LEU A 1 380 ? -12.492 32.094 15.805 1 93.12 380 LEU A CA 1
ATOM 3010 C C . LEU A 1 380 ? -12.695 32.219 17.312 1 93.12 380 LEU A C 1
ATOM 3012 O O . LEU A 1 380 ? -12.695 33.312 17.844 1 93.12 380 LEU A O 1
ATOM 3016 N N . ASN A 1 381 ? -12.883 31.109 17.906 1 90.62 381 ASN A N 1
ATOM 3017 C CA . ASN A 1 381 ? -13.125 31.094 19.344 1 90.62 381 ASN A CA 1
ATOM 3018 C C . ASN A 1 381 ? -11.922 31.625 20.125 1 90.62 381 ASN A C 1
ATOM 3020 O O . ASN A 1 381 ? -12.078 32.125 21.234 1 90.62 381 ASN A O 1
ATOM 3024 N N . ILE A 1 382 ? -10.766 31.453 19.609 1 88.44 382 ILE A N 1
ATOM 3025 C CA . ILE A 1 382 ? -9.602 31.922 20.344 1 88.44 382 ILE A CA 1
ATOM 3026 C C . ILE A 1 382 ? -9.484 33.438 20.203 1 88.44 382 ILE A C 1
ATOM 3028 O O . ILE A 1 382 ? -8.742 34.094 20.953 1 88.44 382 ILE A O 1
ATOM 3032 N N . LEU A 1 383 ? -10.258 33.969 19.203 1 85.12 383 LEU A N 1
ATOM 3033 C CA . LEU A 1 383 ? -10.312 35.438 19.047 1 85.12 383 LEU A CA 1
ATOM 3034 C C . LEU A 1 383 ? -11.383 36.031 19.938 1 85.12 383 LEU A C 1
ATOM 3036 O O . LEU A 1 383 ? -11.547 37.25 19.969 1 85.12 383 LEU A O 1
ATOM 3040 N N . ASN A 1 384 ? -11.961 35.469 21.141 1 69.12 384 ASN A N 1
ATOM 3041 C CA . ASN A 1 384 ? -13.008 35.875 22.062 1 69.12 384 ASN A CA 1
ATOM 3042 C C . ASN A 1 384 ? -13.43 37.312 21.844 1 69.12 384 ASN A C 1
ATOM 3044 O O . ASN A 1 384 ? -13.195 38.188 22.688 1 69.12 384 ASN A O 1
ATOM 3048 N N . THR A 1 385 ? -13.398 37.875 20.672 1 56.38 385 THR A N 1
ATOM 3049 C CA . THR A 1 385 ? -13.5 39.312 20.422 1 56.38 385 THR A CA 1
ATOM 3050 C C . THR A 1 385 ? -14.961 39.75 20.375 1 56.38 385 THR A C 1
ATOM 3052 O O . THR A 1 385 ? -15.836 38.969 20.016 1 56.38 385 THR A O 1
ATOM 3055 N N . LYS A 1 386 ? -15.391 40.75 21.281 1 50.5 386 LYS A N 1
ATOM 3056 C CA . LYS A 1 386 ? -16.484 41.688 20.984 1 50.5 386 LYS A CA 1
ATOM 3057 C C . LYS A 1 386 ? -16.422 42.156 19.531 1 50.5 386 LYS A C 1
ATOM 3059 O O . LYS A 1 386 ? -15.422 42.75 19.109 1 50.5 386 LYS A O 1
ATOM 3064 N N . VAL A 1 387 ? -16.844 41.312 18.578 1 46.31 387 VAL A N 1
ATOM 3065 C CA . VAL A 1 387 ? -16.875 41.781 17.188 1 46.31 387 VAL A CA 1
ATOM 3066 C C . VAL A 1 387 ? -17.562 43.156 17.125 1 46.31 387 VAL A C 1
ATOM 3068 O O . VAL A 1 387 ? -18.75 43.281 17.453 1 46.31 387 VAL A O 1
ATOM 3071 N N . ALA A 1 388 ? -16.953 44.219 17.328 1 39.94 388 ALA A N 1
ATOM 3072 C CA . ALA A 1 388 ? -17.531 45.562 17.094 1 39.94 388 ALA A CA 1
ATOM 3073 C C . ALA A 1 388 ? -17.938 45.719 15.633 1 39.94 388 ALA A C 1
ATOM 3075 O O . ALA A 1 388 ? -18.344 46.812 15.211 1 39.94 388 ALA A O 1
ATOM 3076 N N . VAL A 1 389 ? -18.141 44.812 14.82 1 37.91 389 VAL A N 1
ATOM 3077 C CA . VAL A 1 389 ? -18.641 45.344 13.555 1 37.91 389 VAL A CA 1
ATOM 3078 C C . VAL A 1 389 ? -20.141 45.562 13.625 1 37.91 389 VAL A C 1
ATOM 3080 O O . VAL A 1 389 ? -20.875 44.719 14.148 1 37.91 389 VAL A O 1
ATOM 3083 N N . MET B 1 1 ? -51.031 -26 -37.281 1 19.75 1 MET B N 1
ATOM 3084 C CA . MET B 1 1 ? -49.625 -25.969 -37.562 1 19.75 1 MET B CA 1
ATOM 3085 C C . MET B 1 1 ? -48.844 -26.859 -36.594 1 19.75 1 MET B C 1
ATOM 3087 O O . MET B 1 1 ? -49.344 -27.203 -35.531 1 19.75 1 MET B O 1
ATOM 3091 N N . MET B 1 2 ? -47.469 -27.219 -37.031 1 21.14 2 MET B N 1
ATOM 3092 C CA . MET B 1 2 ? -46.375 -28.219 -36.938 1 21.14 2 MET B CA 1
ATOM 3093 C C . MET B 1 2 ? -45.594 -28.047 -35.656 1 21.14 2 MET B C 1
ATOM 3095 O O . MET B 1 2 ? -44.531 -27.422 -35.625 1 21.14 2 MET B O 1
ATOM 3099 N N . GLN B 1 3 ? -46.094 -27.578 -34.594 1 23.66 3 GLN B N 1
ATOM 3100 C CA . GLN B 1 3 ? -45.188 -27.094 -33.562 1 23.66 3 GLN B CA 1
ATOM 3101 C C . GLN B 1 3 ? -44.281 -28.219 -33.031 1 23.66 3 GLN B C 1
ATOM 3103 O O . GLN B 1 3 ? -44.75 -29.047 -32.25 1 23.66 3 GLN B O 1
ATOM 3108 N N . THR B 1 4 ? -43.5 -28.859 -34.094 1 28.77 4 THR B N 1
ATOM 3109 C CA . THR B 1 4 ? -42.625 -29.953 -33.719 1 28.77 4 THR B CA 1
ATOM 3110 C C . THR B 1 4 ? -41.656 -29.516 -32.625 1 28.77 4 THR B C 1
ATOM 3112 O O . THR B 1 4 ? -40.938 -28.516 -32.812 1 28.77 4 THR B O 1
ATOM 3115 N N . GLN B 1 5 ? -41.938 -29.828 -31.391 1 24.56 5 GLN B N 1
ATOM 3116 C CA . GLN B 1 5 ? -41.188 -29.688 -30.141 1 24.56 5 GLN B CA 1
ATOM 3117 C C . GLN B 1 5 ? -39.781 -30.266 -30.266 1 24.56 5 GLN B C 1
ATOM 3119 O O . GLN B 1 5 ? -39.625 -31.484 -30.391 1 24.56 5 GLN B O 1
ATOM 3124 N N . ILE B 1 6 ? -38.875 -29.641 -31.094 1 28.25 6 ILE B N 1
ATOM 3125 C CA . ILE B 1 6 ? -37.469 -29.984 -31.297 1 28.25 6 ILE B CA 1
ATOM 3126 C C . ILE B 1 6 ? -36.781 -30.203 -29.953 1 28.25 6 ILE B C 1
ATOM 3128 O O . ILE B 1 6 ? -36.656 -29.266 -29.172 1 28.25 6 ILE B O 1
ATOM 3132 N N . SER B 1 7 ? -37.062 -31.297 -29.281 1 23.3 7 SER B N 1
ATOM 3133 C CA . SER B 1 7 ? -36.406 -31.688 -28.031 1 23.3 7 SER B CA 1
ATOM 3134 C C . SER B 1 7 ? -34.906 -31.75 -28.219 1 23.3 7 SER B C 1
ATOM 3136 O O . SER B 1 7 ? -34.375 -32.625 -28.953 1 23.3 7 SER B O 1
ATOM 3138 N N . VAL B 1 8 ? -34.25 -30.672 -28.578 1 30.27 8 VAL B N 1
ATOM 3139 C CA . VAL B 1 8 ? -32.812 -30.641 -28.703 1 30.27 8 VAL B CA 1
ATOM 3140 C C . VAL B 1 8 ? -32.188 -31.422 -27.547 1 30.27 8 VAL B C 1
ATOM 3142 O O . VAL B 1 8 ? -32.312 -31.031 -26.391 1 30.27 8 VAL B O 1
ATOM 3145 N N . GLU B 1 9 ? -32.094 -32.75 -27.562 1 24.27 9 GLU B N 1
ATOM 3146 C CA . GLU B 1 9 ? -31.328 -33.656 -26.719 1 24.27 9 GLU B CA 1
ATOM 3147 C C . GLU B 1 9 ? -29.859 -33.25 -26.688 1 24.27 9 GLU B C 1
ATOM 3149 O O . GLU B 1 9 ? -29.141 -33.406 -27.688 1 24.27 9 GLU B O 1
ATOM 3154 N N . GLN B 1 10 ? -29.516 -32.094 -26.297 1 29.61 10 GL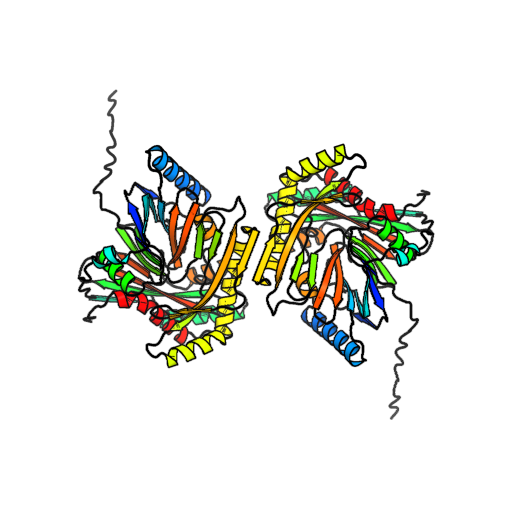N B N 1
ATOM 3155 C CA . GLN B 1 10 ? -28.094 -31.844 -26.078 1 29.61 10 GLN B CA 1
ATOM 3156 C C . GLN B 1 10 ? -27.406 -33.031 -25.406 1 29.61 10 GLN B C 1
ATOM 3158 O O . GLN B 1 10 ? -27.797 -33.438 -24.312 1 29.61 10 GLN B O 1
ATOM 3163 N N . ASN B 1 11 ? -27.047 -34.031 -26.172 1 27.55 11 ASN B N 1
ATOM 3164 C CA . ASN B 1 11 ? -26.156 -35.156 -25.812 1 27.55 11 ASN B CA 1
ATOM 3165 C C . ASN B 1 11 ? -25.016 -34.688 -24.922 1 27.55 11 ASN B C 1
ATOM 3167 O O . ASN B 1 11 ? -24.109 -33.969 -25.375 1 27.55 11 ASN B O 1
ATOM 3171 N N . LEU B 1 12 ? -25.266 -34.312 -23.719 1 31.48 12 LEU B N 1
ATOM 3172 C CA . LEU B 1 12 ? -24.266 -34.312 -22.656 1 31.48 12 LEU B CA 1
ATOM 3173 C C . LEU B 1 12 ? -23.422 -35.594 -22.703 1 31.48 12 LEU B C 1
ATOM 3175 O O . LEU B 1 12 ? -23.922 -36.688 -22.406 1 31.48 12 LEU B O 1
ATOM 3179 N N . ASP B 1 13 ? -22.766 -35.906 -23.828 1 30.86 13 ASP B N 1
ATOM 3180 C CA . ASP B 1 13 ? -21.734 -36.906 -23.797 1 30.86 13 ASP B CA 1
ATOM 3181 C C . ASP B 1 13 ? -21.062 -37 -22.422 1 30.86 13 ASP B C 1
ATOM 3183 O O . ASP B 1 13 ? -20.312 -36.125 -22.031 1 30.86 13 ASP B O 1
ATOM 3187 N N . HIS B 1 14 ? -21.672 -37.5 -21.375 1 32.38 14 HIS B N 1
ATOM 3188 C CA . HIS B 1 14 ? -21.297 -38.031 -20.062 1 32.38 14 HIS B CA 1
ATOM 3189 C C . HIS B 1 14 ? -20.125 -39 -20.188 1 32.38 14 HIS B C 1
ATOM 3191 O O . HIS B 1 14 ? -20 -39.938 -19.406 1 32.38 14 HIS B O 1
ATOM 3197 N N . ILE B 1 15 ? -19.484 -39.312 -21.281 1 34.19 15 ILE B N 1
ATOM 3198 C CA . ILE B 1 15 ? -18.328 -40.156 -21.062 1 34.19 15 ILE B CA 1
ATOM 3199 C C . ILE B 1 15 ? -17.547 -39.688 -19.828 1 34.19 15 ILE B C 1
ATOM 3201 O O . ILE B 1 15 ? -17.031 -38.562 -19.812 1 34.19 15 ILE B O 1
ATOM 3205 N N . GLY B 1 16 ? -17.938 -39.938 -18.625 1 39.28 16 GLY B N 1
ATOM 3206 C CA . GLY B 1 16 ? -17.438 -39.719 -17.281 1 39.28 16 GLY B CA 1
ATOM 3207 C C . GLY B 1 16 ? -15.938 -39.594 -17.203 1 39.28 16 GLY B C 1
ATOM 3208 O O . GLY B 1 16 ? -15.258 -40.531 -16.734 1 39.28 16 GLY B O 1
ATOM 3209 N N . GLN B 1 17 ? -15.18 -39.344 -18.156 1 43.56 17 GLN B N 1
ATOM 3210 C CA . GLN B 1 17 ? -13.727 -39.25 -18.094 1 43.56 17 GLN B C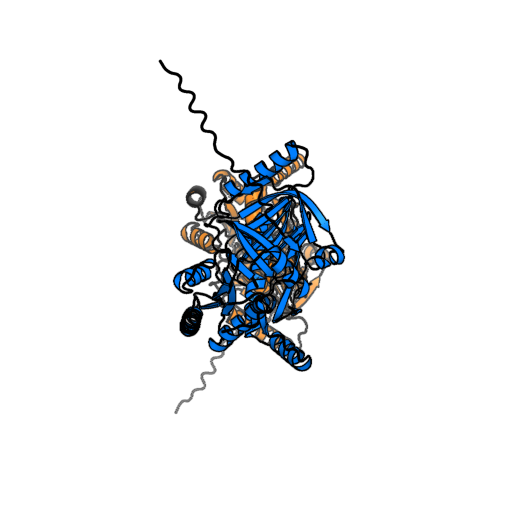A 1
ATOM 3211 C C . GLN B 1 17 ? -13.273 -38.531 -16.812 1 43.56 17 GLN B C 1
ATOM 3213 O O . GLN B 1 17 ? -13.695 -37.406 -16.547 1 43.56 17 GLN B O 1
ATOM 3218 N N . LYS B 1 18 ? -13.062 -39.281 -15.734 1 56.16 18 LYS B N 1
ATOM 3219 C CA . LYS B 1 18 ? -12.5 -38.906 -14.438 1 56.16 18 LYS B CA 1
ATOM 3220 C C . LYS B 1 18 ? -11.391 -37.875 -14.586 1 56.16 18 LYS B C 1
ATOM 3222 O O . LYS B 1 18 ? -10.312 -38.188 -15.109 1 56.16 18 LYS B O 1
ATOM 3227 N N . LYS B 1 19 ? -11.75 -36.594 -14.758 1 73.75 19 LYS B N 1
ATOM 3228 C CA . LYS B 1 19 ? -10.75 -35.531 -14.758 1 73.75 19 LYS B CA 1
ATOM 3229 C C . LYS B 1 19 ? -9.961 -35.531 -13.453 1 73.75 19 LYS B C 1
ATOM 3231 O O . LYS B 1 19 ? -10.516 -35.219 -12.391 1 73.75 19 LYS B O 1
ATOM 3236 N N . PHE B 1 20 ? -8.836 -36.156 -13.57 1 80.56 20 PHE B N 1
ATOM 3237 C CA . PHE B 1 20 ? -7.906 -36.219 -12.453 1 80.56 20 PHE B CA 1
ATOM 3238 C C . PHE B 1 20 ? -7.363 -34.844 -12.125 1 80.56 20 PHE B C 1
ATOM 3240 O O . PHE B 1 20 ? -6.98 -34.062 -13.023 1 80.56 20 PHE B O 1
ATOM 3247 N N . SER B 1 21 ? -7.652 -34.375 -10.883 1 91.06 21 SER B N 1
ATOM 3248 C CA . SER B 1 21 ? -7.098 -33.094 -10.422 1 91.06 21 SER B CA 1
ATOM 3249 C C . SER B 1 21 ? -6.34 -33.281 -9.109 1 91.06 21 SER B C 1
ATOM 3251 O O . SER B 1 21 ? -6.746 -34.062 -8.25 1 91.06 21 SER B O 1
ATOM 3253 N N . CYS B 1 22 ? -5.234 -32.562 -9.094 1 91.19 22 CYS B N 1
ATOM 3254 C CA . CYS B 1 22 ? -4.43 -32.625 -7.883 1 91.19 22 CYS B CA 1
ATOM 3255 C C . CYS B 1 22 ? -3.85 -31.281 -7.508 1 91.19 22 CYS B C 1
ATOM 3257 O O . CYS B 1 22 ? -3.459 -30.5 -8.383 1 91.19 22 CYS B O 1
ATOM 3259 N N . PHE B 1 23 ? -3.883 -31.016 -6.207 1 96.56 23 PHE B N 1
ATOM 3260 C CA . PHE B 1 23 ? -3.145 -29.922 -5.574 1 96.56 23 PHE B CA 1
ATOM 3261 C C . PHE B 1 23 ? -2.52 -30.391 -4.266 1 96.56 23 PHE B C 1
ATOM 3263 O O . PHE B 1 23 ? -3.223 -30.859 -3.369 1 96.56 23 PHE B O 1
ATOM 3270 N N . SER B 1 24 ? -1.21 -30.25 -4.207 1 95.56 24 SER B N 1
ATOM 3271 C CA . SER B 1 24 ? -0.508 -30.734 -3.018 1 95.56 24 SER B CA 1
ATOM 3272 C C . SER B 1 24 ? 0.501 -29.703 -2.523 1 95.56 24 SER B C 1
ATOM 3274 O O . SER B 1 24 ? 1.085 -28.969 -3.322 1 95.56 24 SER B O 1
ATOM 3276 N N . THR B 1 25 ? 0.638 -29.625 -1.248 1 95.94 25 THR B N 1
ATOM 3277 C CA . THR B 1 25 ? 1.635 -28.797 -0.575 1 95.94 25 THR B CA 1
ATOM 3278 C C . THR B 1 25 ? 2.551 -29.656 0.293 1 95.94 25 THR B C 1
ATOM 3280 O O . THR B 1 25 ? 2.398 -30.875 0.348 1 95.94 25 THR B O 1
ATOM 3283 N N . LYS B 1 26 ? 3.506 -28.984 0.93 1 93.31 26 LYS B N 1
ATOM 3284 C CA . LYS B 1 26 ? 4.375 -29.688 1.859 1 93.31 26 LYS B CA 1
ATOM 3285 C C . LYS B 1 26 ? 3.58 -30.234 3.043 1 93.31 26 LYS B C 1
ATOM 3287 O O . LYS B 1 26 ? 3.988 -31.219 3.676 1 93.31 26 LYS B O 1
ATOM 3292 N N . ASN B 1 27 ? 2.393 -29.688 3.277 1 93.62 27 ASN B N 1
ATOM 3293 C CA . ASN B 1 27 ? 1.657 -30 4.496 1 93.62 27 ASN B CA 1
ATOM 3294 C C . ASN B 1 27 ? 0.476 -30.938 4.215 1 93.62 27 ASN B C 1
ATOM 3296 O O . ASN B 1 27 ? 0.046 -31.688 5.094 1 93.62 27 ASN B O 1
ATOM 3300 N N . TYR B 1 28 ? -0.076 -30.875 2.969 1 93.81 28 TYR B N 1
ATOM 3301 C CA . TYR B 1 28 ? -1.266 -31.672 2.721 1 93.81 28 TYR B CA 1
ATOM 3302 C C . TYR B 1 28 ? -1.446 -31.938 1.229 1 93.81 28 TYR B C 1
ATOM 3304 O O . TYR B 1 28 ? -0.816 -31.281 0.397 1 93.81 28 TYR B O 1
ATOM 3312 N N . TYR B 1 29 ? -2.242 -32.938 0.933 1 91.56 29 TYR B N 1
ATOM 3313 C CA . TYR B 1 29 ? -2.795 -33.281 -0.375 1 91.56 29 TYR B CA 1
ATOM 3314 C C . TYR B 1 29 ? -4.297 -33.031 -0.411 1 91.56 29 TYR B C 1
ATOM 3316 O O . TYR B 1 29 ? -5.027 -33.5 0.473 1 91.56 29 TYR B O 1
ATOM 3324 N N . LEU B 1 30 ? -4.73 -32.281 -1.377 1 93.62 30 LEU B N 1
ATOM 3325 C CA . LEU B 1 30 ? -6.156 -32 -1.521 1 93.62 30 LEU B CA 1
ATOM 3326 C C . LEU B 1 30 ? -6.828 -33.125 -2.33 1 93.62 30 LEU B C 1
ATOM 3328 O O . LEU B 1 30 ? -6.641 -33.219 -3.545 1 93.62 30 LEU B O 1
ATOM 3332 N N . GLU B 1 31 ? -7.559 -33.969 -1.689 1 88.88 31 GLU B N 1
ATOM 3333 C CA . GLU B 1 31 ? -8.344 -35 -2.359 1 88.88 31 GLU B CA 1
ATOM 3334 C C . GLU B 1 31 ? -9.727 -34.469 -2.758 1 88.88 31 GLU B C 1
ATOM 3336 O O . GLU B 1 31 ? -10.453 -33.938 -1.923 1 88.88 31 GLU B O 1
ATOM 3341 N N . VAL B 1 32 ? -10 -34.594 -3.967 1 92.69 32 VAL B N 1
ATOM 3342 C CA . VAL B 1 32 ? -11.289 -34.125 -4.449 1 92.69 32 VAL B CA 1
ATOM 3343 C C . VAL B 1 32 ? -12.094 -35.281 -5 1 92.69 32 VAL B C 1
ATOM 3345 O O . VAL B 1 32 ? -11.531 -36.219 -5.566 1 92.69 32 VAL B O 1
ATOM 3348 N N . ASN B 1 33 ? -13.414 -35.219 -4.746 1 90.81 33 ASN B N 1
ATOM 3349 C CA . ASN B 1 33 ? -14.297 -36.281 -5.164 1 90.81 33 ASN B CA 1
ATOM 3350 C C . ASN B 1 33 ? -15.57 -35.75 -5.812 1 90.81 33 ASN B C 1
ATOM 3352 O O . ASN B 1 33 ? -16.078 -34.688 -5.422 1 90.81 33 ASN B O 1
ATOM 3356 N N . GLU B 1 34 ? -16.062 -36.5 -6.891 1 92.69 34 GLU B N 1
ATOM 3357 C CA . GLU B 1 34 ? -17.344 -36.25 -7.551 1 92.69 34 GLU B CA 1
ATOM 3358 C C . GLU B 1 34 ? -17.281 -34.938 -8.352 1 92.69 34 GLU B C 1
ATOM 3360 O O . GLU B 1 34 ? -17.875 -33.938 -7.945 1 92.69 34 GLU B O 1
ATOM 3365 N N . PHE B 1 35 ? -16.75 -35.062 -9.453 1 95 35 PHE B N 1
ATOM 3366 C CA . PHE B 1 35 ? -16.688 -33.906 -10.375 1 95 35 PHE B CA 1
ATOM 3367 C C . PHE B 1 35 ? -18.094 -33.438 -10.734 1 95 35 PHE B C 1
ATOM 3369 O O . PHE B 1 35 ? -18.984 -34.25 -10.984 1 95 35 PHE B O 1
ATOM 3376 N N . VAL B 1 36 ? -18.312 -32.125 -10.766 1 95.69 36 VAL B N 1
ATOM 3377 C CA . VAL B 1 36 ? -19.625 -31.562 -11.055 1 95.69 36 VAL B CA 1
ATOM 3378 C C . VAL B 1 36 ? -19.609 -30.875 -12.414 1 95.69 36 VAL B C 1
ATOM 3380 O O . VAL B 1 36 ? -20.266 -31.344 -13.359 1 95.69 36 VAL B O 1
ATOM 3383 N N . LYS B 1 37 ? -18.812 -29.844 -12.547 1 95.94 37 LYS B N 1
ATOM 3384 C CA . LYS B 1 37 ? -18.719 -29.109 -13.805 1 95.94 37 LYS B CA 1
ATOM 3385 C C . LYS B 1 37 ? -17.469 -28.234 -13.844 1 95.94 37 LYS B C 1
ATOM 3387 O O . LYS B 1 37 ? -16.797 -28.062 -12.828 1 95.94 37 LYS B O 1
ATOM 3392 N N . THR B 1 38 ? -17.188 -27.75 -14.984 1 97.25 38 THR B N 1
ATOM 3393 C CA . THR B 1 38 ? -16.109 -26.797 -15.195 1 97.25 38 THR B CA 1
ATOM 3394 C C . THR B 1 38 ? -16.672 -25.438 -15.641 1 97.25 38 THR B C 1
ATOM 3396 O O . THR B 1 38 ? -17.531 -25.375 -16.516 1 97.25 38 THR B O 1
ATOM 3399 N N . LEU B 1 39 ? -16.219 -24.422 -14.945 1 97.81 39 LEU B N 1
ATOM 3400 C CA . LEU B 1 39 ? -16.531 -23.047 -15.375 1 97.81 39 LEU B CA 1
ATOM 3401 C C . LEU B 1 39 ? -15.375 -22.469 -16.188 1 97.81 39 LEU B C 1
ATOM 3403 O O . LEU B 1 39 ? -14.219 -22.547 -15.773 1 97.81 39 LEU B O 1
ATOM 3407 N N . ASN B 1 40 ? -15.68 -21.844 -17.344 1 98 40 ASN B N 1
ATOM 3408 C CA . ASN B 1 40 ? -14.641 -21.328 -18.234 1 98 40 ASN B CA 1
ATOM 3409 C C . ASN B 1 40 ? -14.734 -19.812 -18.391 1 98 40 ASN B C 1
ATOM 3411 O O . ASN B 1 40 ? -14.211 -19.25 -19.344 1 98 40 ASN B O 1
ATOM 3415 N N . THR B 1 41 ? -15.367 -19.172 -17.484 1 98.19 41 THR B N 1
ATOM 3416 C CA . THR B 1 41 ? -15.516 -17.719 -17.516 1 98.19 41 THR B CA 1
ATOM 3417 C C . THR B 1 41 ? -14.164 -17.031 -17.328 1 98.19 41 THR B C 1
ATOM 3419 O O . THR B 1 41 ? -13.414 -17.359 -16.422 1 98.19 41 THR B O 1
ATOM 3422 N N . PRO B 1 42 ? -13.836 -16.078 -18.234 1 98.38 42 PRO B N 1
ATOM 3423 C CA . PRO B 1 42 ? -12.602 -15.312 -18.031 1 98.38 42 PRO B CA 1
ATOM 3424 C C . PRO B 1 42 ? -12.594 -14.547 -16.719 1 98.38 42 PRO B C 1
ATOM 3426 O O . PRO B 1 42 ? -13.602 -13.961 -16.328 1 98.38 42 PRO B O 1
ATOM 3429 N N . ALA B 1 43 ? -11.461 -14.57 -16.078 1 98.38 43 ALA B N 1
ATOM 3430 C CA . ALA B 1 43 ? -11.359 -13.922 -14.781 1 98.38 43 ALA B CA 1
ATOM 3431 C C . ALA B 1 43 ? -11.5 -12.406 -14.914 1 98.38 43 ALA B C 1
ATOM 3433 O O . ALA B 1 43 ? -11.875 -11.727 -13.953 1 98.38 43 ALA B O 1
ATOM 3434 N N . ALA B 1 44 ? -11.172 -11.812 -16.078 1 97.38 44 ALA B N 1
ATOM 3435 C CA . ALA B 1 44 ? -11.32 -10.383 -16.328 1 97.38 44 ALA B CA 1
ATOM 3436 C C . ALA B 1 44 ? -12.773 -9.945 -16.156 1 97.38 44 ALA B C 1
ATOM 3438 O O . ALA B 1 44 ? -13.047 -8.781 -15.844 1 97.38 44 ALA B O 1
ATOM 3439 N N . ASN B 1 45 ? -13.672 -10.875 -16.438 1 97.94 45 ASN B N 1
ATOM 3440 C CA . ASN B 1 45 ? -15.078 -10.641 -16.125 1 97.94 45 ASN B CA 1
ATOM 3441 C C . ASN B 1 45 ? -15.391 -11.016 -14.672 1 97.94 45 ASN B C 1
ATOM 3443 O O . ASN B 1 45 ? -16.172 -11.93 -14.422 1 97.94 45 ASN B O 1
ATOM 3447 N N . THR B 1 46 ? -14.922 -10.273 -13.805 1 97.56 46 THR B N 1
ATOM 3448 C CA . THR B 1 46 ? -14.859 -10.594 -12.383 1 97.56 46 THR B CA 1
ATOM 3449 C C . THR B 1 46 ? -16.266 -10.766 -11.812 1 97.56 46 THR B C 1
ATOM 3451 O O . THR B 1 46 ? -16.531 -11.734 -11.086 1 97.56 46 THR B O 1
ATOM 3454 N N . ALA B 1 47 ? -17.109 -9.82 -12.07 1 97.38 47 ALA B N 1
ATOM 3455 C CA . ALA B 1 47 ? -18.469 -9.867 -11.539 1 97.38 47 ALA B CA 1
ATOM 3456 C C . ALA B 1 47 ? -19.188 -11.148 -11.977 1 97.38 47 ALA B C 1
ATOM 3458 O O . ALA B 1 47 ? -19.781 -11.844 -11.148 1 97.38 47 ALA B O 1
ATOM 3459 N N . LEU B 1 48 ? -19.109 -11.406 -13.289 1 98.25 48 LEU B N 1
ATOM 3460 C CA . LEU B 1 48 ? -19.75 -12.609 -13.812 1 98.25 48 LEU B CA 1
ATOM 3461 C C . LEU B 1 48 ? -19.109 -13.859 -13.227 1 98.25 48 LEU B C 1
ATOM 3463 O O . LEU B 1 48 ? -19.812 -14.812 -12.867 1 98.25 48 LEU B O 1
ATOM 3467 N N . LEU B 1 49 ? -17.812 -13.867 -13.188 1 98.56 49 LEU B N 1
ATOM 3468 C CA . LEU B 1 49 ? -17.094 -15.008 -12.625 1 98.56 49 LEU B CA 1
ATOM 3469 C C . LEU B 1 49 ? -17.547 -15.297 -11.203 1 98.56 49 LEU B C 1
ATOM 3471 O O . LEU B 1 49 ? -17.844 -16.453 -10.859 1 98.56 49 LEU B O 1
ATOM 3475 N N . ASN B 1 50 ? -17.609 -14.289 -10.383 1 98.5 50 ASN B N 1
ATOM 3476 C CA . ASN B 1 50 ? -18 -14.43 -8.984 1 98.5 50 ASN B CA 1
ATOM 3477 C C . ASN B 1 50 ? -19.438 -14.945 -8.852 1 98.5 50 ASN B C 1
ATOM 3479 O O . ASN B 1 50 ? -19.719 -15.789 -8.008 1 98.5 50 ASN B O 1
ATOM 3483 N N . GLU B 1 51 ? -20.312 -14.359 -9.633 1 98.5 51 GLU B N 1
ATOM 3484 C CA . GLU B 1 51 ? -21.703 -14.797 -9.617 1 98.5 51 GLU B CA 1
ATOM 3485 C C . GLU B 1 51 ? -21.828 -16.281 -9.961 1 98.5 51 GLU B C 1
ATOM 3487 O O . GLU B 1 51 ? -22.547 -17.016 -9.297 1 98.5 51 GLU B O 1
ATOM 3492 N N . GLU B 1 52 ? -21.141 -16.703 -11.008 1 98.62 52 GLU B N 1
ATOM 3493 C CA . GLU B 1 52 ? -21.203 -18.094 -11.453 1 98.62 52 GLU B CA 1
ATOM 3494 C C . GLU B 1 52 ? -20.594 -19.031 -10.414 1 98.62 52 GLU B C 1
ATOM 3496 O O . GLU B 1 52 ? -21.094 -20.141 -10.195 1 98.62 52 GLU B O 1
ATOM 3501 N N . ILE B 1 53 ? -19.547 -18.641 -9.828 1 98.75 53 ILE B N 1
ATOM 3502 C CA . ILE B 1 53 ? -18.922 -19.453 -8.789 1 98.75 53 ILE B CA 1
ATOM 3503 C C . ILE B 1 53 ? -19.891 -19.625 -7.621 1 98.75 53 ILE B C 1
ATOM 3505 O O . ILE B 1 53 ? -20.109 -20.75 -7.148 1 98.75 53 ILE B O 1
ATOM 3509 N N . ALA B 1 54 ? -20.422 -18.516 -7.164 1 98.44 54 ALA B N 1
ATOM 3510 C CA . ALA B 1 54 ? -21.375 -18.562 -6.051 1 98.44 54 ALA B CA 1
ATOM 3511 C C . ALA B 1 54 ? -22.562 -19.453 -6.367 1 98.44 54 ALA B C 1
ATOM 3513 O O . ALA B 1 54 ? -22.984 -20.266 -5.531 1 98.44 54 ALA B O 1
ATOM 3514 N N . LYS B 1 55 ? -23.078 -19.281 -7.539 1 98.38 55 LYS B N 1
ATOM 3515 C CA . LYS B 1 55 ? -24.203 -20.094 -7.965 1 98.38 55 LYS B CA 1
ATOM 3516 C C . LYS B 1 55 ? -23.859 -21.578 -7.969 1 98.38 55 LYS B C 1
ATOM 3518 O O . LYS B 1 55 ? -24.656 -22.406 -7.547 1 98.38 55 LYS B O 1
ATOM 3523 N N . CYS B 1 56 ? -22.688 -21.938 -8.484 1 98.31 56 CYS B N 1
ATOM 3524 C CA . CYS B 1 56 ? -22.266 -23.328 -8.539 1 98.31 56 CYS B CA 1
ATOM 3525 C C . CYS B 1 56 ? -22.156 -23.922 -7.145 1 98.31 56 CYS B C 1
ATOM 3527 O O . CYS B 1 56 ? -22.641 -25.031 -6.895 1 98.31 56 CYS B O 1
ATOM 3529 N N . PHE B 1 57 ? -21.531 -23.234 -6.219 1 98.44 57 PHE B N 1
ATOM 3530 C CA . PHE B 1 57 ? -21.422 -23.703 -4.848 1 98.44 57 PHE B CA 1
ATOM 3531 C C . PHE B 1 57 ? -22.781 -23.875 -4.215 1 98.44 57 PHE B C 1
ATOM 3533 O O . PHE B 1 57 ? -23.031 -24.859 -3.512 1 98.44 57 PHE B O 1
ATOM 3540 N N . GLU B 1 58 ? -23.625 -22.891 -4.457 1 97.81 58 GLU B N 1
ATOM 3541 C CA . GLU B 1 58 ? -24.984 -22.969 -3.908 1 97.81 58 GLU B CA 1
ATOM 3542 C C . GLU B 1 58 ? -25.734 -24.188 -4.434 1 97.81 58 GLU B C 1
ATOM 3544 O O . GLU B 1 58 ? -26.406 -24.875 -3.674 1 97.81 58 GLU B O 1
ATOM 3549 N N . GLU B 1 59 ? -25.641 -24.406 -5.703 1 97.69 59 GLU B N 1
ATOM 3550 C CA . GLU B 1 59 ? -26.297 -25.562 -6.32 1 97.69 59 GLU B CA 1
ATOM 3551 C C . GLU B 1 59 ? -25.781 -26.875 -5.738 1 97.69 59 GLU B C 1
ATOM 3553 O O . GLU B 1 59 ? -26.578 -27.781 -5.469 1 97.69 59 GLU B O 1
ATOM 3558 N N . ILE B 1 60 ? -24.516 -26.969 -5.555 1 97.69 60 ILE B N 1
ATOM 3559 C CA . ILE B 1 60 ? -23.922 -28.188 -5.02 1 97.69 60 ILE B CA 1
ATOM 3560 C C . ILE B 1 60 ? -24.391 -28.406 -3.584 1 97.69 60 ILE B C 1
ATOM 3562 O O . ILE B 1 60 ? -24.719 -29.531 -3.197 1 97.69 60 ILE B O 1
ATOM 3566 N N . LYS B 1 61 ? -24.453 -27.359 -2.824 1 97.06 61 LYS B N 1
ATOM 3567 C CA . LYS B 1 61 ? -24.906 -27.453 -1.441 1 97.06 61 LYS B CA 1
ATOM 3568 C C . LYS B 1 61 ? -26.391 -27.828 -1.374 1 97.06 61 LYS B C 1
ATOM 3570 O O . LYS B 1 61 ? -26.797 -28.594 -0.496 1 97.06 61 LYS B O 1
ATOM 3575 N N . LYS B 1 62 ? -27.141 -27.266 -2.234 1 97.06 62 LYS B N 1
ATOM 3576 C CA . LYS B 1 62 ? -28.562 -27.594 -2.297 1 97.06 62 LYS B CA 1
ATOM 3577 C C . LYS B 1 62 ? -28.766 -29.094 -2.562 1 97.06 62 LYS B C 1
ATOM 3579 O O . LYS B 1 62 ? -29.781 -29.656 -2.168 1 97.06 62 LYS B O 1
ATOM 3584 N N . GLN B 1 63 ? -27.828 -29.688 -3.236 1 96.56 63 GLN B N 1
ATOM 3585 C CA . GLN B 1 63 ? -27.906 -31.109 -3.547 1 96.56 63 GLN B CA 1
ATOM 3586 C C . GLN B 1 63 ? -27.453 -31.953 -2.357 1 96.56 63 GLN B C 1
ATOM 3588 O O . GLN B 1 63 ? -27.422 -33.188 -2.439 1 96.56 63 GLN B O 1
ATOM 3593 N N . GLY B 1 64 ? -27.062 -31.281 -1.224 1 95.19 64 GLY B N 1
ATOM 3594 C CA . GLY B 1 64 ? -26.797 -31.984 0.018 1 95.19 64 GLY B CA 1
ATOM 3595 C C . GLY B 1 64 ? -25.312 -32.156 0.302 1 95.19 64 GLY B C 1
ATOM 3596 O O . GLY B 1 64 ? -24.938 -32.75 1.314 1 95.19 64 GLY B O 1
ATOM 3597 N N . HIS B 1 65 ? -24.453 -31.609 -0.616 1 94.38 65 HIS B N 1
ATOM 3598 C CA . HIS B 1 65 ? -23.016 -31.719 -0.4 1 94.38 65 HIS B CA 1
ATOM 3599 C C . HIS B 1 65 ? -22.516 -30.641 0.549 1 94.38 65 HIS B C 1
ATOM 3601 O O . HIS B 1 65 ? -22.844 -29.469 0.395 1 94.38 65 HIS B O 1
ATOM 3607 N N . GLN B 1 66 ? -21.625 -30.953 1.487 1 92.06 66 GLN B N 1
ATOM 3608 C CA . GLN B 1 66 ? -21.266 -30.047 2.572 1 92.06 66 GLN B CA 1
ATOM 3609 C C . GLN B 1 66 ? -19.938 -29.344 2.297 1 92.06 66 GLN B C 1
ATOM 3611 O O . GLN B 1 66 ? -19.703 -28.234 2.781 1 92.06 66 GLN B O 1
ATOM 3616 N N . ASN B 1 67 ? -19.094 -30.016 1.52 1 94.94 67 ASN B N 1
ATOM 3617 C CA . ASN B 1 67 ? -17.75 -29.469 1.411 1 94.94 67 ASN B CA 1
ATOM 3618 C C . ASN B 1 67 ? -17.312 -29.344 -0.045 1 94.94 67 ASN B C 1
ATOM 3620 O O . ASN B 1 67 ? -16.266 -29.875 -0.435 1 94.94 67 ASN B O 1
ATOM 3624 N N . PRO B 1 68 ? -18.078 -28.609 -0.844 1 97.81 68 PRO B N 1
ATOM 3625 C CA . PRO B 1 68 ? -17.641 -28.438 -2.236 1 97.81 68 PRO B CA 1
ATOM 3626 C C . PRO B 1 68 ? -16.391 -27.594 -2.367 1 97.81 68 PRO B C 1
ATOM 3628 O O . PRO B 1 68 ? -16.047 -26.828 -1.462 1 97.81 68 PRO B O 1
ATOM 3631 N N . VAL B 1 69 ? -15.68 -27.766 -3.48 1 98.25 69 VAL B N 1
ATOM 3632 C CA . VAL B 1 69 ? -14.438 -27.047 -3.719 1 98.25 69 VAL B CA 1
ATOM 3633 C C . VAL B 1 69 ? -14.25 -26.812 -5.219 1 98.25 69 VAL B C 1
ATOM 3635 O O . VAL B 1 69 ? -14.789 -27.562 -6.039 1 98.25 69 VAL B O 1
ATOM 3638 N N . LEU B 1 70 ? -13.68 -25.75 -5.57 1 98.19 70 LEU B N 1
ATOM 3639 C CA . LEU B 1 70 ? -13.188 -25.594 -6.934 1 98.19 70 LEU B CA 1
ATOM 3640 C C . LEU B 1 70 ? -11.664 -25.688 -6.98 1 98.19 70 LEU B C 1
ATOM 3642 O O . LEU B 1 70 ? -10.984 -25.219 -6.066 1 98.19 70 LEU B O 1
ATOM 3646 N N . ILE B 1 71 ? -11.117 -26.359 -7.918 1 98 71 ILE B N 1
ATOM 3647 C CA . ILE B 1 71 ? -9.703 -26.422 -8.289 1 98 71 ILE B CA 1
ATOM 3648 C C . ILE B 1 71 ? -9.531 -25.969 -9.734 1 98 71 ILE B C 1
ATOM 3650 O O . ILE B 1 71 ? -10.297 -26.375 -10.617 1 98 71 ILE B O 1
ATOM 3654 N N . GLY B 1 72 ? -8.594 -25.062 -9.977 1 97.94 72 GLY B N 1
ATOM 3655 C CA . GLY B 1 72 ? -8.57 -24.594 -11.352 1 97.94 72 GLY B CA 1
ATOM 3656 C C . GLY B 1 72 ? -7.316 -23.812 -11.695 1 97.94 72 GLY B C 1
ATOM 3657 O O . GLY B 1 72 ? -6.348 -23.828 -10.93 1 97.94 72 GLY B O 1
ATOM 3658 N N . ALA B 1 73 ? -7.348 -23.344 -12.891 1 98.69 73 ALA B N 1
ATOM 3659 C CA . ALA B 1 73 ? -6.25 -22.578 -13.469 1 98.69 73 ALA B CA 1
ATOM 3660 C C . ALA B 1 73 ? -6.762 -21.312 -14.141 1 98.69 73 ALA B C 1
ATOM 3662 O O . ALA B 1 73 ? -7.809 -21.328 -14.797 1 98.69 73 ALA B O 1
ATOM 3663 N N . ILE B 1 74 ? -6.098 -20.281 -13.875 1 98.5 74 ILE B N 1
ATOM 3664 C CA . ILE B 1 74 ? -6.355 -19 -14.523 1 98.5 74 ILE B CA 1
ATOM 3665 C C . ILE B 1 74 ? -5.137 -18.594 -15.344 1 98.5 74 ILE B C 1
ATOM 3667 O O . ILE B 1 74 ? -4.012 -18.578 -14.844 1 98.5 74 ILE B O 1
ATOM 3671 N N . PRO B 1 75 ? -5.32 -18.25 -16.641 1 97.56 75 PRO B N 1
ATOM 3672 C CA . PRO B 1 75 ? -4.195 -17.891 -17.5 1 97.56 75 PRO B CA 1
ATOM 3673 C C . PRO B 1 75 ? -3.52 -16.594 -17.094 1 97.56 75 PRO B C 1
ATOM 3675 O O . PRO B 1 75 ? -4.09 -15.812 -16.312 1 97.56 75 PRO B O 1
ATOM 3678 N N . PHE B 1 76 ? -2.293 -16.406 -17.609 1 96.81 76 PHE B N 1
ATOM 3679 C CA . PHE B 1 76 ? -1.593 -15.141 -17.438 1 96.81 76 PHE B CA 1
ATOM 3680 C C . PHE B 1 76 ? -2.447 -13.984 -17.922 1 96.81 76 PHE B C 1
ATOM 3682 O O . PHE B 1 76 ? -2.596 -12.977 -17.234 1 96.81 76 PHE B O 1
ATOM 3689 N N . ASP B 1 77 ? -2.93 -14.102 -19.141 1 94.94 77 ASP B N 1
ATOM 3690 C CA . ASP B 1 77 ? -3.896 -13.164 -19.703 1 94.94 77 ASP B CA 1
ATOM 3691 C C . ASP B 1 77 ? -5.309 -13.477 -19.219 1 94.94 77 ASP B C 1
ATOM 3693 O O . ASP B 1 77 ? -5.984 -14.344 -19.781 1 94.94 77 ASP B O 1
ATOM 3697 N N . ILE B 1 78 ? -5.809 -12.742 -18.297 1 96.5 78 ILE B N 1
ATOM 3698 C CA . ILE B 1 78 ? -7.031 -13.109 -17.578 1 96.5 78 ILE B CA 1
ATOM 3699 C C . ILE B 1 78 ? -8.25 -12.812 -18.453 1 96.5 78 ILE B C 1
ATOM 3701 O O . ILE B 1 78 ? -9.383 -13.078 -18.062 1 96.5 78 ILE B O 1
ATOM 3705 N N . THR B 1 79 ? -8.031 -12.203 -19.625 1 96.19 79 THR B N 1
ATOM 3706 C CA . THR B 1 79 ? -9.117 -12.039 -20.578 1 96.19 79 THR B CA 1
ATOM 3707 C C . THR B 1 79 ? -9.438 -13.359 -21.266 1 96.19 79 THR B C 1
ATOM 3709 O O . THR B 1 79 ? -10.477 -13.492 -21.906 1 96.19 79 THR B O 1
ATOM 3712 N N . LYS B 1 80 ? -8.531 -14.344 -21.172 1 96.31 80 LYS B N 1
ATOM 3713 C CA . LYS B 1 80 ? -8.758 -15.68 -21.719 1 96.31 80 LYS B CA 1
ATOM 3714 C C . LYS B 1 80 ? -9.539 -16.547 -20.75 1 96.31 80 LYS B C 1
ATOM 3716 O O . LYS B 1 80 ? -9.656 -16.219 -19.562 1 96.31 80 LYS B O 1
ATOM 3721 N N . LYS B 1 81 ? -9.992 -17.609 -21.219 1 97.25 81 LYS B N 1
ATOM 3722 C CA . LYS B 1 81 ? -10.875 -18.484 -20.438 1 97.25 81 LYS B CA 1
ATOM 3723 C C . LYS B 1 81 ? -10.133 -19.125 -19.266 1 97.25 81 LYS B C 1
ATOM 3725 O O . LYS B 1 81 ? -8.977 -19.531 -19.406 1 97.25 81 LYS B O 1
ATOM 3730 N N . SER B 1 82 ? -10.789 -19.141 -18.141 1 97.88 82 SER B N 1
ATOM 3731 C CA . SER B 1 82 ? -10.328 -19.906 -16.984 1 97.88 82 SER B CA 1
ATOM 3732 C C . SER B 1 82 ? -10.797 -21.359 -17.062 1 97.88 82 SER B C 1
ATOM 3734 O O . SER B 1 82 ? -11.641 -21.703 -17.891 1 97.88 82 SER B O 1
ATOM 3736 N N . SER B 1 83 ? -10.195 -22.203 -16.359 1 98.19 83 SER B N 1
ATOM 3737 C CA . SER B 1 83 ? -10.664 -23.562 -16.109 1 98.19 83 SER B CA 1
ATOM 3738 C C . SER B 1 83 ? -10.836 -23.828 -14.625 1 98.19 83 SER B C 1
ATOM 3740 O O . SER B 1 83 ? -9.875 -24.188 -13.938 1 98.19 83 SER B O 1
ATOM 3742 N N . LEU B 1 84 ? -12.055 -23.656 -14.164 1 98.31 84 LEU B N 1
ATOM 3743 C CA . LEU B 1 84 ? -12.375 -23.891 -12.758 1 98.31 84 LEU B CA 1
ATOM 3744 C C . LEU B 1 84 ? -13.242 -25.141 -12.602 1 98.31 84 LEU B C 1
ATOM 3746 O O . LEU B 1 84 ? -14.422 -25.125 -12.977 1 98.31 84 LEU B O 1
ATOM 3750 N N . ASN B 1 85 ? -12.672 -26.188 -12.062 1 97.94 85 ASN B N 1
ATOM 3751 C CA . ASN B 1 85 ? -13.344 -27.469 -11.898 1 97.94 85 ASN B CA 1
ATOM 3752 C C . ASN B 1 85 ? -13.969 -27.609 -10.516 1 97.94 85 ASN B C 1
ATOM 3754 O O . ASN B 1 85 ? -13.266 -27.531 -9.508 1 97.94 85 ASN B O 1
ATOM 3758 N N . PHE B 1 86 ? -15.258 -27.812 -10.5 1 98 86 PHE B N 1
ATOM 3759 C CA . PHE B 1 86 ? -15.977 -27.938 -9.234 1 98 86 PHE B CA 1
ATOM 3760 C C . PHE B 1 86 ? -16.125 -29.406 -8.852 1 98 86 PHE B C 1
ATOM 3762 O O . PHE B 1 86 ? -16.469 -30.25 -9.695 1 98 86 PHE B O 1
ATOM 3769 N N . TYR B 1 87 ? -15.883 -29.703 -7.645 1 97.19 87 TYR B N 1
ATOM 3770 C CA . TYR B 1 87 ? -16.078 -31.016 -7.043 1 97.19 87 TYR B CA 1
ATOM 3771 C C . TYR B 1 87 ? -17.016 -30.938 -5.848 1 97.19 87 TYR B C 1
ATOM 3773 O O . TYR B 1 87 ? -17.031 -29.938 -5.121 1 97.19 87 TYR B O 1
ATOM 3781 N N . ALA B 1 88 ? -17.781 -31.953 -5.566 1 96.75 88 ALA B N 1
ATOM 3782 C CA . ALA B 1 88 ? -18.828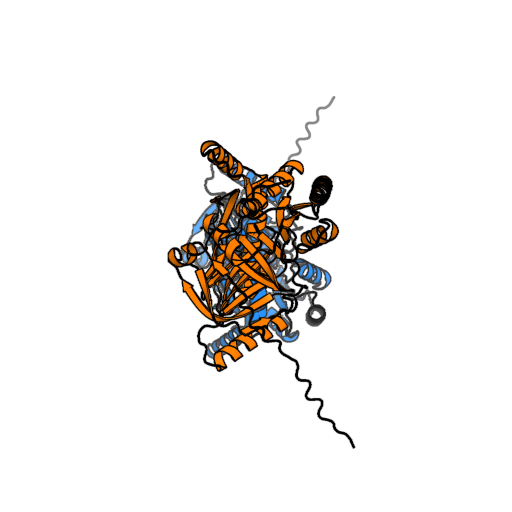 -31.938 -4.547 1 96.75 88 ALA B CA 1
ATOM 3783 C C . ALA B 1 88 ? -18.234 -32.094 -3.15 1 96.75 88 ALA B C 1
ATOM 3785 O O . ALA B 1 88 ? -18.844 -31.703 -2.156 1 96.75 88 ALA B O 1
ATOM 3786 N N . ASP B 1 89 ? -17.062 -32.719 -3.168 1 95 89 ASP B N 1
ATOM 3787 C CA . ASP B 1 89 ? -16.438 -32.969 -1.871 1 95 89 ASP B CA 1
ATOM 3788 C C . ASP B 1 89 ? -14.914 -32.875 -1.969 1 95 89 ASP B C 1
ATOM 3790 O O . ASP B 1 89 ? -14.344 -33.156 -3.02 1 95 89 ASP B O 1
ATOM 3794 N N . HIS B 1 90 ? -14.312 -32.438 -0.85 1 94.69 90 HIS B N 1
ATOM 3795 C CA . HIS B 1 90 ? -12.859 -32.406 -0.762 1 94.69 90 HIS B CA 1
ATOM 3796 C C . HIS B 1 90 ? -12.391 -32.719 0.656 1 94.69 90 HIS B C 1
ATOM 3798 O O . HIS B 1 90 ? -13.156 -32.594 1.611 1 94.69 90 HIS B O 1
ATOM 3804 N N . LYS B 1 91 ? -11.188 -33.25 0.778 1 92.5 91 LYS B N 1
ATOM 3805 C CA . LYS B 1 91 ? -10.523 -33.5 2.053 1 92.5 91 LYS B CA 1
ATOM 3806 C C . LYS B 1 91 ? -9.023 -33.188 1.952 1 92.5 91 LYS B C 1
ATOM 3808 O O . LYS B 1 91 ? -8.406 -33.438 0.914 1 92.5 91 LYS B O 1
ATOM 3813 N N . LYS B 1 92 ? -8.5 -32.656 2.994 1 92.75 92 LYS B N 1
ATOM 3814 C CA . LYS B 1 92 ? -7.055 -32.469 3.104 1 92.75 92 LYS B CA 1
ATOM 3815 C C . LYS B 1 92 ? -6.402 -33.625 3.83 1 92.75 92 LYS B C 1
ATOM 3817 O O . LYS B 1 92 ? -6.762 -33.938 4.969 1 92.75 92 LYS B O 1
ATOM 3822 N N . ILE B 1 93 ? -5.531 -34.219 3.104 1 89.69 93 ILE B N 1
ATOM 3823 C CA . ILE B 1 93 ? -4.855 -35.375 3.674 1 89.69 93 ILE B CA 1
ATOM 3824 C C . ILE B 1 93 ? -3.41 -35.031 4.004 1 89.69 93 ILE B C 1
ATOM 3826 O O . ILE B 1 93 ? -2.662 -34.562 3.139 1 89.69 93 ILE B O 1
ATOM 3830 N N . THR B 1 94 ? -2.93 -35 5.258 1 81.69 94 THR B N 1
ATOM 3831 C CA . THR B 1 94 ? -1.578 -34.656 5.676 1 81.69 94 THR B CA 1
ATOM 3832 C C . THR B 1 94 ? -0.593 -35.75 5.312 1 81.69 94 THR B C 1
ATOM 3834 O O . THR B 1 94 ? 0.55 -35.469 4.945 1 81.69 94 THR B O 1
ATOM 3837 N N . GLN B 1 95 ? -0.684 -37.062 5.68 1 60.25 95 GLN B N 1
ATOM 3838 C CA . GLN B 1 95 ? 0.289 -38.156 5.504 1 60.25 95 GLN B CA 1
ATOM 3839 C C . GLN B 1 95 ? 0.225 -38.719 4.09 1 60.25 95 GLN B C 1
ATOM 3841 O O . GLN B 1 95 ? -0.595 -39.594 3.809 1 60.25 95 GLN B O 1
ATOM 3846 N N . ALA B 1 96 ? 0.362 -37.969 3.127 1 53.84 96 ALA B N 1
ATOM 3847 C CA . ALA B 1 96 ? 0.168 -38.375 1.741 1 53.84 96 ALA B CA 1
ATOM 3848 C C . ALA B 1 96 ? 1.025 -39.594 1.413 1 53.84 96 ALA B C 1
ATOM 3850 O O . ALA B 1 96 ? 1.016 -40.094 0.28 1 53.84 96 ALA B O 1
ATOM 3851 N N . SER B 1 97 ? 1.938 -39.969 2.232 1 51.16 97 SER B N 1
ATOM 3852 C CA . SER B 1 97 ? 2.959 -40.906 1.817 1 51.16 97 SER B CA 1
ATOM 3853 C C . SER B 1 97 ? 2.33 -42.156 1.198 1 51.16 97 SER B C 1
ATOM 3855 O O . SER B 1 97 ? 2.85 -42.688 0.219 1 51.16 97 SER B O 1
ATOM 3857 N N . SER B 1 98 ? 1.322 -42.656 1.806 1 47.56 98 SER B N 1
ATOM 3858 C CA . SER B 1 98 ? 0.975 -44.031 1.4 1 47.56 98 SER B CA 1
ATOM 3859 C C . SER B 1 98 ? 0.281 -44.031 0.042 1 47.56 98 SER B C 1
ATOM 3861 O O . SER B 1 98 ? 0.489 -44.938 -0.76 1 47.56 98 SER B O 1
ATOM 3863 N N . THR B 1 99 ? -0.544 -43.156 -0.236 1 49.16 99 THR B N 1
ATOM 3864 C CA . THR B 1 99 ? -1.35 -43.219 -1.45 1 49.16 99 THR B CA 1
ATOM 3865 C C . THR B 1 99 ? -0.512 -42.875 -2.676 1 49.16 99 THR B C 1
ATOM 3867 O O . THR B 1 99 ? -0.687 -43.469 -3.744 1 49.16 99 THR B O 1
ATOM 3870 N N . ILE B 1 100 ? 0.496 -42.062 -2.527 1 53.59 100 ILE B N 1
ATOM 3871 C CA . ILE B 1 100 ? 1.356 -41.625 -3.617 1 53.59 100 ILE B CA 1
ATOM 3872 C C . ILE B 1 100 ? 2.338 -42.719 -3.99 1 53.59 100 ILE B C 1
ATOM 3874 O O . ILE B 1 100 ? 2.795 -42.812 -5.133 1 53.59 100 ILE B O 1
ATOM 3878 N N . ASN B 1 101 ? 2.645 -43.469 -2.965 1 49.72 101 ASN B N 1
ATOM 3879 C CA . ASN B 1 101 ? 3.592 -44.562 -3.201 1 49.72 101 ASN B CA 1
ATOM 3880 C C . ASN B 1 101 ? 3.064 -45.562 -4.234 1 49.72 101 ASN B C 1
ATOM 3882 O O . ASN B 1 101 ? 3.84 -46.281 -4.848 1 49.72 101 ASN B O 1
ATOM 3886 N N . SER B 1 102 ? 1.78 -45.531 -4.309 1 47.88 102 SER B N 1
ATOM 3887 C CA . SER B 1 102 ? 1.267 -46.531 -5.238 1 47.88 102 SER B CA 1
ATOM 3888 C C . SER B 1 102 ? 1.355 -46.031 -6.684 1 47.88 102 SER B C 1
ATOM 3890 O O . SER B 1 102 ? 1.067 -46.781 -7.617 1 47.88 102 SER B O 1
ATOM 3892 N N . LEU B 1 103 ? 1.693 -44.75 -6.719 1 53.59 103 LEU B N 1
ATOM 3893 C CA . LEU B 1 103 ? 1.742 -44.312 -8.109 1 53.59 103 LEU B CA 1
ATOM 3894 C C . LEU B 1 103 ? 2.988 -44.844 -8.805 1 53.59 103 LEU B C 1
ATOM 3896 O O . LEU B 1 103 ? 4.098 -44.719 -8.281 1 53.59 103 LEU B O 1
ATOM 3900 N N . LYS B 1 104 ? 2.928 -46 -9.531 1 53.34 104 LYS B N 1
ATOM 3901 C CA . LYS B 1 104 ? 3.959 -46.719 -10.289 1 53.34 104 LYS B CA 1
ATOM 3902 C C . LYS B 1 104 ? 4.746 -45.75 -11.172 1 53.34 104 LYS B C 1
ATOM 3904 O O . LYS B 1 104 ? 4.16 -44.906 -11.852 1 53.34 104 LYS B O 1
ATOM 3909 N N . ASN B 1 105 ? 5.957 -45.469 -10.781 1 54.75 105 ASN B N 1
ATOM 3910 C CA . ASN B 1 105 ? 6.906 -44.781 -11.641 1 54.75 105 ASN B CA 1
ATOM 3911 C C . ASN B 1 105 ? 7.105 -45.531 -12.961 1 54.75 105 ASN B C 1
ATOM 3913 O O . ASN B 1 105 ? 8.031 -46.312 -13.094 1 54.75 105 ASN B O 1
ATOM 3917 N N . ARG B 1 106 ? 6.117 -46.031 -13.555 1 52.53 106 ARG B N 1
ATOM 3918 C CA . ARG B 1 106 ? 6.289 -46.906 -14.688 1 52.53 106 ARG B CA 1
ATOM 3919 C C . ARG B 1 106 ? 6.691 -46.156 -15.945 1 52.53 106 ARG B C 1
ATOM 3921 O O . ARG B 1 106 ? 6.633 -46.688 -17.047 1 52.53 106 ARG B O 1
ATOM 3928 N N . ASN B 1 107 ? 6.797 -44.75 -15.93 1 55.75 107 ASN B N 1
ATOM 3929 C CA . ASN B 1 107 ? 6.664 -44.344 -17.328 1 55.75 107 ASN B CA 1
ATOM 3930 C C . ASN B 1 107 ? 8.023 -44.219 -18.016 1 55.75 107 ASN B C 1
ATOM 3932 O O . ASN B 1 107 ? 8.906 -43.531 -17.516 1 55.75 107 ASN B O 1
ATOM 3936 N N . ASN B 1 108 ? 8.438 -45.25 -18.656 1 67.56 108 ASN B N 1
ATOM 3937 C CA . ASN B 1 108 ? 9.484 -45.062 -19.656 1 67.56 108 ASN B CA 1
ATOM 3938 C C . ASN B 1 108 ? 9.078 -44.062 -20.719 1 67.56 108 ASN B C 1
ATOM 3940 O O . ASN B 1 108 ? 8.5 -44.406 -21.734 1 67.56 108 ASN B O 1
ATOM 3944 N N . ILE B 1 109 ? 9.266 -42.688 -20.375 1 83.19 109 ILE B N 1
ATOM 3945 C CA . ILE B 1 109 ? 8.945 -41.594 -21.312 1 83.19 109 ILE B CA 1
ATOM 3946 C C . ILE B 1 109 ? 10.07 -41.469 -22.344 1 83.19 109 ILE B C 1
ATOM 3948 O O . ILE B 1 109 ? 11.242 -41.375 -21.984 1 83.19 109 ILE B O 1
ATOM 3952 N N . GLU B 1 110 ? 9.75 -41.656 -23.594 1 88.12 110 GLU B N 1
ATOM 3953 C CA . GLU B 1 110 ? 10.695 -41.438 -24.688 1 88.12 110 GLU B CA 1
ATOM 3954 C C . GLU B 1 110 ? 10.391 -40.156 -25.453 1 88.12 110 GLU B C 1
ATOM 3956 O O . GLU B 1 110 ? 9.312 -40.031 -26.031 1 88.12 110 GLU B O 1
ATOM 3961 N N . ILE B 1 111 ? 11.336 -39.312 -25.453 1 92.38 111 ILE B N 1
ATOM 3962 C CA . ILE B 1 111 ? 11.195 -38.062 -26.203 1 92.38 111 ILE B CA 1
ATOM 3963 C C . ILE B 1 111 ? 11.609 -38.281 -27.656 1 92.38 111 ILE B C 1
ATOM 3965 O O . ILE B 1 111 ? 12.727 -38.719 -27.938 1 92.38 111 ILE B O 1
ATOM 3969 N N . ILE B 1 112 ? 10.766 -37.969 -28.547 1 94.44 112 ILE B N 1
ATOM 3970 C CA . ILE B 1 112 ? 11.055 -38.25 -29.938 1 94.44 112 ILE B CA 1
ATOM 3971 C C . ILE B 1 112 ? 11.336 -36.938 -30.688 1 94.44 112 ILE B C 1
ATOM 3973 O O . ILE B 1 112 ? 11.875 -36.969 -31.797 1 94.44 112 ILE B O 1
ATOM 3977 N N . ASN B 1 113 ? 10.953 -35.844 -30.172 1 95.25 113 ASN B N 1
ATOM 3978 C CA . ASN B 1 113 ? 11.211 -34.531 -30.797 1 95.25 113 ASN B CA 1
ATOM 3979 C C . ASN B 1 113 ? 11.273 -33.406 -29.75 1 95.25 113 ASN B C 1
ATOM 3981 O O . ASN B 1 113 ? 10.672 -33.531 -28.688 1 95.25 113 ASN B O 1
ATOM 3985 N N . LYS B 1 114 ? 12.086 -32.531 -30 1 95.19 114 LYS B N 1
ATOM 3986 C CA . LYS B 1 114 ? 12.242 -31.312 -29.203 1 95.19 114 LYS B CA 1
ATOM 3987 C C . LYS B 1 114 ? 12.219 -30.078 -30.078 1 95.19 114 LYS B C 1
ATOM 3989 O O . LYS B 1 114 ? 12.922 -30 -31.094 1 95.19 114 LYS B O 1
ATOM 3994 N N . SER B 1 115 ? 11.406 -29.078 -29.75 1 96.5 115 SER B N 1
ATOM 3995 C CA . SER B 1 115 ? 11.32 -27.828 -30.516 1 96.5 115 SER B CA 1
ATOM 3996 C C . SER B 1 115 ? 11.289 -26.609 -29.594 1 96.5 115 SER B C 1
ATOM 3998 O O . SER B 1 115 ? 10.469 -26.547 -28.672 1 96.5 115 SER B O 1
ATOM 4000 N N . LEU B 1 116 ? 12.156 -25.688 -29.891 1 96.38 116 LEU B N 1
ATOM 4001 C CA . LEU B 1 116 ? 12.148 -24.422 -29.156 1 96.38 116 LEU B CA 1
ATOM 4002 C C . LEU B 1 116 ? 11.094 -23.469 -29.734 1 96.38 116 LEU B C 1
ATOM 4004 O O . LEU B 1 116 ? 11.008 -23.297 -30.953 1 96.38 116 LEU B O 1
ATOM 4008 N N . LEU B 1 117 ? 10.266 -22.922 -28.891 1 96.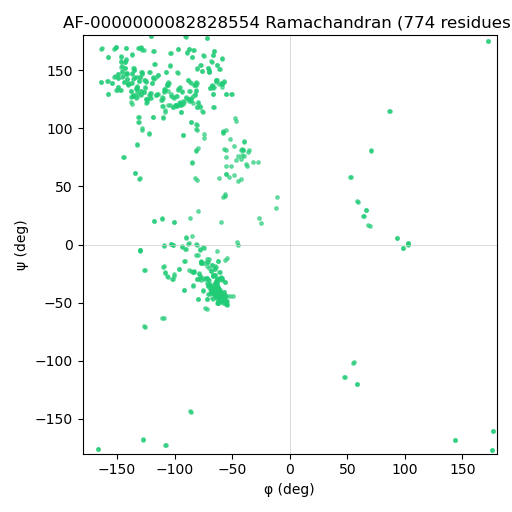38 117 LEU B N 1
ATOM 4009 C CA . LEU B 1 117 ? 9.32 -21.922 -29.375 1 96.38 117 LEU B CA 1
ATOM 4010 C C . LEU B 1 117 ? 10.008 -20.578 -29.578 1 96.38 117 LEU B C 1
ATOM 4012 O O . LEU B 1 117 ? 9.547 -19.766 -30.375 1 96.38 117 LEU B O 1
ATOM 4016 N N . ILE B 1 118 ? 11.062 -20.391 -28.797 1 94.81 118 ILE B N 1
ATOM 4017 C CA . ILE B 1 118 ? 11.859 -19.172 -28.922 1 94.81 118 ILE B CA 1
ATOM 4018 C C . ILE B 1 118 ? 13.344 -19.516 -28.984 1 94.81 118 ILE B C 1
ATOM 4020 O O . ILE B 1 118 ? 13.852 -20.25 -28.109 1 94.81 118 ILE B O 1
ATOM 4024 N N . GLN B 1 119 ? 13.961 -18.953 -29.969 1 95.75 119 GLN B N 1
ATOM 4025 C CA . GLN B 1 119 ? 15.398 -19.156 -30.062 1 95.75 119 GLN B CA 1
ATOM 4026 C C . GLN B 1 119 ? 16.156 -18.297 -29.062 1 95.75 119 GLN B C 1
ATOM 4028 O O . GLN B 1 119 ? 15.688 -17.203 -28.703 1 95.75 119 GLN B O 1
ATOM 4033 N N . ARG B 1 120 ? 17.297 -18.766 -28.734 1 96.75 120 ARG B N 1
ATOM 4034 C CA . ARG B 1 120 ? 18.125 -18.078 -27.75 1 96.75 120 ARG B CA 1
ATOM 4035 C C . ARG B 1 120 ? 18.406 -16.641 -28.188 1 96.75 120 ARG B C 1
ATOM 4037 O O . ARG B 1 120 ? 18.344 -15.711 -27.375 1 96.75 120 ARG B O 1
ATOM 4044 N N . GLN B 1 121 ? 18.703 -16.469 -29.406 1 96.75 121 GLN B N 1
ATOM 4045 C CA . GLN B 1 121 ? 19.047 -15.148 -29.922 1 96.75 121 GLN B CA 1
ATOM 4046 C C . GLN B 1 121 ? 17.875 -14.172 -29.766 1 96.75 121 GLN B C 1
ATOM 4048 O O . GLN B 1 121 ? 18.078 -13 -29.438 1 96.75 121 GLN B O 1
ATOM 4053 N N . LYS B 1 122 ? 16.75 -14.695 -30.031 1 96.81 122 LYS B N 1
ATOM 4054 C CA . LYS B 1 122 ? 15.57 -13.859 -29.859 1 96.81 122 LYS B CA 1
ATOM 4055 C C . LYS B 1 122 ? 15.375 -13.461 -28.406 1 96.81 122 LYS B C 1
ATOM 4057 O O . LYS B 1 122 ? 15.07 -12.305 -28.109 1 96.81 122 LYS B O 1
ATOM 4062 N N . PHE B 1 123 ? 15.539 -14.43 -27.578 1 97.75 123 PHE B N 1
ATOM 4063 C CA . PHE B 1 123 ? 15.43 -14.156 -26.141 1 97.75 123 PHE B CA 1
ATOM 4064 C C . PHE B 1 123 ? 16.422 -13.086 -25.719 1 97.75 123 PHE B C 1
ATOM 4066 O O . PHE B 1 123 ? 16.047 -12.086 -25.109 1 97.75 123 PHE B O 1
ATOM 4073 N N . GLU B 1 124 ? 17.609 -13.258 -26.078 1 98 124 GLU B N 1
ATOM 4074 C CA . GLU B 1 124 ? 18.672 -12.336 -25.688 1 98 124 GLU B CA 1
ATOM 4075 C C . GLU B 1 124 ? 18.453 -10.953 -26.281 1 98 124 GLU B C 1
ATOM 4077 O O . GLU B 1 124 ? 18.734 -9.938 -25.641 1 98 124 GLU B O 1
ATOM 4082 N N . GLY B 1 125 ? 17.984 -10.945 -27.516 1 97.31 125 GLY B N 1
ATOM 4083 C CA . GLY B 1 125 ? 17.641 -9.672 -28.125 1 97.31 125 GLY B CA 1
ATOM 4084 C C . GLY B 1 125 ? 16.531 -8.945 -27.391 1 97.31 125 GLY B C 1
ATOM 4085 O O . GLY B 1 125 ? 16.562 -7.715 -27.266 1 97.31 125 GLY B O 1
ATOM 4086 N N . THR B 1 126 ? 15.547 -9.711 -26.938 1 97.5 126 THR B N 1
ATOM 4087 C CA . THR B 1 126 ? 14.43 -9.109 -26.203 1 97.5 126 THR B CA 1
ATOM 4088 C C . THR B 1 126 ? 14.891 -8.602 -24.844 1 97.5 126 THR B C 1
ATOM 4090 O O . THR B 1 126 ? 14.398 -7.578 -24.359 1 97.5 126 THR B O 1
ATOM 4093 N N . VAL B 1 127 ? 15.859 -9.289 -24.203 1 97.69 127 VAL B N 1
ATOM 4094 C CA . VAL B 1 127 ? 16.453 -8.82 -22.953 1 97.69 127 VAL B CA 1
ATOM 4095 C C . VAL B 1 127 ? 17.109 -7.457 -23.172 1 97.69 127 VAL B C 1
ATOM 4097 O O . VAL B 1 127 ? 16.938 -6.543 -22.359 1 97.69 127 VAL B O 1
ATOM 4100 N N . GLN B 1 128 ? 17.781 -7.336 -24.297 1 96.69 128 GLN B N 1
ATOM 4101 C CA . GLN B 1 128 ? 18.438 -6.07 -24.609 1 96.69 128 GLN B CA 1
ATOM 4102 C C . GLN B 1 128 ? 17.406 -4.957 -24.828 1 96.69 128 GLN B C 1
ATOM 4104 O O . GLN B 1 128 ? 17.625 -3.818 -24.391 1 96.69 128 GLN B O 1
ATOM 4109 N N . LEU B 1 129 ? 16.344 -5.309 -25.484 1 96.06 129 LEU B N 1
ATOM 4110 C CA . LEU B 1 129 ? 15.266 -4.34 -25.672 1 96.06 129 LEU B CA 1
ATOM 4111 C C . LEU B 1 129 ? 14.719 -3.873 -24.328 1 96.06 129 LEU B C 1
ATOM 4113 O O . LEU B 1 129 ? 14.43 -2.688 -24.141 1 96.06 129 LEU B O 1
ATOM 4117 N N . ALA B 1 130 ? 14.531 -4.777 -23.375 1 96.25 130 ALA B N 1
ATOM 4118 C CA . ALA B 1 130 ? 14.039 -4.445 -22.047 1 96.25 130 ALA B CA 1
ATOM 4119 C C . ALA B 1 130 ? 15.016 -3.525 -21.312 1 96.25 130 ALA B C 1
ATOM 4121 O O . ALA B 1 130 ? 14.609 -2.527 -20.719 1 96.25 130 ALA B O 1
ATOM 4122 N N . LEU B 1 131 ? 16.328 -3.814 -21.406 1 95.81 131 LEU B N 1
ATOM 4123 C CA . LEU B 1 131 ? 17.344 -3.018 -20.734 1 95.81 131 LEU B CA 1
ATOM 4124 C C . LEU B 1 131 ? 17.359 -1.591 -21.281 1 95.81 131 LEU B C 1
ATOM 4126 O O . LEU B 1 131 ? 17.531 -0.636 -20.516 1 95.81 131 LEU B O 1
ATOM 4130 N N . ASP B 1 132 ? 17.125 -1.443 -22.547 1 94.62 132 ASP B N 1
ATOM 4131 C CA . ASP B 1 132 ? 17.031 -0.119 -23.156 1 94.62 132 ASP B CA 1
ATOM 4132 C C . ASP B 1 132 ? 15.82 0.649 -22.625 1 94.62 132 ASP B C 1
ATOM 4134 O O . ASP B 1 132 ? 15.898 1.862 -22.406 1 94.62 132 ASP B O 1
ATOM 4138 N N . ALA B 1 133 ? 14.75 -0.068 -22.359 1 92.56 133 ALA B N 1
ATOM 4139 C CA . ALA B 1 133 ? 13.531 0.549 -21.844 1 92.56 133 ALA B CA 1
ATOM 4140 C C . ALA B 1 133 ? 13.711 0.994 -20.406 1 92.56 133 ALA B C 1
ATOM 4142 O O . ALA B 1 133 ? 13.117 1.983 -19.969 1 92.56 133 ALA B O 1
ATOM 4143 N N . PHE B 1 134 ? 14.531 0.226 -19.641 1 91.19 134 PHE B N 1
ATOM 4144 C CA . PHE B 1 134 ? 14.828 0.59 -18.25 1 91.19 134 PHE B CA 1
ATOM 4145 C C . PHE B 1 134 ? 15.547 1.934 -18.188 1 91.19 134 PHE B C 1
ATOM 4147 O O . PHE B 1 134 ? 15.266 2.752 -17.312 1 91.19 134 PHE B O 1
ATOM 4154 N N . GLU B 1 135 ? 16.422 2.178 -19.062 1 87.06 135 GLU B N 1
ATOM 4155 C CA . GLU B 1 135 ? 17.203 3.406 -19.109 1 87.06 135 GLU B CA 1
ATOM 4156 C C . GLU B 1 135 ? 16.312 4.625 -19.328 1 87.06 135 GLU B C 1
ATOM 4158 O O . GLU B 1 135 ? 16.578 5.699 -18.781 1 87.06 135 GLU B O 1
ATOM 4163 N N . LYS B 1 136 ? 15.211 4.453 -20.016 1 87.81 136 LYS B N 1
ATOM 4164 C CA . LYS B 1 136 ? 14.281 5.539 -20.297 1 87.81 136 LYS B CA 1
ATOM 4165 C C . LYS B 1 136 ? 13.219 5.656 -19.219 1 87.81 136 LYS B C 1
ATOM 4167 O O . LYS B 1 136 ? 12.25 6.41 -19.359 1 87.81 136 LYS B O 1
ATOM 4172 N N . LYS B 1 137 ? 13.398 4.824 -18.125 1 81.5 137 LYS B N 1
ATOM 4173 C CA . LYS B 1 137 ? 12.555 4.832 -16.922 1 81.5 137 LYS B CA 1
ATOM 4174 C C . LYS B 1 137 ? 11.094 4.566 -17.281 1 81.5 137 LYS B C 1
ATOM 4176 O O . LYS B 1 137 ? 10.188 5.129 -16.672 1 81.5 137 LYS B O 1
ATOM 4181 N N . LYS B 1 138 ? 10.914 3.75 -18.188 1 80.94 138 LYS B N 1
ATOM 4182 C CA . LYS B 1 138 ? 9.57 3.34 -18.594 1 80.94 138 LYS B CA 1
ATOM 4183 C C . LYS B 1 138 ? 9.125 2.096 -17.828 1 80.94 138 LYS B C 1
ATOM 4185 O O . LYS B 1 138 ? 7.941 1.944 -17.516 1 80.94 138 LYS B O 1
ATOM 4190 N N . VAL B 1 139 ? 10.086 1.212 -17.641 1 90.56 139 VAL B N 1
ATOM 4191 C CA . VAL B 1 139 ? 9.859 -0.05 -16.938 1 90.56 139 VAL B CA 1
ATOM 4192 C C . VAL B 1 139 ? 11.023 -0.333 -15.984 1 90.56 139 VAL B C 1
ATOM 4194 O O . VAL B 1 139 ? 12.141 0.136 -16.203 1 90.56 139 VAL B O 1
ATOM 4197 N N . GLU B 1 140 ? 10.711 -0.983 -14.875 1 94.88 140 GLU B N 1
ATOM 4198 C CA . GLU B 1 140 ? 11.766 -1.28 -13.906 1 94.88 140 GLU B CA 1
ATOM 4199 C C . GLU B 1 140 ? 12.102 -2.768 -13.898 1 94.88 140 GLU B C 1
ATOM 4201 O O . GLU B 1 140 ? 13.188 -3.16 -13.477 1 94.88 140 GLU B O 1
ATOM 4206 N N . LYS B 1 141 ? 11.148 -3.527 -14.312 1 97.19 141 LYS B N 1
ATOM 4207 C CA . LYS B 1 141 ? 11.297 -4.98 -14.328 1 97.19 141 LYS B CA 1
ATOM 4208 C C . LYS B 1 141 ? 10.398 -5.617 -15.383 1 97.19 141 LYS B C 1
ATOM 4210 O O . LYS B 1 141 ? 9.25 -5.199 -15.555 1 97.19 141 LYS B O 1
ATOM 4215 N N . VAL B 1 142 ? 10.914 -6.566 -16.062 1 97.94 142 VAL B N 1
ATOM 4216 C CA . VAL B 1 142 ? 10.125 -7.391 -16.984 1 97.94 142 VAL B CA 1
ATOM 4217 C C . VAL B 1 142 ? 10.578 -8.844 -16.891 1 97.94 142 VAL B C 1
ATOM 4219 O O . VAL B 1 142 ? 11.773 -9.125 -16.797 1 97.94 142 VAL B O 1
ATOM 4222 N N . VAL B 1 143 ? 9.641 -9.719 -16.875 1 98.56 143 VAL B N 1
ATOM 4223 C CA . VAL B 1 143 ? 9.977 -11.141 -16.875 1 98.56 143 VAL B CA 1
ATOM 4224 C C . VAL B 1 143 ? 9.805 -11.719 -18.281 1 98.56 143 VAL B C 1
ATOM 4226 O O . VAL B 1 143 ? 8.703 -11.695 -18.828 1 98.56 143 VAL B O 1
ATOM 4229 N N . LEU B 1 144 ? 10.836 -12.18 -18.828 1 98.12 144 LEU B N 1
ATOM 4230 C CA . LEU B 1 144 ? 10.82 -12.844 -20.125 1 98.12 144 LEU B CA 1
ATOM 4231 C C . LEU B 1 144 ? 11.031 -14.344 -19.984 1 98.12 144 LEU B C 1
ATOM 4233 O O . LEU B 1 144 ? 11.695 -14.789 -19.047 1 98.12 144 LEU B O 1
ATOM 4237 N N . SER B 1 145 ? 10.422 -15.078 -20.891 1 98.31 145 SER B N 1
ATOM 4238 C CA . SER B 1 145 ? 10.469 -16.531 -20.734 1 98.31 145 SER B CA 1
ATOM 4239 C C . SER B 1 145 ? 10.742 -17.219 -22.062 1 98.31 145 SER B C 1
ATOM 4241 O O . SER B 1 145 ? 10.703 -16.578 -23.125 1 98.31 145 SER B O 1
ATOM 4243 N N . GLN B 1 146 ? 11.133 -18.422 -21.984 1 97.38 146 GLN B N 1
ATOM 4244 C CA . GLN B 1 146 ? 11.195 -19.344 -23.125 1 97.38 146 GLN B CA 1
ATOM 4245 C C . GLN B 1 146 ? 10.266 -20.531 -22.922 1 97.38 146 GLN B C 1
ATOM 4247 O O . GLN B 1 146 ? 9.742 -20.734 -21.828 1 97.38 146 GLN B O 1
ATOM 4252 N N . ALA B 1 147 ? 10.047 -21.234 -23.969 1 98 147 ALA B N 1
ATOM 4253 C CA . ALA B 1 147 ? 9.227 -22.438 -23.953 1 98 147 ALA B CA 1
ATOM 4254 C C . ALA B 1 147 ? 9.773 -23.5 -24.906 1 98 147 ALA B C 1
ATOM 4256 O O . ALA B 1 147 ? 10.273 -23.156 -25.984 1 98 147 ALA B O 1
ATOM 4257 N N . VAL B 1 148 ? 9.742 -24.688 -24.484 1 97.38 148 VAL B N 1
ATOM 4258 C CA . VAL B 1 148 ? 10.203 -25.812 -25.281 1 97.38 148 VAL B CA 1
ATOM 4259 C C . VAL B 1 148 ? 9.102 -26.875 -25.359 1 97.38 148 VAL B C 1
ATOM 4261 O O . VAL B 1 148 ? 8.508 -27.234 -24.359 1 97.38 148 VAL B O 1
ATOM 4264 N N . GLU B 1 149 ? 8.859 -27.312 -26.531 1 97.44 149 GLU B N 1
ATOM 4265 C CA . GLU B 1 149 ? 7.871 -28.375 -26.734 1 97.44 149 GLU B CA 1
ATOM 4266 C C . GLU B 1 149 ? 8.547 -29.719 -26.922 1 97.44 149 GLU B C 1
ATOM 4268 O O . GLU B 1 149 ? 9.453 -29.859 -27.734 1 97.44 149 GLU B O 1
ATOM 4273 N N . TYR B 1 150 ? 8.172 -30.625 -26.156 1 96.25 150 TYR B N 1
ATOM 4274 C CA . TYR B 1 150 ? 8.633 -32 -26.266 1 96.25 150 TYR B CA 1
ATOM 4275 C C . TYR B 1 150 ? 7.531 -32.938 -26.781 1 96.25 150 TYR B C 1
ATOM 4277 O O . TYR B 1 150 ? 6.375 -32.812 -26.359 1 96.25 150 TYR B O 1
ATOM 4285 N N . GLU B 1 151 ? 7.914 -33.719 -27.719 1 96.31 151 GLU B N 1
ATOM 4286 C CA . GLU B 1 151 ? 7.016 -34.75 -28.234 1 96.31 151 GLU B CA 1
ATOM 4287 C C . GLU B 1 151 ? 7.43 -36.156 -27.75 1 96.31 151 GLU B C 1
ATOM 4289 O O . GLU B 1 151 ? 8.609 -36.5 -27.797 1 96.31 151 GLU B O 1
ATOM 4294 N N . PHE B 1 152 ? 6.426 -36.844 -27.281 1 93.81 152 PHE B N 1
ATOM 4295 C CA . PHE B 1 152 ? 6.668 -38.188 -26.781 1 93.81 152 PHE B CA 1
ATOM 4296 C C . PHE B 1 152 ? 6.207 -39.25 -27.797 1 93.81 152 PHE B C 1
ATOM 4298 O O . PHE B 1 152 ? 5.457 -38.906 -28.719 1 93.81 152 PHE B O 1
ATOM 4305 N N . ASN B 1 153 ? 6.68 -40.469 -27.562 1 91.31 153 ASN B N 1
ATOM 4306 C CA . ASN B 1 153 ? 6.348 -41.531 -28.484 1 91.31 153 ASN B CA 1
ATOM 4307 C C . ASN B 1 153 ? 4.922 -42.031 -28.281 1 91.31 153 ASN B C 1
ATOM 4309 O O . ASN B 1 153 ? 4.367 -42.719 -29.141 1 91.31 153 ASN B O 1
ATOM 4313 N N . ARG B 1 154 ? 4.348 -41.656 -27.156 1 90.25 154 ARG B N 1
ATOM 4314 C CA . ARG B 1 154 ? 2.977 -42.062 -26.859 1 90.25 154 ARG B CA 1
ATOM 4315 C C . ARG B 1 154 ? 2.289 -41.062 -25.938 1 90.25 154 ARG B C 1
ATOM 4317 O O . ARG B 1 154 ? 2.941 -40.156 -25.391 1 90.25 154 ARG B O 1
ATOM 4324 N N . HIS B 1 155 ? 1.031 -41.25 -25.844 1 91.25 155 HIS B N 1
ATOM 4325 C CA . HIS B 1 155 ? 0.229 -40.469 -24.906 1 91.25 155 HIS B CA 1
ATOM 4326 C C . HIS B 1 155 ? 0.72 -40.656 -23.469 1 91.25 155 HIS B C 1
ATOM 4328 O O . HIS B 1 155 ? 1.083 -41.75 -23.078 1 91.25 155 HIS B O 1
ATOM 4334 N N . GLN B 1 156 ? 0.769 -39.531 -22.703 1 89 156 GLN B N 1
ATOM 4335 C CA . GLN B 1 156 ? 1.188 -39.562 -21.312 1 89 156 GLN B CA 1
ATOM 4336 C C . GLN B 1 156 ? -0.002 -39.406 -20.375 1 89 156 GLN B C 1
ATOM 4338 O O . GLN B 1 156 ? -0.899 -38.594 -20.641 1 89 156 GLN B O 1
ATOM 4343 N N . GLU B 1 157 ? 0.008 -40.188 -19.359 1 86 157 GLU B N 1
ATOM 4344 C CA . GLU B 1 157 ? -1.02 -40.062 -18.344 1 86 157 GLU B CA 1
ATOM 4345 C C . GLU B 1 157 ? -0.614 -39.062 -17.266 1 86 157 GLU B C 1
ATOM 4347 O O . GLU B 1 157 ? 0.422 -39.219 -16.609 1 86 157 GLU B O 1
ATOM 4352 N N . PRO B 1 158 ? -1.398 -38.094 -17.016 1 90 158 PRO B N 1
ATOM 4353 C CA . PRO B 1 158 ? -1.05 -37.062 -16.031 1 90 158 PRO B CA 1
ATOM 4354 C C . PRO B 1 158 ? -0.745 -37.625 -14.648 1 90 158 PRO B C 1
ATOM 4356 O O . PRO B 1 158 ? 0.086 -37.094 -13.922 1 90 158 PRO B O 1
ATOM 4359 N N . GLU B 1 159 ? -1.392 -38.719 -14.25 1 85.44 159 GLU B N 1
ATOM 4360 C CA . GLU B 1 159 ? -1.195 -39.344 -12.938 1 85.44 159 GLU B CA 1
ATOM 4361 C C . GLU B 1 159 ? 0.243 -39.812 -12.758 1 85.44 159 GLU B C 1
ATOM 4363 O O . GLU B 1 159 ? 0.801 -39.719 -11.664 1 85.44 159 GLU B O 1
ATOM 4368 N N . ASN B 1 160 ? 0.742 -40.344 -13.859 1 84.5 160 ASN B N 1
ATOM 4369 C CA . ASN B 1 160 ? 2.121 -40.812 -13.805 1 84.5 160 ASN B CA 1
ATOM 4370 C C . ASN B 1 160 ? 3.102 -39.656 -13.633 1 84.5 160 ASN B C 1
ATOM 4372 O O . ASN B 1 160 ? 4.094 -39.781 -12.914 1 84.5 160 ASN B O 1
ATOM 4376 N N . LEU B 1 161 ? 2.834 -38.594 -14.242 1 89 161 LEU B N 1
ATOM 4377 C CA . LEU B 1 161 ? 3.693 -37.438 -14.141 1 89 161 LEU B CA 1
ATOM 4378 C C . LEU B 1 161 ? 3.6 -36.812 -12.75 1 89 161 LEU B C 1
ATOM 4380 O O . LEU B 1 161 ? 4.586 -36.281 -12.242 1 89 161 LEU B O 1
ATOM 4384 N N . LEU B 1 162 ? 2.438 -36.938 -12.148 1 89.56 162 LEU B N 1
ATOM 4385 C CA . LEU B 1 162 ? 2.248 -36.438 -10.797 1 89.56 162 LEU B CA 1
ATOM 4386 C C . LEU B 1 162 ? 3.154 -37.156 -9.812 1 89.56 162 LEU B C 1
ATOM 4388 O O . LEU B 1 162 ? 3.746 -36.531 -8.93 1 89.56 162 LEU B O 1
ATOM 4392 N N . ALA B 1 163 ? 3.205 -38.406 -9.922 1 86.94 163 ALA B N 1
ATOM 4393 C CA . ALA B 1 163 ? 4.043 -39.188 -9.023 1 86.94 163 ALA B CA 1
ATOM 4394 C C . ALA B 1 163 ? 5.492 -38.719 -9.07 1 86.94 163 ALA B C 1
ATOM 4396 O O . ALA B 1 163 ? 6.145 -38.594 -8.031 1 86.94 163 ALA B O 1
ATOM 4397 N N . ALA B 1 164 ? 5.992 -38.5 -10.258 1 88.44 164 ALA B N 1
ATOM 4398 C CA . ALA B 1 164 ? 7.359 -38 -10.43 1 88.44 164 ALA B CA 1
ATOM 4399 C C . ALA B 1 164 ? 7.527 -36.594 -9.828 1 88.44 164 ALA B C 1
ATOM 4401 O O . ALA B 1 164 ? 8.539 -36.312 -9.188 1 88.44 164 ALA B O 1
ATOM 4402 N N . LEU B 1 165 ? 6.527 -35.781 -10.031 1 92.31 165 LEU B N 1
ATOM 4403 C CA . LEU B 1 165 ? 6.551 -34.406 -9.492 1 92.31 165 LEU B CA 1
ATOM 4404 C C . LEU B 1 165 ? 6.648 -34.438 -7.973 1 92.31 165 LEU B C 1
ATOM 4406 O O . LEU B 1 165 ? 7.48 -33.719 -7.395 1 92.31 165 LEU B O 1
ATOM 4410 N N . LEU B 1 166 ? 5.836 -35.219 -7.348 1 91.06 166 LEU B N 1
ATOM 4411 C CA . LEU B 1 166 ? 5.777 -35.312 -5.891 1 91.06 166 LEU B CA 1
ATOM 4412 C C . LEU B 1 166 ? 7.086 -35.844 -5.32 1 91.06 166 LEU B C 1
ATOM 4414 O O . LEU B 1 166 ? 7.566 -35.344 -4.297 1 91.06 166 LEU B O 1
ATOM 4418 N N . LYS B 1 167 ? 7.598 -36.781 -5.992 1 88.56 167 LYS B N 1
ATOM 4419 C CA . LYS B 1 167 ? 8.836 -37.406 -5.535 1 88.56 167 LYS B CA 1
ATOM 4420 C C . LYS B 1 167 ? 10.008 -36.438 -5.617 1 88.56 167 LYS B C 1
ATOM 4422 O O . LYS B 1 167 ? 10.82 -36.344 -4.695 1 88.56 167 LYS B O 1
ATOM 4427 N N . GLN B 1 168 ? 10.062 -35.688 -6.656 1 91.12 168 GLN B N 1
ATOM 4428 C CA . GLN B 1 168 ? 11.219 -34.844 -6.918 1 91.12 168 GLN B CA 1
ATOM 4429 C C . GLN B 1 168 ? 11.07 -33.5 -6.238 1 91.12 168 GLN B C 1
ATOM 4431 O O . GLN B 1 168 ? 12.055 -32.781 -6.02 1 91.12 168 GLN B O 1
ATOM 4436 N N . ASN B 1 169 ? 9.844 -33.094 -5.918 1 94.12 169 ASN B N 1
ATOM 4437 C CA . ASN B 1 169 ? 9.578 -31.781 -5.344 1 94.12 169 ASN B CA 1
ATOM 4438 C C . ASN B 1 169 ? 8.617 -31.859 -4.164 1 94.12 169 ASN B C 1
ATOM 4440 O O . ASN B 1 169 ? 7.555 -31.234 -4.172 1 94.12 169 ASN B O 1
ATOM 4444 N N . PRO B 1 170 ? 8.969 -32.531 -3.15 1 91.81 170 PRO B N 1
ATOM 4445 C CA . PRO B 1 170 ? 8.039 -32.812 -2.049 1 91.81 170 PRO B CA 1
ATOM 4446 C C . PRO B 1 170 ? 7.625 -31.531 -1.304 1 91.81 170 PRO B C 1
ATOM 4448 O O . PRO B 1 170 ? 6.574 -31.516 -0.655 1 91.81 170 PRO B O 1
ATOM 4451 N N . ASN B 1 171 ? 8.391 -30.453 -1.397 1 93.88 171 ASN B N 1
ATOM 4452 C CA . ASN B 1 171 ? 8.094 -29.25 -0.622 1 93.88 171 ASN B CA 1
ATOM 4453 C C . ASN B 1 171 ? 7.441 -28.172 -1.48 1 93.88 171 ASN B C 1
ATOM 4455 O O . ASN B 1 171 ? 7.125 -27.078 -0.989 1 93.88 171 ASN B O 1
ATOM 4459 N N . ALA B 1 172 ? 7.234 -28.438 -2.717 1 97.19 172 ALA B N 1
ATOM 4460 C CA . ALA B 1 172 ? 6.629 -27.484 -3.633 1 97.19 172 ALA B CA 1
ATOM 4461 C C . ALA B 1 172 ? 5.105 -27.594 -3.613 1 97.19 172 ALA B C 1
ATOM 4463 O O . ALA B 1 172 ? 4.547 -28.469 -2.959 1 97.19 172 ALA B O 1
ATOM 4464 N N . TYR B 1 173 ? 4.457 -26.672 -4.188 1 98 173 TYR B N 1
ATOM 4465 C CA . TYR B 1 173 ? 3.051 -26.797 -4.551 1 98 173 TYR B CA 1
ATOM 4466 C C . TYR B 1 173 ? 2.896 -27.578 -5.859 1 98 173 TYR B C 1
ATOM 4468 O O . TYR B 1 173 ? 3.078 -27.016 -6.941 1 98 173 TYR B O 1
ATOM 4476 N N . ASN B 1 174 ? 2.598 -28.828 -5.746 1 97.06 174 ASN B N 1
ATOM 4477 C CA . ASN B 1 174 ? 2.418 -29.672 -6.926 1 97.06 174 ASN B CA 1
ATOM 4478 C C . ASN B 1 174 ? 0.974 -29.641 -7.422 1 97.06 174 ASN B C 1
ATOM 4480 O O . ASN B 1 174 ? 0.038 -29.641 -6.617 1 97.06 174 ASN B O 1
ATOM 4484 N N . PHE B 1 175 ? 0.829 -29.641 -8.703 1 97.81 175 PHE B N 1
ATOM 4485 C CA . PHE B 1 175 ? -0.526 -29.562 -9.234 1 97.81 175 PHE B CA 1
ATOM 4486 C C . PHE B 1 175 ? -0.626 -30.297 -10.57 1 97.81 175 PHE B C 1
ATOM 4488 O O . PHE B 1 175 ? 0.343 -30.359 -11.328 1 97.81 175 PHE B O 1
ATOM 4495 N N . VAL B 1 176 ? -1.654 -30.938 -10.852 1 96.62 176 VAL B N 1
ATOM 4496 C CA . VAL B 1 176 ? -2.146 -31.484 -12.109 1 96.62 176 VAL B CA 1
ATOM 4497 C C . VAL B 1 176 ? -3.611 -31.094 -12.305 1 96.62 176 VAL B C 1
ATOM 4499 O O . VAL B 1 176 ? -4.496 -31.641 -11.633 1 96.62 176 VAL B O 1
ATOM 4502 N N . ILE B 1 177 ? -3.85 -30.172 -13.18 1 97.25 177 ILE B N 1
ATOM 4503 C CA . ILE B 1 177 ? -5.172 -29.578 -13.32 1 97.25 177 ILE B CA 1
ATOM 4504 C C . ILE B 1 177 ? -5.652 -29.734 -14.766 1 97.25 177 ILE B C 1
ATOM 4506 O O . ILE B 1 177 ? -4.965 -29.312 -15.703 1 97.25 177 ILE B O 1
ATOM 4510 N N . PRO B 1 178 ? -6.82 -30.375 -14.938 1 96.44 178 PRO B N 1
ATOM 4511 C CA . PRO B 1 178 ? -7.375 -30.422 -16.297 1 96.44 178 PRO B CA 1
ATOM 4512 C C . PRO B 1 178 ? -7.805 -29.047 -16.797 1 96.44 178 PRO B C 1
ATOM 4514 O O . PRO B 1 178 ? -8.391 -28.25 -16.047 1 96.44 178 PRO B O 1
ATOM 4517 N N . VAL B 1 179 ? -7.457 -28.766 -17.984 1 97 179 VAL B N 1
ATOM 4518 C CA . VAL B 1 179 ? -7.84 -27.516 -18.641 1 97 179 VAL B CA 1
ATOM 4519 C C . VAL B 1 179 ? -8.5 -27.812 -19.984 1 97 179 VAL B C 1
ATOM 4521 O O . VAL B 1 179 ? -8.953 -28.922 -20.234 1 97 179 VAL B O 1
ATOM 4524 N N . GLU B 1 180 ? -8.68 -26.797 -20.812 1 93.12 180 GLU B N 1
ATOM 4525 C CA . GLU B 1 180 ? -9.445 -26.938 -22.047 1 93.12 180 GLU B CA 1
ATOM 4526 C C . GLU B 1 180 ? -8.812 -27.969 -22.969 1 93.12 180 GLU B C 1
ATOM 4528 O O . GLU B 1 180 ? -7.613 -28.219 -22.906 1 93.12 180 GLU B O 1
ATOM 4533 N N . HIS B 1 181 ? -9.664 -28.641 -23.812 1 92.06 181 HIS B N 1
ATOM 4534 C CA . HIS B 1 181 ? -9.266 -29.547 -24.875 1 92.06 181 HIS B CA 1
ATOM 4535 C C . HIS B 1 181 ? -8.609 -30.797 -24.312 1 92.06 181 HIS B C 1
ATOM 4537 O O . HIS B 1 181 ? -7.648 -31.312 -24.891 1 92.06 181 HIS B O 1
ATOM 4543 N N . ASN B 1 182 ? -8.992 -31.188 -23.141 1 91.19 182 ASN B N 1
ATOM 4544 C CA . ASN B 1 182 ? -8.5 -32.375 -22.484 1 91.19 182 ASN B CA 1
ATOM 4545 C C . ASN B 1 182 ? -7.012 -32.281 -22.188 1 91.19 182 ASN B C 1
ATOM 4547 O O . ASN B 1 182 ? -6.312 -33.312 -22.156 1 91.19 182 ASN B O 1
ATOM 4551 N N . ASN B 1 183 ? -6.527 -31.047 -22.078 1 96.19 183 ASN B N 1
ATOM 4552 C CA . ASN B 1 183 ? -5.141 -30.812 -21.672 1 96.19 183 ASN B CA 1
ATOM 4553 C C . ASN B 1 183 ? -5.004 -30.703 -20.156 1 96.19 183 ASN B C 1
ATOM 4555 O O . ASN B 1 183 ? -6.004 -30.656 -19.438 1 96.19 183 ASN B O 1
ATOM 4559 N N . TYR B 1 184 ? -3.762 -30.797 -19.703 1 97.44 184 TYR B N 1
ATOM 4560 C CA . TYR B 1 184 ? -3.449 -30.641 -18.281 1 97.44 184 TYR B CA 1
ATOM 4561 C C . TYR B 1 184 ? -2.326 -29.625 -18.094 1 97.44 184 TYR B C 1
ATOM 4563 O O . TYR B 1 184 ? -1.337 -29.641 -18.828 1 97.44 184 TYR B O 1
ATOM 4571 N N . ILE B 1 185 ? -2.527 -28.703 -17.188 1 98.31 185 ILE B N 1
ATOM 4572 C CA . ILE B 1 185 ? -1.404 -27.922 -16.672 1 98.31 185 ILE B CA 1
ATOM 4573 C C . ILE B 1 185 ? -0.859 -28.609 -15.414 1 98.31 185 ILE B C 1
ATOM 4575 O O . ILE B 1 185 ? -1.619 -28.953 -14.5 1 98.31 185 ILE B O 1
ATOM 4579 N N . LEU B 1 186 ? 0.403 -28.938 -15.391 1 97.56 186 LEU B N 1
ATOM 4580 C CA . LEU B 1 186 ? 1.007 -29.594 -14.234 1 97.56 186 LEU B CA 1
ATOM 4581 C C . LEU B 1 186 ? 2.357 -28.969 -13.898 1 97.56 186 LEU B C 1
ATOM 4583 O O . LEU B 1 186 ? 3.018 -28.406 -14.773 1 97.56 186 LEU B O 1
ATOM 4587 N N . GLY B 1 187 ? 2.678 -29.047 -12.641 1 98 187 GLY B N 1
ATOM 4588 C CA . GLY B 1 187 ? 3.938 -28.438 -12.242 1 98 187 GLY B CA 1
ATOM 4589 C C . GLY B 1 187 ? 4.172 -28.5 -10.742 1 98 187 GLY B C 1
ATOM 4590 O O . GLY B 1 187 ? 3.451 -29.188 -10.023 1 98 187 GLY B O 1
ATOM 4591 N N . ALA B 1 188 ? 5.273 -27.906 -10.336 1 97.81 188 ALA B N 1
ATOM 4592 C CA . ALA B 1 188 ? 5.723 -27.781 -8.945 1 97.81 188 ALA B CA 1
ATOM 4593 C C . ALA B 1 188 ? 6.16 -26.344 -8.648 1 97.81 188 ALA B C 1
ATOM 4595 O O . ALA B 1 188 ? 7.355 -26.031 -8.656 1 97.81 188 ALA B O 1
ATOM 4596 N N . SER B 1 189 ? 5.25 -25.562 -8.297 1 98.44 189 SER B N 1
ATOM 4597 C CA . SER B 1 189 ? 5.551 -24.156 -8.047 1 98.44 189 SER B CA 1
ATOM 4598 C C . SER B 1 189 ? 6.133 -23.969 -6.648 1 98.44 189 SER B C 1
ATOM 4600 O O . SER B 1 189 ? 5.598 -24.484 -5.668 1 98.44 189 SER B O 1
ATOM 4602 N N . PRO B 1 190 ? 7.168 -23.266 -6.516 1 98.19 190 PRO B N 1
ATOM 4603 C CA . PRO B 1 190 ? 7.668 -22.922 -5.18 1 98.19 190 PRO B CA 1
ATOM 4604 C C . PRO B 1 190 ? 7.039 -21.641 -4.625 1 98.19 190 PRO B C 1
ATOM 4606 O O . PRO B 1 190 ? 7.324 -21.266 -3.486 1 98.19 190 PRO B O 1
ATOM 4609 N N . GLU B 1 191 ? 6.188 -21.031 -5.324 1 98.31 191 GLU B N 1
ATOM 4610 C CA . GLU B 1 191 ? 5.812 -19.672 -4.988 1 98.31 191 GLU B CA 1
ATOM 4611 C C . GLU B 1 191 ? 4.324 -19.562 -4.664 1 98.31 191 GLU B C 1
ATOM 4613 O O . GLU B 1 191 ? 3.48 -19.641 -5.562 1 98.31 191 GLU B O 1
ATOM 4618 N N . LEU B 1 192 ? 4.043 -19.328 -3.416 1 98.69 192 LEU B N 1
ATOM 4619 C CA . LEU B 1 192 ? 2.676 -19.094 -2.957 1 98.69 192 LEU B CA 1
ATOM 4620 C C . LEU B 1 192 ? 2.254 -17.656 -3.227 1 98.69 192 LEU B C 1
ATOM 4622 O O . LEU B 1 192 ? 2.863 -16.719 -2.707 1 98.69 192 LEU B O 1
ATOM 4626 N N . LEU B 1 193 ? 1.233 -17.484 -4.027 1 98.69 193 LEU B N 1
ATOM 4627 C CA . LEU B 1 193 ? 0.703 -16.141 -4.227 1 98.69 193 LEU B CA 1
ATOM 4628 C C . LEU B 1 193 ? -0.193 -15.734 -3.064 1 98.69 193 LEU B C 1
ATOM 4630 O O . LEU B 1 193 ? -0.025 -14.648 -2.498 1 98.69 193 LEU B O 1
ATOM 4634 N N . LEU B 1 194 ? -1.104 -16.688 -2.689 1 98.62 194 LEU B N 1
ATOM 4635 C CA . LEU B 1 194 ? -2.059 -16.328 -1.647 1 98.62 194 LEU B CA 1
ATOM 4636 C C . LEU B 1 194 ? -2.617 -17.578 -0.969 1 98.62 194 LEU B C 1
ATOM 4638 O O . LEU B 1 194 ? -2.988 -18.531 -1.643 1 98.62 194 LEU B O 1
ATOM 4642 N N . SER B 1 195 ? -2.592 -17.609 0.272 1 98.81 195 SER B N 1
ATOM 4643 C CA . SER B 1 195 ? -3.34 -18.562 1.099 1 98.81 195 SER B CA 1
ATOM 4644 C C . SER B 1 195 ? -4.281 -17.828 2.051 1 98.81 195 SER B C 1
ATOM 4646 O O . SER B 1 195 ? -3.877 -16.891 2.736 1 98.81 195 SER B O 1
ATOM 4648 N N . LYS B 1 196 ? -5.508 -18.156 2.041 1 98.81 196 LYS B N 1
ATOM 4649 C CA . LYS B 1 196 ? -6.504 -17.562 2.932 1 98.81 196 LYS B CA 1
ATOM 4650 C C . LYS B 1 196 ? -7.238 -18.641 3.721 1 98.81 196 LYS B C 1
ATOM 4652 O O . LYS B 1 196 ? -7.723 -19.625 3.145 1 98.81 196 LYS B O 1
ATOM 4657 N N . GLN B 1 197 ? -7.293 -18.609 4.93 1 98.56 197 GLN B N 1
ATOM 4658 C CA . GLN B 1 197 ? -8.109 -19.375 5.859 1 98.56 197 GLN B CA 1
ATOM 4659 C C . GLN B 1 197 ? -8.789 -18.469 6.879 1 98.56 197 GLN B C 1
ATOM 4661 O O . GLN B 1 197 ? -8.148 -17.984 7.816 1 98.56 197 GLN B O 1
ATOM 4666 N N . GLY B 1 198 ? -10.117 -18.344 6.727 1 98.19 198 GLY B N 1
ATOM 4667 C CA . GLY B 1 198 ? -10.781 -17.328 7.523 1 98.19 198 GLY B CA 1
ATOM 4668 C C . GLY B 1 198 ? -10.242 -15.93 7.27 1 98.19 198 GLY B C 1
ATOM 4669 O O . GLY B 1 198 ? -10.289 -15.438 6.141 1 98.19 198 GLY B O 1
ATOM 4670 N N . ARG B 1 199 ? -9.711 -15.305 8.336 1 98.25 199 ARG B N 1
ATOM 4671 C CA . ARG B 1 199 ? -9.195 -13.945 8.188 1 98.25 199 ARG B CA 1
ATOM 4672 C C . ARG B 1 199 ? -7.676 -13.945 8.078 1 98.25 199 ARG B C 1
ATOM 4674 O O . ARG B 1 199 ? -7.059 -12.891 7.922 1 98.25 199 ARG B O 1
ATOM 4681 N N . ILE B 1 200 ? -7.129 -15.141 8.141 1 98.75 200 ILE B N 1
ATOM 4682 C CA . ILE B 1 200 ? -5.676 -15.227 8.055 1 98.75 200 ILE B CA 1
ATOM 4683 C C . ILE B 1 200 ? -5.258 -15.32 6.586 1 98.75 200 ILE B C 1
ATOM 4685 O O . ILE B 1 200 ? -5.816 -16.109 5.82 1 98.75 200 ILE B O 1
ATOM 4689 N N . VAL B 1 201 ? -4.293 -14.516 6.199 1 98.81 201 VAL B N 1
ATOM 4690 C CA . VAL B 1 201 ? -3.799 -14.523 4.828 1 98.81 201 VAL B CA 1
ATOM 4691 C C . VAL B 1 201 ? -2.275 -14.594 4.828 1 98.81 201 VAL B C 1
ATOM 4693 O O . VAL B 1 201 ? -1.619 -14.008 5.695 1 98.81 201 VAL B O 1
ATOM 4696 N N . THR B 1 202 ? -1.686 -15.352 3.904 1 98.62 202 THR B N 1
ATOM 4697 C CA . THR B 1 202 ? -0.24 -15.453 3.732 1 98.62 202 THR B CA 1
ATOM 4698 C C . THR B 1 202 ? 0.135 -15.375 2.256 1 98.62 202 THR B C 1
ATOM 4700 O O . THR B 1 202 ? -0.682 -15.688 1.387 1 98.62 202 THR B O 1
ATOM 4703 N N . SER B 1 203 ? 1.204 -14.906 1.955 1 98.62 203 SER B N 1
ATOM 4704 C CA . SER B 1 203 ? 1.847 -14.875 0.645 1 98.62 203 SER B CA 1
ATOM 4705 C C . SER B 1 203 ? 3.354 -15.07 0.764 1 98.62 203 SER B C 1
ATOM 4707 O O . SER B 1 203 ? 3.943 -14.789 1.81 1 98.62 203 SER B O 1
ATOM 4709 N N . ASN B 1 204 ? 3.99 -15.609 -0.244 1 98.38 204 ASN B N 1
ATOM 4710 C CA . ASN B 1 204 ? 5.426 -15.875 -0.223 1 98.38 204 ASN B CA 1
ATOM 4711 C C . ASN B 1 204 ? 6.055 -15.664 -1.599 1 98.38 204 ASN B C 1
ATOM 4713 O O . ASN B 1 204 ? 6.449 -16.625 -2.258 1 98.38 204 ASN B O 1
ATOM 4717 N N . PRO B 1 205 ? 6.207 -14.438 -1.94 1 98 205 PRO B N 1
ATOM 4718 C CA . PRO B 1 205 ? 6.809 -14.148 -3.24 1 98 205 PRO B CA 1
ATOM 4719 C C . PRO B 1 205 ? 8.297 -14.5 -3.295 1 98 205 PRO B C 1
ATOM 4721 O O . PRO B 1 205 ? 8.992 -14.406 -2.281 1 98 205 PRO B O 1
ATOM 4724 N N . LEU B 1 206 ? 8.734 -14.852 -4.457 1 97.69 206 LEU B N 1
ATOM 4725 C CA . LEU B 1 206 ? 10.133 -15.164 -4.754 1 97.69 206 LEU B CA 1
ATOM 4726 C C . LEU B 1 206 ? 10.633 -14.32 -5.922 1 97.69 206 LEU B C 1
ATOM 4728 O O . LEU B 1 206 ? 9.938 -14.172 -6.926 1 97.69 206 LEU B O 1
ATOM 4732 N N . ALA B 1 207 ? 11.766 -13.766 -5.848 1 96.12 207 ALA B N 1
ATOM 4733 C CA . ALA B 1 207 ? 12.461 -13.062 -6.922 1 96.12 207 ALA B CA 1
ATOM 4734 C C . ALA B 1 207 ? 13.938 -12.883 -6.594 1 96.12 207 ALA B C 1
ATOM 4736 O O . ALA B 1 207 ? 14.289 -12.484 -5.477 1 96.12 207 ALA B O 1
ATOM 4737 N N . GLY B 1 208 ? 14.805 -13.039 -7.516 1 95.56 208 GLY B N 1
ATOM 4738 C CA . GLY B 1 208 ? 16.219 -13.234 -7.277 1 95.56 208 GLY B CA 1
ATOM 4739 C C . GLY B 1 208 ? 16.594 -14.688 -7.043 1 95.56 208 GLY B C 1
ATOM 4740 O O . GLY B 1 208 ? 16.172 -15.289 -6.051 1 95.56 208 GLY B O 1
ATOM 4741 N N . SER B 1 209 ? 17.375 -15.25 -7.961 1 95.62 209 SER B N 1
ATOM 4742 C CA . SER B 1 209 ? 17.562 -16.703 -7.941 1 95.62 209 SER B CA 1
ATOM 4743 C C . SER B 1 209 ? 18.969 -17.078 -8.406 1 95.62 209 SER B C 1
ATOM 4745 O O . SER B 1 209 ? 19.641 -16.297 -9.078 1 95.62 209 SER B O 1
ATOM 4747 N N . ARG B 1 210 ? 19.406 -18.219 -8.023 1 95.25 210 ARG B N 1
ATOM 4748 C CA . ARG B 1 210 ? 20.609 -18.906 -8.508 1 95.25 210 ARG B CA 1
ATOM 4749 C C . ARG B 1 210 ? 20.359 -20.406 -8.609 1 95.25 210 ARG B C 1
ATOM 4751 O O . ARG B 1 210 ? 19.594 -20.969 -7.828 1 95.25 210 ARG B O 1
ATOM 4758 N N . PRO B 1 211 ? 21.031 -20.984 -9.586 1 94.38 211 PRO B N 1
ATOM 4759 C CA . PRO B 1 211 ? 20.922 -22.453 -9.648 1 94.38 211 PRO B CA 1
ATOM 4760 C C . PRO B 1 211 ? 21.516 -23.141 -8.422 1 94.38 211 PRO B C 1
ATOM 4762 O O . PRO B 1 211 ? 22.531 -22.688 -7.891 1 94.38 211 PRO B O 1
ATOM 4765 N N . LYS B 1 212 ? 20.859 -24.094 -8.023 1 94.44 212 LYS B N 1
ATOM 4766 C CA . LYS B 1 212 ? 21.375 -24.938 -6.941 1 94.44 212 LYS B CA 1
ATOM 4767 C C . LYS B 1 212 ? 22.391 -25.953 -7.465 1 94.44 212 LYS B C 1
ATOM 4769 O O . LYS B 1 212 ? 22.25 -26.484 -8.57 1 94.44 212 LYS B O 1
ATOM 4774 N N . SER B 1 213 ? 23.469 -26.141 -6.688 1 92.62 213 SER B N 1
ATOM 4775 C CA . SER B 1 213 ? 24.516 -27.125 -7.016 1 92.62 213 SER B CA 1
ATOM 4776 C C . SER B 1 213 ? 24.391 -28.359 -6.148 1 92.62 213 SER B C 1
ATOM 4778 O O . SER B 1 213 ? 23.766 -28.328 -5.086 1 92.62 213 SER B O 1
ATOM 4780 N N . GLN B 1 214 ? 24.875 -29.469 -6.648 1 90.19 214 GLN B N 1
ATOM 4781 C CA . GLN B 1 214 ? 24.953 -30.688 -5.84 1 90.19 214 GLN B CA 1
ATOM 4782 C C . GLN B 1 214 ? 26.047 -30.562 -4.777 1 90.19 214 GLN B C 1
ATOM 4784 O O . GLN B 1 214 ? 26.078 -31.344 -3.824 1 90.19 214 GLN B O 1
ATOM 4789 N N . ILE B 1 215 ? 26.859 -29.516 -4.961 1 92.75 215 ILE B N 1
ATOM 4790 C CA . ILE B 1 215 ? 27.953 -29.266 -4.039 1 92.75 215 ILE B CA 1
ATOM 4791 C C . ILE B 1 215 ? 27.547 -28.219 -3.012 1 92.75 215 ILE B C 1
ATOM 4793 O O . ILE B 1 215 ? 27.312 -27.062 -3.361 1 92.75 215 ILE B O 1
ATOM 4797 N N . SER B 1 216 ? 27.578 -28.625 -1.765 1 92.75 216 SER B N 1
ATOM 4798 C CA . SER B 1 216 ? 27.078 -27.781 -0.675 1 92.75 216 SER B CA 1
ATOM 4799 C C . SER B 1 216 ? 27.875 -26.484 -0.572 1 92.75 216 SER B C 1
ATOM 4801 O O . SER B 1 216 ? 27.312 -25.422 -0.315 1 92.75 216 SER B O 1
ATOM 4803 N N . GLU B 1 217 ? 29.141 -26.562 -0.781 1 94.12 217 GLU B N 1
ATOM 4804 C CA . GLU B 1 217 ? 30 -25.375 -0.674 1 94.12 217 GLU B CA 1
ATOM 4805 C C . GLU B 1 217 ? 29.641 -24.344 -1.735 1 94.12 217 GLU B C 1
ATOM 4807 O O . GLU B 1 217 ? 29.672 -23.141 -1.469 1 94.12 217 GLU B O 1
ATOM 4812 N N . LYS B 1 218 ? 29.328 -24.875 -2.896 1 94.06 218 LYS B N 1
ATOM 4813 C CA . LYS B 1 218 ? 28.938 -23.953 -3.969 1 94.06 218 LYS B CA 1
ATOM 4814 C C . LYS B 1 218 ? 27.594 -23.281 -3.654 1 94.06 218 LYS B C 1
ATOM 4816 O O . LYS B 1 218 ? 27.406 -22.109 -3.965 1 94.06 218 LYS B O 1
ATOM 4821 N N . ASN B 1 219 ? 26.75 -24.047 -3.049 1 95 219 ASN B N 1
ATOM 4822 C CA . ASN B 1 219 ? 25.453 -23.484 -2.664 1 95 219 ASN B CA 1
ATOM 4823 C C . ASN B 1 219 ? 25.625 -22.406 -1.599 1 95 219 ASN B C 1
ATOM 4825 O O . ASN B 1 219 ? 24.922 -21.375 -1.631 1 95 219 ASN B O 1
ATOM 4829 N N . PHE B 1 220 ? 26.5 -22.625 -0.681 1 94.44 220 PHE B N 1
ATOM 4830 C CA . PHE B 1 220 ? 26.766 -21.625 0.359 1 94.44 220 PHE B CA 1
ATOM 4831 C C . PHE B 1 220 ? 27.25 -20.328 -0.249 1 94.44 220 PHE B C 1
ATOM 4833 O O . PHE B 1 220 ? 26.766 -19.25 0.126 1 94.44 220 PHE B O 1
ATOM 4840 N N . VAL B 1 221 ? 28.125 -20.453 -1.185 1 95.19 221 VAL B N 1
ATOM 4841 C CA . VAL B 1 221 ? 28.656 -19.266 -1.865 1 95.19 221 VAL B CA 1
ATOM 4842 C C . VAL B 1 221 ? 27.531 -18.562 -2.633 1 95.19 221 VAL B C 1
ATOM 4844 O O . VAL B 1 221 ? 27.406 -17.344 -2.576 1 95.19 221 VAL B O 1
ATOM 4847 N N . SER B 1 222 ? 26.75 -19.359 -3.312 1 94.69 222 SER B N 1
ATOM 4848 C CA . SER B 1 222 ? 25.641 -18.812 -4.086 1 94.69 222 SER B CA 1
ATOM 4849 C C . SER B 1 222 ? 24.641 -18.094 -3.186 1 94.69 222 SER B C 1
ATOM 4851 O O . SER B 1 222 ? 24.109 -17.047 -3.561 1 94.69 222 SER B O 1
ATOM 4853 N N . GLN B 1 223 ? 24.422 -18.641 -2.061 1 95.62 223 GLN B N 1
ATOM 4854 C CA . GLN B 1 223 ? 23.516 -18.016 -1.099 1 95.62 223 GLN B CA 1
ATOM 4855 C C . GLN B 1 223 ? 24.047 -16.672 -0.624 1 95.62 223 GLN B C 1
ATOM 4857 O O . GLN B 1 223 ? 23.297 -15.695 -0.548 1 95.62 223 GLN B O 1
ATOM 4862 N N . GLN B 1 224 ? 25.297 -16.641 -0.332 1 95 224 GLN B N 1
ATOM 4863 C CA . GLN B 1 224 ? 25.922 -15.398 0.096 1 95 224 GLN B CA 1
ATOM 4864 C C . GLN B 1 224 ? 25.875 -14.352 -1.01 1 95 224 GLN B C 1
ATOM 4866 O O . GLN B 1 224 ? 25.578 -13.18 -0.75 1 95 224 GLN B O 1
ATOM 4871 N N . GLU B 1 225 ? 26.125 -14.844 -2.164 1 94.31 225 GLU B N 1
ATOM 4872 C CA . GLU B 1 225 ? 26.078 -13.938 -3.307 1 94.31 225 GLU B CA 1
ATOM 4873 C C . GLU B 1 225 ? 24.688 -13.367 -3.5 1 94.31 225 GLU B C 1
ATOM 4875 O O . GLU B 1 225 ? 24.516 -12.172 -3.77 1 94.31 225 GLU B O 1
ATOM 4880 N N . LEU B 1 226 ? 23.766 -14.219 -3.41 1 93.88 226 LEU B N 1
ATOM 4881 C CA . LEU B 1 226 ? 22.375 -13.797 -3.566 1 93.88 226 LEU B CA 1
ATOM 4882 C C . LEU B 1 226 ? 21.984 -12.773 -2.502 1 93.88 226 LEU B C 1
ATOM 4884 O O . LEU B 1 226 ? 21.344 -11.773 -2.805 1 93.88 226 LEU B O 1
ATOM 4888 N N . ASN B 1 227 ? 22.422 -12.961 -1.302 1 93.69 227 ASN B N 1
ATOM 4889 C CA . ASN B 1 227 ? 22.109 -12.086 -0.181 1 93.69 227 ASN B CA 1
ATOM 4890 C C . ASN B 1 227 ? 22.734 -10.703 -0.358 1 93.69 227 ASN B C 1
ATOM 4892 O O . ASN B 1 227 ? 22.203 -9.703 0.125 1 93.69 227 ASN B O 1
ATOM 4896 N N . HIS B 1 228 ? 23.812 -10.656 -1.084 1 93.81 228 HIS B N 1
ATOM 4897 C CA . HIS B 1 228 ? 24.578 -9.406 -1.172 1 93.81 228 HIS B CA 1
ATOM 4898 C C . HIS B 1 228 ? 24.438 -8.781 -2.555 1 93.81 228 HIS B C 1
ATOM 4900 O O . HIS B 1 228 ? 25.031 -7.73 -2.826 1 93.81 228 HIS B O 1
ATOM 4906 N N . SER B 1 229 ? 23.688 -9.469 -3.406 1 94.75 229 SER B N 1
ATOM 4907 C CA . SER B 1 229 ? 23.531 -8.953 -4.762 1 94.75 229 SER B CA 1
ATOM 4908 C C . SER B 1 229 ? 22.547 -7.777 -4.789 1 94.75 229 SER B C 1
ATOM 4910 O O . SER B 1 229 ? 21.344 -7.957 -4.59 1 94.75 229 SER B O 1
ATOM 4912 N N . GLU B 1 230 ? 23.062 -6.629 -5.117 1 94 230 GLU B N 1
ATOM 4913 C CA . GLU B 1 230 ? 22.203 -5.449 -5.211 1 94 230 GLU B CA 1
ATOM 4914 C C . GLU B 1 230 ? 21.125 -5.633 -6.27 1 94 230 GLU B C 1
ATOM 4916 O O . GLU B 1 230 ? 19.984 -5.234 -6.066 1 94 230 GLU B O 1
ATOM 4921 N N . LYS B 1 231 ? 21.531 -6.246 -7.344 1 93.44 231 LYS B N 1
ATOM 4922 C CA . LYS B 1 231 ? 20.594 -6.492 -8.438 1 93.44 231 LYS B CA 1
ATOM 4923 C C . LYS B 1 231 ? 19.438 -7.387 -7.984 1 93.44 231 LYS B C 1
ATOM 4925 O O . LYS B 1 231 ? 18.266 -7.055 -8.188 1 93.44 231 LYS B O 1
ATOM 4930 N N . ASP B 1 232 ? 19.766 -8.492 -7.344 1 95.88 232 ASP B N 1
ATOM 4931 C CA . ASP B 1 232 ? 18.75 -9.461 -6.938 1 95.88 232 ASP B CA 1
ATOM 4932 C C . ASP B 1 232 ? 17.891 -8.914 -5.797 1 95.88 232 ASP B C 1
ATOM 4934 O O . ASP B 1 232 ? 16.688 -9.148 -5.75 1 95.88 232 ASP B O 1
ATOM 4938 N N . GLN B 1 233 ? 18.531 -8.188 -4.949 1 95.44 233 GLN B N 1
ATOM 4939 C CA . GLN B 1 233 ? 17.797 -7.551 -3.863 1 95.44 233 GLN B CA 1
ATOM 4940 C C . GLN B 1 233 ? 16.812 -6.523 -4.402 1 95.44 233 GLN B C 1
ATOM 4942 O O . GLN B 1 233 ? 15.68 -6.422 -3.912 1 95.44 233 GLN B O 1
ATOM 4947 N N . HIS B 1 234 ? 17.297 -5.762 -5.344 1 94.5 234 HIS B N 1
ATOM 4948 C CA . HIS B 1 234 ? 16.422 -4.785 -5.992 1 94.5 234 HIS B CA 1
ATOM 4949 C C . HIS B 1 234 ? 15.25 -5.469 -6.68 1 94.5 234 HIS B C 1
ATOM 4951 O O . HIS B 1 234 ? 14.102 -5.043 -6.523 1 94.5 234 HIS B O 1
ATOM 4957 N N . GLU B 1 235 ? 15.547 -6.504 -7.383 1 95.88 235 GLU B N 1
ATOM 4958 C CA . GLU B 1 235 ? 14.508 -7.285 -8.047 1 95.88 235 GLU B CA 1
ATOM 4959 C C . GLU B 1 235 ? 13.469 -7.785 -7.039 1 95.88 235 GLU B C 1
ATOM 4961 O O . GLU B 1 235 ? 12.266 -7.672 -7.273 1 95.88 235 GLU B O 1
ATOM 4966 N N . HIS B 1 236 ? 13.945 -8.305 -5.984 1 97.19 236 HIS B N 1
ATOM 4967 C CA . HIS B 1 236 ? 13.078 -8.859 -4.953 1 97.19 236 HIS B CA 1
ATOM 4968 C C . HIS B 1 236 ? 12.234 -7.773 -4.293 1 97.19 236 HIS B C 1
ATOM 4970 O O . HIS B 1 236 ? 11.039 -7.969 -4.055 1 97.19 236 HIS B O 1
ATOM 4976 N N . ARG B 1 237 ? 12.805 -6.648 -4.07 1 95.62 237 ARG B N 1
ATOM 4977 C CA . ARG B 1 237 ? 12.117 -5.535 -3.43 1 95.62 237 ARG B CA 1
ATOM 4978 C C . ARG B 1 237 ? 10.914 -5.078 -4.254 1 95.62 237 ARG B C 1
ATOM 4980 O O . ARG B 1 237 ? 9.867 -4.75 -3.703 1 95.62 237 ARG B O 1
ATOM 4987 N N . ILE B 1 238 ? 11.078 -5.035 -5.551 1 96.19 238 ILE B N 1
ATOM 4988 C CA . ILE B 1 238 ? 9.992 -4.629 -6.441 1 96.19 238 ILE B CA 1
ATOM 4989 C C . ILE B 1 238 ? 8.781 -5.535 -6.223 1 96.19 238 ILE B C 1
ATOM 4991 O O . ILE B 1 238 ? 7.645 -5.059 -6.16 1 96.19 238 ILE B O 1
ATOM 4995 N N . VAL B 1 239 ? 9.047 -6.793 -6.055 1 97.62 239 VAL B N 1
ATOM 4996 C CA . VAL B 1 239 ? 7.98 -7.773 -5.887 1 97.62 239 VAL B CA 1
ATOM 4997 C C . VAL B 1 239 ? 7.336 -7.605 -4.512 1 97.62 239 VAL B C 1
ATOM 4999 O O . VAL B 1 239 ? 6.109 -7.574 -4.398 1 97.62 239 VAL B O 1
ATOM 5002 N N . VAL B 1 240 ? 8.156 -7.488 -3.504 1 97.38 240 VAL B N 1
ATOM 5003 C CA . VAL B 1 240 ? 7.684 -7.344 -2.131 1 97.38 240 VAL B CA 1
ATOM 5004 C C . VAL B 1 240 ? 6.812 -6.098 -2.01 1 97.38 240 VAL B C 1
ATOM 5006 O O . VAL B 1 240 ? 5.723 -6.148 -1.438 1 97.38 240 VAL B O 1
ATOM 5009 N N . GLU B 1 241 ? 7.242 -5.023 -2.568 1 95.44 241 GLU B N 1
ATOM 5010 C CA . GLU B 1 241 ? 6.504 -3.766 -2.5 1 95.44 241 GLU B CA 1
ATOM 5011 C C . GLU B 1 241 ? 5.16 -3.879 -3.211 1 95.44 241 GLU B C 1
ATOM 5013 O O . GLU B 1 241 ? 4.16 -3.312 -2.756 1 95.44 241 GLU B O 1
ATOM 5018 N N . ASN B 1 242 ? 5.188 -4.559 -4.273 1 95.94 242 ASN B N 1
ATOM 5019 C CA . ASN B 1 242 ? 3.936 -4.773 -4.992 1 95.94 242 ASN B CA 1
ATOM 5020 C C . ASN B 1 242 ? 2.924 -5.535 -4.145 1 95.94 242 ASN B C 1
ATOM 5022 O O . ASN B 1 242 ? 1.744 -5.18 -4.109 1 95.94 242 ASN B O 1
ATOM 5026 N N . ILE B 1 243 ? 3.35 -6.566 -3.492 1 97.12 243 ILE B N 1
ATOM 5027 C CA . ILE B 1 243 ? 2.455 -7.355 -2.654 1 97.12 243 ILE B CA 1
ATOM 5028 C C . ILE B 1 243 ? 1.941 -6.5 -1.498 1 97.12 243 ILE B C 1
ATOM 5030 O O . ILE B 1 243 ? 0.751 -6.531 -1.177 1 97.12 243 ILE B O 1
ATOM 5034 N N . ILE B 1 244 ? 2.832 -5.773 -0.89 1 96.94 244 ILE B N 1
ATOM 5035 C CA . ILE B 1 244 ? 2.43 -4.898 0.206 1 96.94 244 ILE B CA 1
ATOM 5036 C C . ILE B 1 244 ? 1.316 -3.963 -0.262 1 96.94 244 ILE B C 1
ATOM 5038 O O . ILE B 1 244 ? 0.249 -3.904 0.353 1 96.94 244 ILE B O 1
ATOM 5042 N N . ARG B 1 245 ? 1.468 -3.275 -1.351 1 93.25 245 ARG B N 1
ATOM 5043 C CA . ARG B 1 245 ? 0.56 -2.246 -1.845 1 93.25 245 ARG B CA 1
ATOM 5044 C C . ARG B 1 245 ? -0.804 -2.836 -2.186 1 93.25 245 ARG B C 1
ATOM 5046 O O . ARG B 1 245 ? -1.833 -2.182 -2.006 1 93.25 245 ARG B O 1
ATOM 5053 N N . ASN B 1 246 ? -0.789 -4.043 -2.598 1 95 246 ASN B N 1
ATOM 5054 C CA . ASN B 1 246 ? -2.043 -4.609 -3.084 1 95 246 ASN B CA 1
ATOM 5055 C C . ASN B 1 246 ? -2.754 -5.414 -1.999 1 95 246 ASN B C 1
ATOM 5057 O O . ASN B 1 246 ? -3.975 -5.57 -2.039 1 95 246 ASN B O 1
ATOM 5061 N N . LEU B 1 247 ? -2.021 -5.836 -1.003 1 97.69 247 LEU B N 1
ATOM 5062 C CA . LEU B 1 247 ? -2.619 -6.707 0.001 1 97.69 247 LEU B CA 1
ATOM 5063 C C . LEU B 1 247 ? -2.959 -5.93 1.267 1 97.69 247 LEU B C 1
ATOM 5065 O O . LEU B 1 247 ? -3.918 -6.262 1.966 1 97.69 247 LEU B O 1
ATOM 5069 N N . ALA B 1 248 ? -2.238 -4.934 1.527 1 96.81 248 ALA B N 1
ATOM 5070 C CA . ALA B 1 248 ? -2.307 -4.242 2.812 1 96.81 248 ALA B CA 1
ATOM 5071 C C . ALA B 1 248 ? -3.689 -3.641 3.039 1 96.81 248 ALA B C 1
ATOM 5073 O O . ALA B 1 248 ? -4.199 -3.641 4.164 1 96.81 248 ALA B O 1
ATOM 5074 N N . THR B 1 249 ? -4.348 -3.121 2.045 1 94.81 249 THR B N 1
ATOM 5075 C CA . THR B 1 249 ? -5.617 -2.422 2.191 1 94.81 249 THR B CA 1
ATOM 5076 C C . THR B 1 249 ? -6.719 -3.387 2.621 1 94.81 249 THR B C 1
ATOM 5078 O O . THR B 1 249 ? -7.777 -2.961 3.088 1 94.81 249 THR B O 1
ATOM 5081 N N . HIS B 1 250 ? -6.48 -4.652 2.439 1 97.62 250 HIS B N 1
ATOM 5082 C CA . HIS B 1 250 ? -7.473 -5.645 2.828 1 97.62 250 HIS B CA 1
ATOM 5083 C C . HIS B 1 250 ? -7.215 -6.16 4.238 1 97.62 250 HIS B C 1
ATOM 5085 O O . HIS B 1 250 ? -7.977 -6.984 4.754 1 97.62 250 HIS B O 1
ATOM 5091 N N . CYS B 1 251 ? -6.168 -5.695 4.867 1 98.12 251 CYS B N 1
ATOM 5092 C CA . CYS B 1 251 ? -5.738 -6.277 6.133 1 98.12 251 CYS B CA 1
ATOM 5093 C C . CYS B 1 251 ? -5.883 -5.277 7.273 1 98.12 251 CYS B C 1
ATOM 5095 O O . CYS B 1 251 ? -5.699 -4.074 7.074 1 98.12 251 CYS B O 1
ATOM 5097 N N . VAL B 1 252 ? -6.203 -5.734 8.461 1 97.62 252 VAL B N 1
ATOM 5098 C CA . VAL B 1 252 ? -6.105 -4.938 9.68 1 97.62 252 VAL B CA 1
ATOM 5099 C C . VAL B 1 252 ? -4.676 -4.984 10.211 1 97.62 252 VAL B C 1
ATOM 5101 O O . VAL B 1 252 ? -4.258 -4.098 10.961 1 97.62 252 VAL B O 1
ATOM 5104 N N . GLU B 1 253 ? -4.016 -6.039 9.797 1 98.12 253 GLU B N 1
ATOM 5105 C CA . GLU B 1 253 ? -2.613 -6.23 10.156 1 98.12 253 GLU B CA 1
ATOM 5106 C C . GLU B 1 253 ? -1.854 -6.949 9.039 1 98.12 253 GLU B C 1
ATOM 5108 O O . GLU B 1 253 ? -2.342 -7.93 8.477 1 98.12 253 GLU B O 1
ATOM 5113 N N . LEU B 1 254 ? -0.717 -6.457 8.695 1 98.38 254 LEU B N 1
ATOM 5114 C CA . LEU B 1 254 ? 0.163 -7.094 7.723 1 98.38 254 LEU B CA 1
ATOM 5115 C C . LEU B 1 254 ? 1.61 -7.074 8.203 1 98.38 254 LEU B C 1
ATOM 5117 O O . LEU B 1 254 ? 2.117 -6.031 8.617 1 98.38 254 LEU B O 1
ATOM 5121 N N . LYS B 1 255 ? 2.23 -8.227 8.203 1 98.31 255 LYS B N 1
ATOM 5122 C CA . LYS B 1 255 ? 3.631 -8.406 8.578 1 98.31 255 LYS B CA 1
ATOM 5123 C C . LYS B 1 255 ? 4.441 -8.984 7.422 1 98.31 255 LYS B C 1
ATOM 5125 O O . LYS B 1 255 ? 3.955 -9.844 6.688 1 98.31 255 LYS B O 1
ATOM 5130 N N . VAL B 1 256 ? 5.574 -8.5 7.246 1 97.06 256 VAL B N 1
ATOM 5131 C CA . VAL B 1 256 ? 6.512 -9.047 6.266 1 97.06 256 VAL B CA 1
ATOM 5132 C C . VAL B 1 256 ? 7.93 -9 6.828 1 97.06 256 VAL B C 1
ATOM 5134 O O . VAL B 1 256 ? 8.273 -8.094 7.594 1 97.06 256 VAL B O 1
ATOM 5137 N N . SER B 1 257 ? 8.695 -9.93 6.473 1 93.12 257 SER B N 1
ATOM 5138 C CA . SER B 1 257 ? 10.086 -9.93 6.914 1 93.12 257 SER B CA 1
ATOM 5139 C C . SER B 1 257 ? 10.844 -8.727 6.367 1 93.12 257 SER B C 1
ATOM 5141 O O . SER B 1 257 ? 10.648 -8.328 5.219 1 93.12 257 SER B O 1
ATOM 5143 N N . GLU B 1 258 ? 11.68 -8.211 7.184 1 92.44 258 GLU B N 1
ATOM 5144 C CA . GLU B 1 258 ? 12.469 -7.055 6.762 1 92.44 258 GLU B CA 1
ATOM 5145 C C . GLU B 1 258 ? 13.477 -7.438 5.68 1 92.44 258 GLU B C 1
ATOM 5147 O O . GLU B 1 258 ? 13.711 -6.672 4.742 1 92.44 258 GLU B O 1
ATOM 5152 N N . PHE B 1 259 ? 14.078 -8.594 5.902 1 93.31 259 PHE B N 1
ATOM 5153 C CA . PHE B 1 259 ? 15.039 -9.117 4.941 1 93.31 259 PHE B CA 1
ATOM 5154 C C . PHE B 1 259 ? 14.57 -10.461 4.383 1 93.31 259 PHE B C 1
ATOM 5156 O O . PHE B 1 259 ? 13.961 -11.258 5.102 1 93.31 259 PHE B O 1
ATOM 5163 N N . PRO B 1 260 ? 14.867 -10.641 3.094 1 96.38 260 PRO B N 1
ATOM 5164 C CA . PRO B 1 260 ? 14.469 -11.93 2.531 1 96.38 260 PRO B CA 1
ATOM 5165 C C . PRO B 1 260 ? 15.32 -13.086 3.059 1 96.38 260 PRO B C 1
ATOM 5167 O O . PRO B 1 260 ? 16.469 -12.891 3.436 1 96.38 260 PRO B O 1
ATOM 5170 N N . ASP B 1 261 ? 14.688 -14.242 3.078 1 96.31 261 ASP B N 1
ATOM 5171 C CA . ASP B 1 261 ? 15.383 -15.5 3.307 1 96.31 261 ASP B CA 1
ATOM 5172 C C . ASP B 1 261 ? 15.703 -16.203 1.987 1 96.31 261 ASP B C 1
ATOM 5174 O O . ASP B 1 261 ? 15.234 -15.781 0.927 1 96.31 261 ASP B O 1
ATOM 5178 N N . ILE B 1 262 ? 16.531 -17.203 2.125 1 96.75 262 ILE B N 1
ATOM 5179 C CA . ILE B 1 262 ? 16.781 -18.047 0.964 1 96.75 262 ILE B CA 1
ATOM 5180 C C . ILE B 1 262 ? 15.875 -19.266 1.004 1 96.75 262 ILE B C 1
ATOM 5182 O O . ILE B 1 262 ? 15.867 -20.016 1.986 1 96.75 262 ILE B O 1
ATOM 5186 N N . LEU B 1 263 ? 15.094 -19.406 0.044 1 96.62 263 LEU B N 1
ATOM 5187 C CA . LEU B 1 263 ? 14.305 -20.609 -0.149 1 96.62 263 LEU B CA 1
ATOM 5188 C C . LEU B 1 263 ? 14.969 -21.547 -1.155 1 96.62 263 LEU B C 1
ATOM 5190 O O . LEU B 1 263 ? 15.273 -21.141 -2.279 1 96.62 263 LEU B O 1
ATOM 5194 N N . GLU B 1 264 ? 15.125 -22.766 -0.719 1 95.12 264 GLU B N 1
ATOM 5195 C CA . GLU B 1 264 ? 15.766 -23.766 -1.566 1 95.12 264 GLU B CA 1
ATOM 5196 C C . GLU B 1 264 ? 14.742 -24.703 -2.18 1 95.12 264 GLU B C 1
ATOM 5198 O O . GLU B 1 264 ? 13.883 -25.25 -1.475 1 95.12 264 GLU B O 1
ATOM 5203 N N . THR B 1 265 ? 14.828 -24.828 -3.449 1 94.5 265 THR B N 1
ATOM 5204 C CA . THR B 1 265 ? 14.078 -25.875 -4.141 1 94.5 265 THR B CA 1
ATOM 5205 C C . THR B 1 265 ? 15.016 -26.984 -4.621 1 94.5 265 THR B C 1
ATOM 5207 O O . THR B 1 265 ? 16.203 -27 -4.273 1 94.5 265 THR B O 1
ATOM 5210 N N . SER B 1 266 ? 14.469 -27.906 -5.387 1 91.44 266 SER B N 1
ATOM 5211 C CA . SER B 1 266 ? 15.273 -29.016 -5.879 1 91.44 266 SER B CA 1
ATOM 5212 C C . SER B 1 266 ? 16.359 -28.531 -6.828 1 91.44 266 SER B C 1
ATOM 5214 O O . SER B 1 266 ? 17.453 -29.109 -6.891 1 91.44 266 SER B O 1
ATOM 5216 N N . THR B 1 267 ? 16.078 -27.359 -7.488 1 92.62 267 THR B N 1
ATOM 5217 C CA . THR B 1 267 ? 17.016 -27 -8.539 1 92.62 267 THR B CA 1
ATOM 5218 C C . THR B 1 267 ? 17.484 -25.547 -8.383 1 92.62 267 THR B C 1
ATOM 5220 O O . THR B 1 267 ? 18.422 -25.125 -9.055 1 92.62 267 THR B O 1
ATOM 5223 N N . MET B 1 268 ? 16.906 -24.812 -7.43 1 96.19 268 MET B N 1
ATOM 5224 C CA . MET B 1 268 ? 17.172 -23.375 -7.391 1 96.19 268 MET B CA 1
ATOM 5225 C C . MET B 1 268 ? 17.266 -22.875 -5.953 1 96.19 268 MET B C 1
ATOM 5227 O O . MET B 1 268 ? 16.766 -23.531 -5.031 1 96.19 268 MET B O 1
ATOM 5231 N N . LEU B 1 269 ? 17.938 -21.781 -5.805 1 97 269 LEU B N 1
ATOM 5232 C CA . LEU B 1 269 ? 17.906 -20.906 -4.641 1 97 269 LEU B CA 1
ATOM 5233 C C . LEU B 1 269 ? 17.203 -19.594 -4.961 1 97 269 LEU B C 1
ATOM 5235 O O . LEU B 1 269 ? 17.469 -18.969 -5.992 1 97 269 LEU B O 1
ATOM 5239 N N . HIS B 1 270 ? 16.281 -19.219 -4.082 1 97.62 270 HIS B N 1
ATOM 5240 C CA . HIS B 1 270 ? 15.523 -17.984 -4.332 1 97.62 270 HIS B CA 1
ATOM 5241 C C . HIS B 1 270 ? 15.531 -17.078 -3.109 1 97.62 270 HIS B C 1
ATOM 5243 O O . HIS B 1 270 ? 15.477 -17.547 -1.973 1 97.62 270 HIS B O 1
ATOM 5249 N N . LEU B 1 271 ? 15.586 -15.773 -3.32 1 97.94 271 LEU B N 1
ATOM 5250 C CA . LEU B 1 271 ? 15.172 -14.859 -2.258 1 97.94 271 LEU B CA 1
ATOM 5251 C C . LEU B 1 271 ? 13.672 -14.969 -2 1 97.94 271 LEU B C 1
ATOM 5253 O O . LEU B 1 271 ? 12.883 -15.086 -2.939 1 97.94 271 LEU B O 1
ATOM 5257 N N . SER B 1 272 ? 13.328 -15 -0.751 1 98.06 272 SER B N 1
ATOM 5258 C CA . SER B 1 272 ? 11.961 -15.281 -0.326 1 98.06 272 SER B CA 1
ATOM 5259 C C . SER B 1 272 ? 11.539 -14.359 0.809 1 98.06 272 SER B C 1
ATOM 5261 O O . SER B 1 272 ? 12.297 -14.133 1.753 1 98.06 272 SER B O 1
ATOM 5263 N N . SER B 1 273 ? 10.375 -13.758 0.707 1 97.75 273 SER B N 1
ATOM 5264 C CA . SER B 1 273 ? 9.789 -12.984 1.799 1 97.75 273 SER B CA 1
ATOM 5265 C C . SER B 1 273 ? 8.391 -13.5 2.15 1 97.75 273 SER B C 1
ATOM 5267 O O . SER B 1 273 ? 7.508 -13.531 1.296 1 97.75 273 SER B O 1
ATOM 5269 N N . GLU B 1 274 ? 8.219 -13.812 3.336 1 97.38 274 GLU B N 1
ATOM 5270 C CA . GLU B 1 274 ? 6.934 -14.336 3.781 1 97.38 274 GLU B CA 1
ATOM 5271 C C . GLU B 1 274 ? 6.043 -13.219 4.324 1 97.38 274 GLU B C 1
ATOM 5273 O O . GLU B 1 274 ? 6.496 -12.383 5.105 1 97.38 274 GLU B O 1
ATOM 5278 N N . PHE B 1 275 ? 4.855 -13.172 3.906 1 98.31 275 PHE B N 1
ATOM 5279 C CA . PHE B 1 275 ? 3.83 -12.25 4.387 1 98.31 275 PHE B CA 1
ATOM 5280 C C . PHE B 1 275 ? 2.826 -12.977 5.277 1 98.31 275 PHE B C 1
ATOM 5282 O O . PHE B 1 275 ? 2.43 -14.102 4.98 1 98.31 275 PHE B O 1
ATOM 5289 N N . GLN B 1 276 ? 2.428 -12.391 6.293 1 98.5 276 GLN B N 1
ATOM 5290 C CA . GLN B 1 276 ? 1.326 -12.82 7.145 1 98.5 276 GLN B CA 1
ATOM 5291 C C . GLN B 1 276 ? 0.393 -11.664 7.469 1 98.5 276 GLN B C 1
ATOM 5293 O O . GLN B 1 276 ? 0.847 -10.578 7.852 1 98.5 276 GLN B O 1
ATOM 5298 N N . GLY B 1 277 ? -0.866 -11.891 7.348 1 98.56 277 GLY B N 1
ATOM 5299 C CA . GLY B 1 277 ? -1.808 -10.812 7.625 1 98.56 277 GLY B CA 1
ATOM 5300 C C . GLY B 1 277 ? -3.113 -11.305 8.219 1 98.56 277 GLY B C 1
ATOM 5301 O O . GLY B 1 277 ? -3.396 -12.508 8.211 1 98.56 277 GLY B O 1
ATOM 5302 N N . VAL B 1 278 ? -3.832 -10.359 8.836 1 98.81 278 VAL B N 1
ATOM 5303 C CA . VAL B 1 278 ? -5.219 -10.539 9.258 1 98.81 278 VAL B CA 1
ATOM 5304 C C . VAL B 1 278 ? -6.137 -9.68 8.398 1 98.81 278 VAL B C 1
ATOM 5306 O O . VAL B 1 278 ? -6.012 -8.453 8.375 1 98.81 278 VAL B O 1
ATOM 5309 N N . LEU B 1 279 ? -7.008 -10.336 7.73 1 98.69 279 LEU B N 1
ATOM 5310 C CA . LEU B 1 279 ? -7.891 -9.664 6.785 1 98.69 279 LEU B CA 1
ATOM 5311 C C . LEU B 1 279 ? -9 -8.914 7.516 1 98.69 279 LEU B C 1
ATOM 5313 O O . LEU B 1 279 ? -9.406 -9.312 8.609 1 98.69 279 LEU B O 1
ATOM 5317 N N . LYS B 1 280 ? -9.438 -7.816 6.891 1 97.38 280 LYS B N 1
ATOM 5318 C CA . LYS B 1 280 ? -10.695 -7.191 7.293 1 97.38 280 LYS B CA 1
ATOM 5319 C C . LYS B 1 280 ? -11.859 -8.164 7.168 1 97.38 280 LYS B C 1
ATOM 5321 O O . LYS B 1 280 ? -11.797 -9.125 6.395 1 97.38 280 LYS B O 1
ATOM 5326 N N . GLN B 1 281 ? -12.961 -7.91 7.848 1 95.25 281 GLN B N 1
ATOM 5327 C CA . GLN B 1 281 ? -14.117 -8.797 7.855 1 95.25 281 GLN B CA 1
ATOM 5328 C C . GLN B 1 281 ? -14.734 -8.914 6.465 1 95.25 281 GLN B C 1
ATOM 5330 O O . GLN B 1 281 ? -15.148 -10 6.055 1 95.25 281 GLN B O 1
ATOM 5335 N N . GLN B 1 282 ? -14.688 -7.82 5.742 1 93.44 282 GLN B N 1
ATOM 5336 C CA . GLN B 1 282 ? -15.359 -7.805 4.449 1 93.44 282 GLN B CA 1
ATOM 5337 C C . GLN B 1 282 ? -14.367 -8.016 3.311 1 93.44 282 GLN B C 1
ATOM 5339 O O . GLN B 1 282 ? -14.656 -7.691 2.158 1 93.44 282 GLN B O 1
ATOM 5344 N N . ALA B 1 283 ? -13.195 -8.562 3.662 1 97.06 283 ALA B N 1
ATOM 5345 C CA . ALA B 1 283 ? -12.211 -8.82 2.617 1 97.06 283 ALA B CA 1
ATOM 5346 C C . ALA B 1 283 ? -12.734 -9.844 1.611 1 97.06 283 ALA B C 1
ATOM 5348 O O . ALA B 1 283 ? -13.547 -10.703 1.956 1 97.06 283 ALA B O 1
ATOM 5349 N N . PRO B 1 284 ? -12.234 -9.805 0.367 1 98.06 284 PRO B N 1
ATOM 5350 C CA . PRO B 1 284 ? -12.648 -10.766 -0.664 1 98.06 284 PRO B CA 1
ATOM 5351 C C . PRO B 1 284 ? -12.219 -12.195 -0.347 1 98.06 284 PRO B C 1
ATOM 5353 O O . PRO B 1 284 ? -11.469 -12.422 0.604 1 98.06 284 PRO B O 1
ATOM 5356 N N . ASP B 1 285 ? -12.805 -13.125 -1.099 1 98.62 285 ASP B N 1
ATOM 5357 C CA . ASP B 1 285 ? -12.414 -14.523 -0.967 1 98.62 285 ASP B CA 1
ATOM 5358 C C . ASP B 1 285 ? -11.031 -14.766 -1.552 1 98.62 285 ASP B C 1
ATOM 5360 O O . ASP B 1 285 ? -10.391 -13.844 -2.064 1 98.62 285 ASP B O 1
ATOM 5364 N N . ALA B 1 286 ? -10.523 -15.992 -1.452 1 98.81 286 ALA B N 1
ATOM 5365 C CA . ALA B 1 286 ? -9.148 -16.328 -1.794 1 98.81 286 ALA B CA 1
ATOM 5366 C C . ALA B 1 286 ? -8.859 -16.031 -3.266 1 98.81 286 ALA B C 1
ATOM 5368 O O . ALA B 1 286 ? -7.812 -15.484 -3.604 1 98.81 286 ALA B O 1
ATOM 5369 N N . LEU B 1 287 ? -9.742 -16.375 -4.133 1 98.81 287 LEU B N 1
ATOM 5370 C CA . LEU B 1 287 ? -9.508 -16.203 -5.562 1 98.81 287 LEU B CA 1
ATOM 5371 C C . LEU B 1 287 ? -9.453 -14.719 -5.918 1 98.81 287 LEU B C 1
ATOM 5373 O O . LEU B 1 287 ? -8.547 -14.289 -6.645 1 98.81 287 LEU B O 1
ATOM 5377 N N . ASN B 1 288 ? -10.367 -13.992 -5.422 1 98.75 288 ASN B N 1
ATOM 5378 C CA . ASN B 1 288 ? -10.398 -12.562 -5.742 1 98.75 288 ASN B CA 1
ATOM 5379 C C . ASN B 1 288 ? -9.18 -11.836 -5.176 1 98.75 288 ASN B C 1
ATOM 5381 O O . ASN B 1 288 ? -8.641 -10.938 -5.816 1 98.75 288 ASN B O 1
ATOM 5385 N N . LEU B 1 289 ? -8.781 -12.172 -3.951 1 98.75 289 LEU B N 1
ATOM 5386 C CA . LEU B 1 289 ? -7.551 -11.602 -3.42 1 98.75 289 LEU B CA 1
ATOM 5387 C C . LEU B 1 289 ? -6.359 -11.961 -4.301 1 98.75 289 LEU B C 1
ATOM 5389 O O . LEU B 1 289 ? -5.508 -11.117 -4.578 1 98.75 289 LEU B O 1
ATOM 5393 N N . ALA B 1 290 ? -6.324 -13.203 -4.746 1 98.81 290 ALA B N 1
ATOM 5394 C CA . ALA B 1 290 ? -5.246 -13.648 -5.629 1 98.81 290 ALA B CA 1
ATOM 5395 C C . ALA B 1 290 ? -5.254 -12.859 -6.938 1 98.81 290 ALA B C 1
ATOM 5397 O O . ALA B 1 290 ? -4.195 -12.469 -7.445 1 98.81 290 ALA B O 1
ATOM 5398 N N . LEU B 1 291 ? -6.41 -12.688 -7.484 1 98.31 291 LEU B N 1
ATOM 5399 C CA . LEU B 1 291 ? -6.543 -11.977 -8.75 1 98.31 291 LEU B CA 1
ATOM 5400 C C . LEU B 1 291 ? -6.098 -10.523 -8.609 1 98.31 291 LEU B C 1
ATOM 5402 O O . LEU B 1 291 ? -5.578 -9.938 -9.562 1 98.31 291 LEU B O 1
ATOM 5406 N N . GLU B 1 292 ? -6.242 -9.945 -7.445 1 96.62 292 GLU B N 1
ATOM 5407 C CA . GLU B 1 292 ? -5.801 -8.57 -7.207 1 96.62 292 GLU B CA 1
ATOM 5408 C C . GLU B 1 292 ? -4.277 -8.484 -7.168 1 96.62 292 GLU B C 1
ATOM 5410 O O . GLU B 1 292 ? -3.705 -7.438 -7.488 1 96.62 292 GLU B O 1
ATOM 5415 N N . LEU B 1 293 ? -3.668 -9.547 -6.77 1 97.5 293 LEU B N 1
ATOM 5416 C CA . LEU B 1 293 ? -2.211 -9.586 -6.738 1 97.5 293 LEU B CA 1
ATOM 5417 C C . LEU B 1 293 ? -1.646 -9.945 -8.109 1 97.5 293 LEU B C 1
ATOM 5419 O O . LEU B 1 293 ? -0.524 -9.555 -8.445 1 97.5 293 LEU B O 1
ATOM 5423 N N . HIS B 1 294 ? -2.428 -10.602 -8.945 1 97.44 294 HIS B N 1
ATOM 5424 C CA . HIS B 1 294 ? -1.984 -11.156 -10.219 1 97.44 294 HIS B CA 1
ATOM 5425 C C . HIS B 1 294 ? -2.068 -10.117 -11.328 1 97.44 294 HIS B C 1
ATOM 5427 O O . HIS B 1 294 ? -3.047 -9.367 -11.414 1 97.44 294 HIS B O 1
ATOM 5433 N N . PRO B 1 295 ? -1.116 -10.07 -12.188 1 97.19 295 PRO B N 1
ATOM 5434 C CA . PRO B 1 295 ? 0.196 -10.711 -12.094 1 97.19 295 PRO B CA 1
ATOM 5435 C C . PRO B 1 295 ? 1.185 -9.914 -11.242 1 97.19 295 PRO B C 1
ATOM 5437 O O . PRO B 1 295 ? 1.215 -8.688 -11.312 1 97.19 295 PRO B O 1
ATOM 5440 N N . THR B 1 296 ? 1.909 -10.625 -10.43 1 96.94 296 THR B N 1
ATOM 5441 C CA . THR B 1 296 ? 2.93 -9.945 -9.641 1 96.94 296 THR B CA 1
ATOM 5442 C C . THR B 1 296 ? 4.137 -9.586 -10.508 1 96.94 296 THR B C 1
ATOM 5444 O O . THR B 1 296 ? 4.332 -10.172 -11.57 1 96.94 296 THR B O 1
ATOM 5447 N N . PRO B 1 297 ? 4.961 -8.695 -10.047 1 97.44 297 PRO B N 1
ATOM 5448 C CA . PRO B 1 297 ? 6.195 -8.398 -10.789 1 97.44 297 PRO B CA 1
ATOM 5449 C C . PRO B 1 297 ? 7.121 -9.609 -10.891 1 97.44 297 PRO B C 1
ATOM 5451 O O . PRO B 1 297 ? 8.031 -9.617 -11.727 1 97.44 297 PRO B O 1
ATOM 5454 N N . ALA B 1 298 ? 6.879 -10.633 -10.117 1 97.12 298 ALA B N 1
ATOM 5455 C CA . ALA B 1 298 ? 7.727 -11.828 -10.141 1 97.12 298 ALA B CA 1
ATOM 5456 C C . ALA B 1 298 ? 7.566 -12.586 -11.453 1 97.12 298 ALA B C 1
ATOM 5458 O O . ALA B 1 298 ? 8.469 -13.32 -11.867 1 97.12 298 ALA B O 1
ATOM 5459 N N . VAL B 1 299 ? 6.434 -12.359 -12.102 1 97.94 299 VAL B N 1
ATOM 5460 C CA . VAL B 1 299 ? 6.199 -13.141 -13.312 1 97.94 299 VAL B CA 1
ATOM 5461 C C . VAL B 1 299 ? 5.809 -12.203 -14.461 1 97.94 299 VAL B C 1
ATOM 5463 O O . VAL B 1 299 ? 5.598 -12.656 -15.586 1 97.94 299 VAL B O 1
ATOM 5466 N N . CYS B 1 300 ? 5.652 -10.953 -14.25 1 97.81 300 CYS B N 1
ATOM 5467 C CA . CYS B 1 300 ? 5.262 -9.961 -15.242 1 97.81 300 CYS B CA 1
ATOM 5468 C C . CYS B 1 300 ? 6.254 -8.805 -15.273 1 97.81 300 CYS B C 1
ATOM 5470 O O . CYS B 1 300 ? 7.199 -8.812 -16.062 1 97.81 300 CYS B O 1
ATOM 5472 N N . GLY B 1 301 ? 6.258 -8 -14.234 1 97.81 301 GLY B N 1
ATOM 5473 C CA . GLY B 1 301 ? 7.16 -6.859 -14.148 1 97.81 301 GLY B CA 1
ATOM 5474 C C . GLY B 1 301 ? 6.535 -5.652 -13.484 1 97.81 301 GLY B C 1
ATOM 5475 O O . GLY B 1 301 ? 5.496 -5.766 -12.828 1 97.81 301 GLY B O 1
ATOM 5476 N N . SER B 1 302 ? 7.227 -4.582 -13.617 1 96.5 302 SER B N 1
ATOM 5477 C CA . SER B 1 302 ? 6.816 -3.326 -12.992 1 96.5 302 SER B CA 1
ATOM 5478 C C . SER B 1 302 ? 7.258 -2.125 -13.828 1 96.5 302 SER B C 1
ATOM 5480 O O . SER B 1 302 ? 8.406 -2.062 -14.281 1 96.5 302 SER B O 1
ATOM 5482 N N . PRO B 1 303 ? 6.262 -1.179 -13.961 1 95.06 303 PRO B N 1
ATOM 5483 C CA . PRO B 1 303 ? 4.824 -1.208 -13.672 1 95.06 303 PRO B CA 1
ATOM 5484 C C . PRO B 1 303 ? 4.094 -2.322 -14.422 1 95.06 303 PRO B C 1
ATOM 5486 O O . PRO B 1 303 ? 4.363 -2.555 -15.609 1 95.06 303 PRO B O 1
ATOM 5489 N N . THR B 1 304 ? 3.201 -2.932 -13.805 1 94.5 304 THR B N 1
ATOM 5490 C CA . THR B 1 304 ? 2.584 -4.176 -14.258 1 94.5 304 THR B CA 1
ATOM 5491 C C . THR B 1 304 ? 2.014 -4.016 -15.664 1 94.5 304 THR B C 1
ATOM 5493 O O . THR B 1 304 ? 2.303 -4.82 -16.547 1 94.5 304 THR B O 1
ATOM 5496 N N . HIS B 1 305 ? 1.267 -2.965 -15.898 1 92.19 305 HIS B N 1
ATOM 5497 C CA . HIS B 1 305 ? 0.598 -2.795 -17.188 1 92.19 305 HIS B CA 1
ATOM 5498 C C . HIS B 1 305 ? 1.606 -2.59 -18.312 1 92.19 305 HIS B C 1
ATOM 5500 O O . HIS B 1 305 ? 1.424 -3.105 -19.422 1 92.19 305 HIS B O 1
ATOM 5506 N N . VAL B 1 306 ? 2.658 -1.865 -18.062 1 94.75 306 VAL B N 1
ATOM 5507 C CA . VAL B 1 306 ? 3.684 -1.596 -19.062 1 94.75 306 VAL B CA 1
ATOM 5508 C C . VAL B 1 306 ? 4.473 -2.871 -19.344 1 94.75 306 VAL B C 1
ATOM 5510 O O . VAL B 1 306 ? 4.73 -3.197 -20.516 1 94.75 306 VAL B O 1
ATOM 5513 N N . ALA B 1 307 ? 4.781 -3.551 -18.281 1 96.94 307 ALA B N 1
ATOM 5514 C CA . ALA B 1 307 ? 5.527 -4.797 -18.438 1 96.94 307 ALA B CA 1
ATOM 5515 C C . ALA B 1 307 ? 4.711 -5.836 -19.188 1 96.94 307 ALA B C 1
ATOM 5517 O O . ALA B 1 307 ? 5.242 -6.543 -20.062 1 96.94 307 ALA B O 1
ATOM 5518 N N . LYS B 1 308 ? 3.467 -5.922 -18.844 1 95.56 308 LYS B N 1
ATOM 5519 C CA . LYS B 1 308 ? 2.592 -6.879 -19.516 1 95.56 308 LYS B CA 1
ATOM 5520 C C . LYS B 1 308 ? 2.533 -6.605 -21.016 1 95.56 308 LYS B C 1
ATOM 5522 O O . LYS B 1 308 ? 2.656 -7.527 -21.828 1 95.56 308 LYS B O 1
ATOM 5527 N N . GLN B 1 309 ? 2.367 -5.348 -21.344 1 94.19 309 GLN B N 1
ATOM 5528 C CA . GLN B 1 309 ? 2.322 -4.973 -22.766 1 94.19 309 GLN B CA 1
ATOM 5529 C C . GLN B 1 309 ? 3.643 -5.285 -23.453 1 94.19 309 GLN B C 1
ATOM 5531 O O . GLN B 1 309 ? 3.654 -5.762 -24.594 1 94.19 309 GLN B O 1
ATOM 5536 N N . PHE B 1 310 ? 4.73 -5.035 -22.781 1 96.06 310 PHE B N 1
ATOM 5537 C CA . PHE B 1 310 ? 6.047 -5.352 -23.312 1 96.06 310 PHE B CA 1
ATOM 5538 C C . PHE B 1 310 ? 6.16 -6.836 -23.625 1 96.06 310 PHE B C 1
ATOM 5540 O O . PHE B 1 310 ? 6.637 -7.215 -24.703 1 96.06 310 PHE B O 1
ATOM 5547 N N . ILE B 1 311 ? 5.688 -7.668 -22.719 1 96.31 311 ILE B N 1
ATOM 5548 C CA . ILE B 1 311 ? 5.73 -9.117 -22.859 1 96.31 311 ILE B CA 1
ATOM 5549 C C . ILE B 1 311 ? 4.898 -9.539 -24.078 1 96.31 311 ILE B C 1
ATOM 5551 O O . ILE B 1 311 ? 5.367 -10.297 -24.922 1 96.31 311 ILE B O 1
ATOM 5555 N N . LEU B 1 312 ? 3.744 -9.047 -24.156 1 92.44 312 LEU B N 1
ATOM 5556 C CA . LEU B 1 312 ? 2.84 -9.414 -25.234 1 92.44 312 LEU B CA 1
ATOM 5557 C C . LEU B 1 312 ? 3.406 -8.984 -26.594 1 92.44 312 LEU B C 1
ATOM 5559 O O . LEU B 1 312 ? 3.242 -9.688 -27.594 1 92.44 312 LEU B O 1
ATOM 5563 N N . ASP B 1 313 ? 4.098 -7.898 -26.609 1 93.69 313 ASP B N 1
ATOM 5564 C CA . ASP B 1 313 ? 4.617 -7.332 -27.844 1 93.69 313 ASP B CA 1
ATOM 5565 C C . ASP B 1 313 ? 5.895 -8.039 -28.281 1 93.69 313 ASP B C 1
ATOM 5567 O O . ASP B 1 313 ? 6.172 -8.148 -29.484 1 93.69 313 ASP B O 1
ATOM 5571 N N . HIS B 1 314 ? 6.66 -8.555 -27.344 1 95.88 314 HIS B N 1
ATOM 5572 C CA . HIS B 1 314 ? 8.039 -8.852 -27.734 1 95.88 314 HIS B CA 1
ATOM 5573 C C . HIS B 1 314 ? 8.398 -10.305 -27.422 1 95.88 314 HIS B C 1
ATOM 5575 O O . HIS B 1 314 ? 9.383 -10.828 -27.938 1 95.88 314 HIS B O 1
ATOM 5581 N N . GLU B 1 315 ? 7.688 -10.984 -26.484 1 95.25 315 GLU B N 1
ATOM 5582 C CA . GLU B 1 315 ? 8.117 -12.305 -26.031 1 95.25 315 GLU B CA 1
ATOM 5583 C C . GLU B 1 315 ? 7.961 -13.344 -27.156 1 95.25 315 GLU B C 1
ATOM 5585 O O . GLU B 1 315 ? 8.836 -14.188 -27.344 1 95.25 315 GLU B O 1
ATOM 5590 N N . GLY B 1 316 ? 6.883 -13.336 -28.031 1 93.69 316 GLY B N 1
ATOM 5591 C CA . GLY B 1 316 ? 6.859 -14.07 -29.281 1 93.69 316 GLY B CA 1
ATOM 5592 C C . GLY B 1 316 ? 6.039 -15.352 -29.219 1 93.69 316 GLY B C 1
ATOM 5593 O O . GLY B 1 316 ? 6.012 -16.125 -30.172 1 93.69 316 GLY B O 1
ATOM 5594 N N . TYR B 1 317 ? 5.422 -15.734 -28.125 1 94.19 317 TYR B N 1
ATOM 5595 C CA . TYR B 1 317 ? 4.539 -16.891 -28.047 1 94.19 317 TYR B CA 1
ATOM 5596 C C . TYR B 1 317 ? 3.469 -16.688 -26.984 1 94.19 317 TYR B C 1
ATOM 5598 O O . TYR B 1 317 ? 3.521 -15.727 -26.219 1 94.19 317 TYR B O 1
ATOM 5606 N N . ASP B 1 318 ? 2.514 -17.516 -26.922 1 93.44 318 ASP B N 1
ATOM 5607 C CA . ASP B 1 318 ? 1.435 -17.469 -25.953 1 93.44 318 ASP B CA 1
ATOM 5608 C C . ASP B 1 318 ? 1.79 -18.266 -24.703 1 93.44 318 ASP B C 1
ATOM 5610 O O . ASP B 1 318 ? 2.064 -19.469 -24.781 1 93.44 318 ASP B O 1
ATOM 5614 N N . ARG B 1 319 ? 1.689 -17.609 -23.531 1 96.38 319 ARG B N 1
ATOM 5615 C CA . ARG B 1 319 ? 2.064 -18.25 -22.281 1 96.38 319 ARG B CA 1
ATOM 5616 C C . ARG B 1 319 ? 0.989 -19.219 -21.812 1 96.38 319 ARG B C 1
ATOM 5618 O O . ARG B 1 319 ? 1.233 -20.047 -20.938 1 96.38 319 ARG B O 1
ATOM 5625 N N . HIS B 1 320 ? -0.238 -19.109 -22.375 1 95.56 320 HIS B N 1
ATOM 5626 C CA . HIS B 1 320 ? -1.379 -19.859 -21.859 1 95.56 320 HIS B CA 1
ATOM 5627 C C . HIS B 1 320 ? -1.471 -19.734 -20.344 1 95.56 320 HIS B C 1
ATOM 5629 O O . HIS B 1 320 ? -1.562 -18.641 -19.797 1 95.56 320 HIS B O 1
ATOM 5635 N N . TYR B 1 321 ? -1.273 -20.828 -19.625 1 98 321 TYR B N 1
ATOM 5636 C CA . TYR B 1 321 ? -1.454 -20.812 -18.188 1 98 321 TYR B CA 1
ATOM 5637 C C . TYR B 1 321 ? -0.144 -20.5 -17.469 1 98 321 TYR B C 1
ATOM 5639 O O . TYR B 1 321 ? -0.133 -20.219 -16.266 1 98 321 TYR B O 1
ATOM 5647 N N . TYR B 1 322 ? 1.023 -20.594 -18.25 1 98.44 322 TYR B N 1
ATOM 5648 C CA . TYR B 1 322 ? 2.303 -20.219 -17.656 1 98.44 322 TYR B CA 1
ATOM 5649 C C . TYR B 1 322 ? 2.248 -18.797 -17.094 1 98.44 322 TYR B C 1
ATOM 5651 O O . TYR B 1 322 ? 1.764 -17.875 -17.75 1 98.44 322 TYR B O 1
ATOM 5659 N N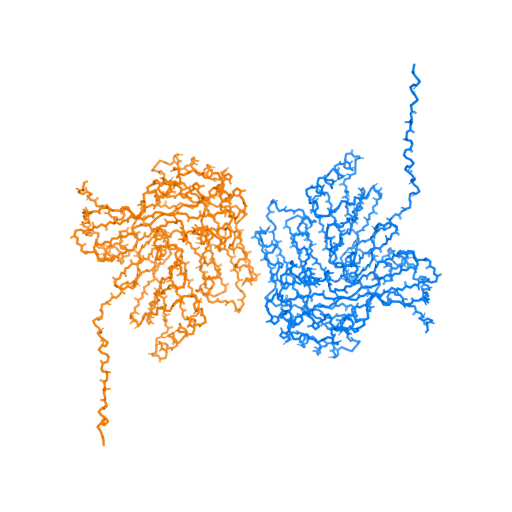 . THR B 1 323 ? 2.68 -18.656 -15.828 1 98.56 323 THR B N 1
ATOM 5660 C CA . THR B 1 323 ? 2.721 -17.406 -15.062 1 98.56 323 THR B CA 1
ATOM 5661 C C . THR B 1 323 ? 1.31 -16.938 -14.727 1 98.56 323 THR B C 1
ATOM 5663 O O . THR B 1 323 ? 1.103 -15.758 -14.422 1 98.56 323 THR B O 1
ATOM 5666 N N . GLY B 1 324 ? 0.31 -17.766 -14.844 1 98.38 324 GLY B N 1
ATOM 5667 C CA . GLY B 1 324 ? -1.017 -17.547 -14.297 1 98.38 324 GLY B CA 1
ATOM 5668 C C . GLY B 1 324 ? -1.151 -18 -12.852 1 98.38 324 GLY B C 1
ATOM 5669 O O . GLY B 1 324 ? -0.224 -17.844 -12.055 1 98.38 324 GLY B O 1
ATOM 5670 N N . LEU B 1 325 ? -2.398 -18.531 -12.594 1 98.56 325 LEU B N 1
ATOM 5671 C CA . LEU B 1 325 ? -2.697 -19.047 -11.258 1 98.56 325 LEU B CA 1
ATOM 5672 C C . LEU B 1 325 ? -3.207 -20.484 -11.328 1 98.56 325 LEU B C 1
ATOM 5674 O O . LEU B 1 325 ? -3.967 -20.828 -12.234 1 98.56 325 LEU B O 1
ATOM 5678 N N . VAL B 1 326 ? -2.795 -21.25 -10.398 1 98.69 326 VAL B N 1
ATOM 5679 C CA . VAL B 1 326 ? -3.395 -22.547 -10.125 1 98.69 326 VAL B CA 1
ATOM 5680 C C . VAL B 1 326 ? -3.66 -22.703 -8.625 1 98.69 326 VAL B C 1
ATOM 5682 O O . VAL B 1 326 ? -2.863 -22.25 -7.805 1 98.69 326 VAL B O 1
ATOM 5685 N N . GLY B 1 327 ? -4.809 -23.203 -8.32 1 98.69 327 GLY B N 1
ATOM 5686 C CA . GLY B 1 327 ? -5.117 -23.359 -6.906 1 98.69 327 GLY B CA 1
ATOM 5687 C C . GLY B 1 327 ? -6.52 -23.875 -6.656 1 98.69 327 GLY B C 1
ATOM 5688 O O . GLY B 1 327 ? -7.086 -24.578 -7.5 1 98.69 327 GLY B O 1
ATOM 5689 N N . TRP B 1 328 ? -7 -23.656 -5.426 1 98.69 328 TRP B N 1
ATOM 5690 C CA . TRP B 1 328 ? -8.312 -24.141 -5.016 1 98.69 328 TRP B CA 1
ATOM 5691 C C . TRP B 1 328 ? -9.008 -23.125 -4.117 1 98.69 328 TRP B C 1
ATOM 5693 O O . TRP B 1 328 ? -8.367 -22.219 -3.582 1 98.69 328 TRP B O 1
ATOM 5703 N N . MET B 1 329 ? -10.281 -23.203 -4.02 1 98.81 329 MET B N 1
ATOM 5704 C CA . MET B 1 329 ? -11.102 -22.391 -3.121 1 98.81 329 MET B CA 1
ATOM 5705 C C . MET B 1 329 ? -12.359 -23.156 -2.701 1 98.81 329 MET B C 1
ATOM 5707 O O . MET B 1 329 ? -13 -23.797 -3.529 1 98.81 329 MET B O 1
ATOM 5711 N N . ASP B 1 330 ? -12.672 -23.156 -1.428 1 98.5 330 ASP B N 1
ATOM 5712 C CA . ASP B 1 330 ? -13.906 -23.781 -0.957 1 98.5 330 ASP B CA 1
ATOM 5713 C C . ASP B 1 330 ? -15.055 -22.781 -0.937 1 98.5 330 ASP B C 1
ATOM 5715 O O . ASP B 1 330 ? -14.883 -21.625 -1.326 1 98.5 330 ASP B O 1
ATOM 5719 N N . ALA B 1 331 ? -16.234 -23.234 -0.556 1 98.12 331 ALA B N 1
ATOM 5720 C CA . ALA B 1 331 ? -17.453 -22.422 -0.636 1 98.12 331 ALA B CA 1
ATOM 5721 C C . ALA B 1 331 ? -17.438 -21.312 0.405 1 98.12 331 ALA B C 1
ATOM 5723 O O . ALA B 1 331 ? -18.25 -20.375 0.332 1 98.12 331 ALA B O 1
ATOM 5724 N N . GLU B 1 332 ? -16.562 -21.406 1.387 1 97.5 332 GLU B N 1
ATOM 5725 C CA . GLU B 1 332 ? -16.453 -20.375 2.412 1 97.5 332 GLU B CA 1
ATOM 5726 C C . GLU B 1 332 ? -15.453 -19.297 2.002 1 97.5 332 GLU B C 1
ATOM 5728 O O . GLU B 1 332 ? -15.266 -18.312 2.719 1 97.5 332 GLU B O 1
ATOM 5733 N N . GLY B 1 333 ? -14.773 -19.438 0.876 1 98.31 333 GLY B N 1
ATOM 5734 C CA . GLY B 1 333 ? -13.859 -18.438 0.352 1 98.31 333 GLY B CA 1
ATOM 5735 C C . GLY B 1 333 ? -12.422 -18.656 0.785 1 98.31 333 GLY B C 1
ATOM 5736 O O . GLY B 1 333 ? -11.555 -17.812 0.553 1 98.31 333 GLY B O 1
ATOM 5737 N N . ASN B 1 334 ? -12.156 -19.797 1.488 1 98.69 334 ASN B N 1
ATOM 5738 C CA . ASN B 1 334 ? -10.781 -20.172 1.809 1 98.69 334 ASN B CA 1
ATOM 5739 C C . ASN B 1 334 ? -10.102 -20.844 0.622 1 98.69 334 ASN B C 1
ATOM 5741 O O . ASN B 1 334 ? -10.758 -21.453 -0.221 1 98.69 334 ASN B O 1
ATOM 5745 N N . GLY B 1 335 ? -8.781 -20.719 0.525 1 98.62 335 GLY B N 1
ATOM 5746 C CA . GLY B 1 335 ? -8.086 -21.359 -0.581 1 98.62 335 GLY B CA 1
ATOM 5747 C C . GLY B 1 335 ? -6.621 -20.984 -0.672 1 98.62 335 GLY B C 1
ATOM 5748 O O . GLY B 1 335 ? -6.121 -20.219 0.155 1 98.62 335 GLY B O 1
ATOM 5749 N N . GLU B 1 336 ? -5.949 -21.594 -1.562 1 98.81 336 GLU B N 1
ATOM 5750 C CA . GLU B 1 336 ? -4.555 -21.328 -1.909 1 98.81 336 GLU B CA 1
ATOM 5751 C C . GLU B 1 336 ? -4.371 -21.234 -3.42 1 98.81 336 GLU B C 1
ATOM 5753 O O . GLU B 1 336 ? -4.883 -22.078 -4.164 1 98.81 336 GLU B O 1
ATOM 5758 N N . TRP B 1 337 ? -3.82 -20.219 -3.812 1 98.88 337 TRP B N 1
ATOM 5759 C CA . TRP B 1 337 ? -3.473 -19.984 -5.211 1 98.88 337 TRP B CA 1
ATOM 5760 C C . TRP B 1 337 ? -1.976 -19.75 -5.367 1 98.88 337 TRP B C 1
ATOM 5762 O O . TRP B 1 337 ? -1.397 -18.922 -4.66 1 98.88 337 TRP B O 1
ATOM 5772 N N . VAL B 1 338 ? -1.329 -20.453 -6.258 1 98.81 338 VAL B N 1
ATOM 5773 C CA . VAL B 1 338 ? 0.109 -20.328 -6.473 1 98.81 338 VAL B CA 1
ATOM 5774 C C . VAL B 1 338 ? 0.377 -19.844 -7.891 1 98.81 338 VAL B C 1
ATOM 5776 O O . VAL B 1 338 ? -0.478 -19.953 -8.773 1 98.81 338 VAL B O 1
ATOM 5779 N N . VAL B 1 339 ? 1.512 -19.234 -8.062 1 98.69 339 VAL B N 1
ATOM 5780 C CA . VAL B 1 339 ? 1.934 -18.812 -9.391 1 98.69 339 VAL B CA 1
ATOM 5781 C C . VAL B 1 339 ? 2.266 -20.031 -10.242 1 98.69 339 VAL B C 1
ATOM 5783 O O . VAL B 1 339 ? 2.947 -20.953 -9.781 1 98.69 339 VAL B O 1
ATOM 5786 N N . THR B 1 340 ? 1.812 -20.062 -11.43 1 98.62 340 THR B N 1
ATOM 5787 C CA . THR B 1 340 ? 2.027 -21.219 -12.305 1 98.62 340 THR B CA 1
ATOM 5788 C C . THR B 1 340 ? 3.412 -21.156 -12.945 1 98.62 340 THR B C 1
ATOM 5790 O O . THR B 1 340 ? 3.545 -20.766 -14.109 1 98.62 340 THR B O 1
ATOM 5793 N N . ILE B 1 341 ? 4.34 -21.562 -12.195 1 98.5 341 ILE B N 1
ATOM 5794 C CA . ILE B 1 341 ? 5.719 -21.656 -12.672 1 98.5 341 ILE B CA 1
ATOM 5795 C C . ILE B 1 341 ? 6.27 -23.047 -12.375 1 98.5 341 ILE B C 1
ATOM 5797 O O . ILE B 1 341 ? 5.645 -23.828 -11.656 1 98.5 341 ILE B O 1
ATOM 5801 N N . ARG B 1 342 ? 7.422 -23.312 -13 1 98.19 342 ARG B N 1
ATOM 5802 C CA . ARG B 1 342 ? 7.926 -24.688 -12.969 1 98.19 342 ARG B CA 1
ATOM 5803 C C . ARG B 1 342 ? 6.859 -25.672 -13.445 1 98.19 342 ARG B C 1
ATOM 5805 O O . ARG B 1 342 ? 6.562 -26.641 -12.758 1 98.19 342 ARG B O 1
ATOM 5812 N N . CYS B 1 343 ? 6.402 -25.438 -14.672 1 98.38 343 CYS B N 1
ATOM 5813 C CA . CYS B 1 343 ? 5.211 -26.141 -15.117 1 98.38 343 CYS B CA 1
ATOM 5814 C C . CYS B 1 343 ? 5.324 -26.531 -16.594 1 98.38 343 CYS B C 1
ATOM 5816 O O . CYS B 1 343 ? 6.258 -26.109 -17.281 1 98.38 343 CYS B O 1
ATOM 5818 N N . GLY B 1 344 ? 4.383 -27.359 -17.016 1 97.94 344 GLY B N 1
ATOM 5819 C CA . GLY B 1 344 ? 4.207 -27.766 -18.406 1 97.94 344 GLY B CA 1
ATOM 5820 C C . GLY B 1 344 ? 2.756 -27.984 -18.781 1 97.94 344 GLY B C 1
ATOM 5821 O O . GLY B 1 344 ? 1.94 -28.375 -17.953 1 97.94 344 GLY B O 1
ATOM 5822 N N . LEU B 1 345 ? 2.477 -27.641 -19.969 1 98.25 345 LEU B N 1
ATOM 5823 C CA . LEU B 1 345 ? 1.166 -27.906 -20.562 1 98.25 345 LEU B CA 1
ATOM 5824 C C . LEU B 1 345 ? 1.18 -29.219 -21.344 1 98.25 345 LEU B C 1
ATOM 5826 O O . LEU B 1 345 ? 1.848 -29.312 -22.375 1 98.25 345 LEU B O 1
ATOM 5830 N N . LEU B 1 346 ? 0.448 -30.188 -20.891 1 97 346 LEU B N 1
ATOM 5831 C CA . LEU B 1 346 ? 0.4 -31.516 -21.484 1 97 346 LEU B CA 1
ATOM 5832 C C . LEU B 1 346 ? -0.779 -31.641 -22.438 1 97 346 LEU B C 1
ATOM 5834 O O . LEU B 1 346 ? -1.923 -31.375 -22.062 1 97 346 LEU B O 1
ATOM 5838 N N . SER B 1 347 ? -0.493 -31.953 -23.625 1 95.88 347 SER B N 1
ATOM 5839 C CA . SER B 1 347 ? -1.479 -32.219 -24.672 1 95.88 347 SER B CA 1
ATOM 5840 C C . SER B 1 347 ? -1.207 -33.562 -25.359 1 95.88 347 SER B C 1
ATOM 5842 O O . SER B 1 347 ? -0.46 -33.625 -26.328 1 95.88 347 SER B O 1
ATOM 5844 N N . GLU B 1 348 ? -1.962 -34.594 -24.922 1 93.06 348 GLU B N 1
ATOM 5845 C CA . GLU B 1 348 ? -1.801 -35.906 -25.484 1 93.06 348 GLU B CA 1
ATOM 5846 C C . GLU B 1 348 ? -0.357 -36.406 -25.375 1 93.06 348 GLU B C 1
ATOM 5848 O O . GLU B 1 348 ? 0.104 -36.719 -24.266 1 93.06 348 GLU B O 1
ATOM 5853 N N . ASN B 1 349 ? 0.38 -36.312 -26.516 1 94.5 349 ASN B N 1
ATOM 5854 C CA . ASN B 1 349 ? 1.748 -36.812 -26.469 1 94.5 349 ASN B CA 1
ATOM 5855 C C . ASN B 1 349 ? 2.768 -35.688 -26.562 1 94.5 349 ASN B C 1
ATOM 5857 O O . ASN B 1 349 ? 3.91 -35.906 -26.953 1 94.5 349 ASN B O 1
ATOM 5861 N N . LYS B 1 350 ? 2.348 -34.5 -26.234 1 96.69 350 LYS B N 1
ATOM 5862 C CA . LYS B 1 350 ? 3.23 -33.344 -26.25 1 96.69 350 LYS B CA 1
ATOM 5863 C C . LYS B 1 350 ? 3.17 -32.594 -24.906 1 96.69 350 LYS B C 1
ATOM 5865 O O . LYS B 1 350 ? 2.133 -32.594 -24.25 1 96.69 350 LYS B O 1
ATOM 5870 N N . MET B 1 351 ? 4.254 -32.094 -24.625 1 97.06 351 MET B N 1
ATOM 5871 C CA . MET B 1 351 ? 4.316 -31.234 -23.438 1 97.06 351 MET B CA 1
ATOM 5872 C C . MET B 1 351 ? 5.148 -29.984 -23.719 1 97.06 351 MET B C 1
ATOM 5874 O O . MET B 1 351 ? 6.266 -30.078 -24.234 1 97.06 351 MET B O 1
ATOM 5878 N N . ARG B 1 352 ? 4.57 -28.859 -23.438 1 97.94 352 ARG B N 1
ATOM 5879 C CA . ARG B 1 352 ? 5.305 -27.609 -23.516 1 97.94 352 ARG B CA 1
ATOM 5880 C C . ARG B 1 352 ? 5.789 -27.172 -22.141 1 97.94 352 ARG B C 1
ATOM 5882 O O . ARG B 1 352 ? 4.988 -26.984 -21.219 1 97.94 352 ARG B O 1
ATOM 5889 N N . LEU B 1 353 ? 7.078 -27.062 -22 1 97.88 353 LEU B N 1
ATOM 5890 C CA . LEU B 1 353 ? 7.68 -26.578 -20.766 1 97.88 353 LEU B CA 1
ATOM 5891 C C . LEU B 1 353 ? 8.023 -25.094 -20.844 1 97.88 353 LEU B C 1
ATOM 5893 O O . LEU B 1 353 ? 8.328 -24.594 -21.938 1 97.88 353 LEU B O 1
ATOM 5897 N N . TYR B 1 354 ? 7.926 -24.438 -19.703 1 98.06 354 TYR B N 1
ATOM 5898 C CA . TYR B 1 354 ? 8.141 -23 -19.641 1 98.06 354 TYR B CA 1
ATOM 5899 C C . TYR B 1 354 ? 9.148 -22.641 -18.562 1 98.06 354 TYR B C 1
ATOM 5901 O O . TYR B 1 354 ? 9.227 -23.312 -17.531 1 98.06 354 TYR B O 1
ATOM 5909 N N . ALA B 1 355 ? 9.906 -21.609 -18.75 1 98 355 ALA B N 1
ATOM 5910 C CA . ALA B 1 355 ? 10.742 -21.016 -17.719 1 98 355 ALA B CA 1
ATOM 5911 C C . ALA B 1 355 ? 11.086 -19.562 -18.047 1 98 355 ALA B C 1
ATOM 5913 O O . ALA B 1 355 ? 11.336 -19.234 -19.203 1 98 355 ALA B O 1
ATOM 5914 N N . GLY B 1 356 ? 11.078 -18.766 -17.062 1 97.81 35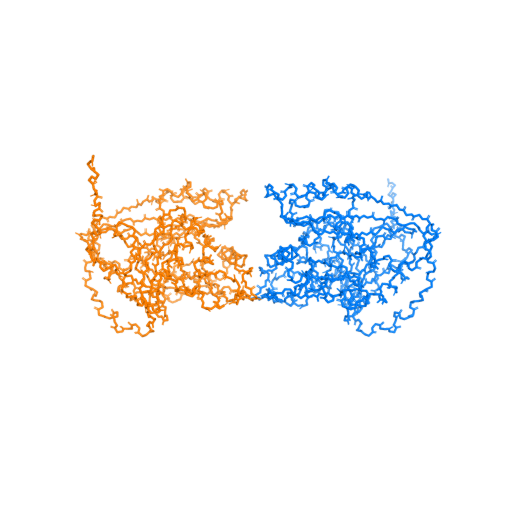6 GLY B N 1
ATOM 5915 C CA . GLY B 1 356 ? 11.344 -17.344 -17.281 1 97.81 356 GLY B CA 1
ATOM 5916 C C . GLY B 1 356 ? 12.367 -16.781 -16.312 1 97.81 356 GLY B C 1
ATOM 5917 O O . GLY B 1 356 ? 12.758 -17.469 -15.352 1 97.81 356 GLY B O 1
ATOM 5918 N N . ALA B 1 357 ? 12.805 -15.578 -16.594 1 97.38 357 ALA B N 1
ATOM 5919 C CA . ALA B 1 357 ? 13.773 -14.844 -15.789 1 97.38 357 ALA B CA 1
ATOM 5920 C C . ALA B 1 357 ? 13.367 -13.383 -15.641 1 97.38 357 ALA B C 1
ATOM 5922 O O . ALA B 1 357 ? 12.867 -12.773 -16.578 1 97.38 357 ALA B O 1
ATOM 5923 N N . GLY B 1 358 ? 13.555 -12.891 -14.43 1 97.44 358 GLY B N 1
ATOM 5924 C CA . GLY B 1 358 ? 13.297 -11.484 -14.188 1 97.44 358 GLY B CA 1
ATOM 5925 C C . GLY B 1 358 ? 14.43 -10.586 -14.648 1 97.44 358 GLY B C 1
ATOM 5926 O O . GLY B 1 358 ? 15.57 -10.727 -14.195 1 97.44 358 GLY B O 1
ATOM 5927 N N . ILE B 1 359 ? 14.102 -9.633 -15.547 1 97.44 359 ILE B N 1
ATOM 5928 C CA . ILE B 1 359 ? 15.086 -8.695 -16.094 1 97.44 359 ILE B CA 1
ATOM 5929 C C . ILE B 1 359 ? 14.984 -7.363 -15.359 1 97.44 359 ILE B C 1
ATOM 5931 O O . ILE B 1 359 ? 13.898 -6.801 -15.227 1 97.44 359 ILE B O 1
ATOM 5935 N N . VAL B 1 360 ? 16 -6.961 -14.758 1 96.56 360 VAL B N 1
ATOM 5936 C CA . VAL B 1 360 ? 16.141 -5.645 -14.141 1 96.56 360 VAL B CA 1
ATOM 5937 C C . VAL B 1 360 ? 17.422 -4.98 -14.609 1 96.56 360 VAL B C 1
ATOM 5939 O O . VAL B 1 360 ? 18.25 -5.605 -15.289 1 96.56 360 VAL B O 1
ATOM 5942 N N . GLU B 1 361 ? 17.562 -3.668 -14.281 1 94.81 361 GLU B N 1
ATOM 5943 C CA . GLU B 1 361 ? 18.828 -3.006 -14.578 1 94.81 361 GLU B CA 1
ATOM 5944 C C . GLU B 1 361 ? 20 -3.812 -14.047 1 94.81 361 GLU B C 1
ATOM 5946 O O . GLU B 1 361 ? 19.984 -4.289 -12.914 1 94.81 361 GLU B O 1
ATOM 5951 N N . GLY B 1 362 ? 20.984 -4.051 -14.922 1 93 362 GLY B N 1
ATOM 5952 C CA . GLY B 1 362 ? 22.156 -4.812 -14.523 1 93 362 GLY B CA 1
ATOM 5953 C C . GLY B 1 362 ? 22.094 -6.27 -14.938 1 93 362 GLY B C 1
ATOM 5954 O O . GLY B 1 362 ? 23.078 -7.008 -14.789 1 93 362 GLY B O 1
ATOM 5955 N N . SER B 1 363 ? 20.969 -6.73 -15.555 1 95.31 363 SER B N 1
ATOM 5956 C CA . SER B 1 363 ? 20.828 -8.109 -16.016 1 95.31 363 SER B CA 1
ATOM 5957 C C . SER B 1 363 ? 21.719 -8.383 -17.219 1 95.31 363 SER B C 1
ATOM 5959 O O . SER B 1 363 ? 22.016 -7.477 -18 1 95.31 363 SER B O 1
ATOM 5961 N N . ASP B 1 364 ? 22.156 -9.602 -17.297 1 95.88 364 ASP B N 1
ATOM 5962 C CA . ASP B 1 364 ? 22.953 -10.109 -18.422 1 95.88 364 ASP B CA 1
ATOM 5963 C C . ASP B 1 364 ? 22.156 -11.133 -19.219 1 95.88 364 ASP B C 1
ATOM 5965 O O . ASP B 1 364 ? 21.688 -12.133 -18.672 1 95.88 364 ASP B O 1
ATOM 5969 N N . ALA B 1 365 ? 22.047 -10.867 -20.484 1 97.12 365 ALA B N 1
ATOM 5970 C CA . ALA B 1 365 ? 21.172 -11.664 -21.328 1 97.12 365 ALA B CA 1
ATOM 5971 C C . ALA B 1 365 ? 21.547 -13.141 -21.281 1 97.12 365 ALA B C 1
ATOM 5973 O O . ALA B 1 365 ? 20.688 -14.008 -21.172 1 97.12 365 ALA B O 1
ATOM 5974 N N . GLU B 1 366 ? 22.797 -13.398 -21.406 1 96.62 366 GLU B N 1
ATOM 5975 C CA . GLU B 1 366 ? 23.266 -14.789 -21.375 1 96.62 366 GLU B CA 1
ATOM 5976 C C . GLU B 1 366 ? 22.984 -15.438 -20.016 1 96.62 366 GLU B C 1
ATOM 5978 O O . GLU B 1 366 ? 22.516 -16.578 -19.953 1 96.62 366 GLU B O 1
ATOM 5983 N N . ALA B 1 367 ? 23.234 -14.75 -19 1 95.25 367 ALA B N 1
ATOM 5984 C CA . ALA B 1 367 ? 23 -15.258 -17.656 1 95.25 367 ALA B CA 1
ATOM 5985 C C . ALA B 1 367 ? 21.516 -15.547 -17.438 1 95.25 367 ALA B C 1
ATOM 5987 O O . ALA B 1 367 ? 21.156 -16.547 -16.812 1 95.25 367 ALA B O 1
ATOM 5988 N N . GLU B 1 368 ? 20.703 -14.695 -17.969 1 96.88 368 GLU B N 1
ATOM 5989 C CA . GLU B 1 368 ? 19.266 -14.875 -17.828 1 96.88 368 GLU B CA 1
ATOM 5990 C C . GLU B 1 368 ? 18.781 -16.094 -18.609 1 96.88 368 GLU B C 1
ATOM 5992 O O . GLU B 1 368 ? 17.906 -16.828 -18.141 1 96.88 368 GLU B O 1
ATOM 5997 N N . TRP B 1 369 ? 19.344 -16.266 -19.766 1 97.06 369 TRP B N 1
ATOM 5998 C CA . TRP B 1 369 ? 19 -17.453 -20.547 1 97.06 369 TRP B CA 1
ATOM 5999 C C . TRP B 1 369 ? 19.359 -18.719 -19.766 1 97.06 369 TRP B C 1
ATOM 6001 O O . TRP B 1 369 ? 18.547 -19.656 -19.672 1 97.06 369 TRP B O 1
ATOM 6011 N N . LEU B 1 370 ? 20.5 -18.703 -19.219 1 95.75 370 LEU B N 1
ATOM 6012 C CA . LEU B 1 370 ? 20.969 -19.859 -18.469 1 95.75 370 LEU B CA 1
ATOM 6013 C C . LEU B 1 370 ? 20.109 -20.094 -17.25 1 95.75 370 LEU B C 1
ATOM 6015 O O . LEU B 1 370 ? 19.875 -21.25 -16.859 1 95.75 370 LEU B O 1
ATOM 6019 N N . GLU B 1 371 ? 19.672 -19.078 -16.656 1 95.25 371 GLU B N 1
ATOM 6020 C CA . GLU B 1 371 ? 18.766 -19.219 -15.523 1 95.25 371 GLU B CA 1
ATOM 6021 C C . GLU B 1 371 ? 17.453 -19.906 -15.938 1 95.25 371 GLU B C 1
ATOM 6023 O O . GLU B 1 371 ? 16.922 -20.719 -15.188 1 95.25 371 GLU B O 1
ATOM 6028 N N . THR B 1 372 ? 16.922 -19.531 -17.094 1 97.19 372 THR B N 1
ATOM 6029 C CA . THR B 1 372 ? 15.703 -20.172 -17.562 1 97.19 372 THR B CA 1
ATOM 6030 C C . THR B 1 372 ? 15.93 -21.672 -17.797 1 97.19 372 THR B C 1
ATOM 6032 O O . THR B 1 372 ? 15.062 -22.484 -17.484 1 97.19 372 THR B O 1
ATOM 6035 N N . GLU B 1 373 ? 17.078 -21.984 -18.312 1 95.75 373 GLU B N 1
ATOM 6036 C CA . GLU B 1 373 ? 17.406 -23.391 -18.516 1 95.75 373 GLU B CA 1
ATOM 6037 C C . GLU B 1 373 ? 17.484 -24.141 -17.188 1 95.75 373 GLU B C 1
ATOM 6039 O O . GLU B 1 373 ? 17 -25.266 -17.094 1 95.75 373 GLU B O 1
ATOM 6044 N N . ALA B 1 374 ? 18.094 -23.5 -16.234 1 95.06 374 ALA B N 1
ATOM 6045 C CA . ALA B 1 374 ? 18.203 -24.125 -14.906 1 95.06 374 ALA B CA 1
ATOM 6046 C C . ALA B 1 374 ? 16.828 -24.328 -14.281 1 95.06 374 ALA B C 1
ATOM 6048 O O . ALA B 1 374 ? 16.547 -25.375 -13.695 1 95.06 374 ALA B O 1
ATOM 6049 N N . LYS B 1 375 ? 15.992 -23.375 -14.406 1 96.62 375 LYS B N 1
ATOM 6050 C CA . LYS B 1 375 ? 14.641 -23.438 -13.867 1 96.62 375 LYS B CA 1
ATOM 6051 C C . LYS B 1 375 ? 13.828 -24.531 -14.555 1 96.62 375 LYS B C 1
ATOM 6053 O O . LYS B 1 375 ? 13.008 -25.203 -13.922 1 96.62 375 LYS B O 1
ATOM 6058 N N . MET B 1 376 ? 14.102 -24.75 -15.805 1 96.38 376 MET B N 1
ATOM 6059 C CA . MET B 1 376 ? 13.359 -25.734 -16.578 1 96.38 376 MET B CA 1
ATOM 6060 C C . MET B 1 376 ? 13.719 -27.156 -16.156 1 96.38 376 MET B C 1
ATOM 6062 O O . MET B 1 376 ? 12.977 -28.094 -16.422 1 96.38 376 MET B O 1
ATOM 6066 N N . GLN B 1 377 ? 14.883 -27.266 -15.484 1 94.69 377 GLN B N 1
ATOM 6067 C CA . GLN B 1 377 ? 15.352 -28.578 -15.07 1 94.69 377 GLN B CA 1
ATOM 6068 C C . GLN B 1 377 ? 14.359 -29.25 -14.125 1 94.69 377 GLN B C 1
ATOM 6070 O O . GLN B 1 377 ? 14.227 -30.469 -14.117 1 94.69 377 GLN B O 1
ATOM 6075 N N . THR B 1 378 ? 13.625 -28.484 -13.352 1 94.62 378 THR B N 1
ATOM 6076 C CA . THR B 1 378 ? 12.633 -29.047 -12.438 1 94.62 378 THR B CA 1
ATOM 6077 C C . THR B 1 378 ? 11.656 -29.938 -13.188 1 94.62 378 THR B C 1
ATOM 6079 O O . THR B 1 378 ? 11.391 -31.062 -12.766 1 94.62 378 THR B O 1
ATOM 6082 N N . MET B 1 379 ? 11.203 -29.5 -14.289 1 95.31 379 MET B N 1
ATOM 6083 C CA . MET B 1 379 ? 10.219 -30.25 -15.07 1 95.31 379 MET B CA 1
ATOM 6084 C C . MET B 1 379 ? 10.906 -31.297 -15.945 1 95.31 379 MET B C 1
ATOM 6086 O O . MET B 1 379 ? 10.359 -32.375 -16.156 1 95.31 379 MET B O 1
ATOM 6090 N N . LEU B 1 380 ? 12.078 -30.969 -16.453 1 93.12 380 LEU B N 1
ATOM 6091 C CA . LEU B 1 380 ? 12.805 -31.922 -17.281 1 93.12 380 LEU B CA 1
ATOM 6092 C C . LEU B 1 380 ? 13.164 -33.156 -16.484 1 93.12 380 LEU B C 1
ATOM 6094 O O . LEU B 1 380 ? 13.164 -34.281 -17.031 1 93.12 380 LEU B O 1
ATOM 6098 N N . ASN B 1 381 ? 13.469 -32.969 -15.273 1 90.5 381 ASN B N 1
ATOM 6099 C CA . ASN B 1 381 ? 13.867 -34.062 -14.414 1 90.5 381 ASN B CA 1
ATOM 6100 C C . ASN B 1 381 ? 12.734 -35.062 -14.234 1 90.5 381 ASN B C 1
ATOM 6102 O O . ASN B 1 381 ? 12.984 -36.25 -13.969 1 90.5 381 ASN B O 1
ATOM 6106 N N . ILE B 1 382 ? 11.547 -34.625 -14.281 1 88.19 382 ILE B N 1
ATOM 6107 C CA . ILE B 1 382 ? 10.445 -35.562 -14.078 1 88.19 382 ILE B CA 1
ATOM 6108 C C . ILE B 1 382 ? 10.234 -36.375 -15.344 1 88.19 382 ILE B C 1
ATOM 6110 O O . ILE B 1 382 ? 9.547 -37.406 -15.312 1 88.19 382 ILE B O 1
ATOM 6114 N N . LEU B 1 383 ? 10.844 -35.875 -16.438 1 84.94 383 LEU B N 1
ATOM 6115 C CA . LEU B 1 383 ? 10.789 -36.625 -17.688 1 84.94 383 LEU B CA 1
ATOM 6116 C C . LEU B 1 383 ? 11.906 -37.688 -17.75 1 84.94 383 LEU B C 1
ATOM 6118 O O . LEU B 1 383 ? 11.93 -38.5 -18.656 1 84.94 383 LEU B O 1
ATOM 6122 N N . ASN B 1 384 ? 12.836 -38.031 -16.594 1 68.75 384 ASN B N 1
ATOM 6123 C CA . ASN B 1 384 ? 13.984 -38.938 -16.484 1 68.75 384 ASN B CA 1
ATOM 6124 C C . ASN B 1 384 ? 14.102 -39.844 -17.703 1 68.75 384 ASN B C 1
ATOM 6126 O O . ASN B 1 384 ? 13.828 -41.031 -17.609 1 68.75 384 ASN B O 1
ATOM 6130 N N . THR B 1 385 ? 13.898 -39.375 -18.906 1 54.81 385 THR B N 1
ATOM 6131 C CA . THR B 1 385 ? 13.82 -40.125 -20.156 1 54.81 385 THR B CA 1
ATOM 6132 C C . THR B 1 385 ? 15.211 -40.375 -20.719 1 54.81 385 THR B C 1
ATOM 6134 O O . THR B 1 385 ? 16.141 -39.594 -20.453 1 54.81 385 THR B O 1
ATOM 6137 N N . LYS B 1 386 ? 15.602 -41.656 -21.062 1 48.69 386 LYS B N 1
ATOM 6138 C CA . LYS B 1 386 ? 16.562 -41.938 -22.125 1 48.69 386 LYS B CA 1
ATOM 6139 C C . LYS B 1 386 ? 16.344 -41.062 -23.344 1 48.69 386 LYS B C 1
ATOM 6141 O O . LYS B 1 386 ? 15.234 -41 -23.891 1 48.69 386 LYS B O 1
ATOM 6146 N N . VAL B 1 387 ? 16.859 -39.875 -23.297 1 45.47 387 VAL B N 1
ATOM 6147 C CA . VAL B 1 387 ? 16.766 -39.062 -24.516 1 45.47 387 VAL B CA 1
ATOM 6148 C C . VAL B 1 387 ? 17.312 -39.875 -25.703 1 45.47 387 VAL B C 1
ATOM 6150 O O . VAL B 1 387 ? 18.5 -40.219 -25.719 1 45.47 387 VAL B O 1
ATOM 6153 N N . ALA B 1 388 ? 16.594 -40.625 -26.438 1 40.09 388 ALA B N 1
ATOM 6154 C CA . ALA B 1 388 ? 17.047 -41.281 -27.656 1 40.09 388 ALA B CA 1
ATOM 6155 C C . ALA B 1 388 ? 17.438 -40.25 -28.719 1 40.09 388 ALA B C 1
ATOM 6157 O O . ALA B 1 388 ? 17.859 -40.625 -29.812 1 40.09 388 ALA B O 1
ATOM 6158 N N . VAL B 1 389 ? 17.344 -39 -28.75 1 36.5 389 VAL B N 1
ATOM 6159 C CA . VAL B 1 389 ? 17.781 -38.344 -29.984 1 36.5 389 VAL B CA 1
ATOM 6160 C C . VAL B 1 389 ? 19.281 -38.062 -29.906 1 36.5 389 VAL B C 1
ATOM 6162 O O . VAL B 1 389 ? 19.781 -37.656 -28.859 1 36.5 389 VAL B O 1
#

Foldseek 3Di:
DCPPPPPPPPPPVPPVPPFDKWKDALFWTKDFAAWDDWFFDQCVPVVVVVVVVLVVQVVLVVVVQDWKKWWWFAALPSNGTITIIIGSHIDIGGCCVPVLVPLPLPDQWEWDDKDKLDDLVLLLVLLVVVLVCVVVVNFFKAKFKIKMKTFTPFFDDVSSLQSLLCVLWVRFTWIWGQDPPRKTKTFGFRFWLWFDDQQKIKGKDWFQKDWDDPDPVVNVVVQVCSQPPPFRQVRVVQQVVLSCVQPVVQFPDKDKDPFFDWDDTSTMTTTMMMMITGGDNPHAFGVVSSVSCPPTCRRFGPPRVSSNVSCVPRSRDGCTRQQTWTWMAISVRGITIGGRARIWMHDTRMIMFMFIHMRGNPDRSVVRVVVRVSSNVSSVVSSVHPHPD/DCPPPPPVPPPPVPPVPPFDKWKDALFWTKDFAAWDDWFFDQCVPVVVVVVVVLVVQVVLVVVVQDWKKWWWFAALPSNGTITIIIGSHIDIGGCCPPVLVPLPLPDQWEWDDKDKLDDLVLLLVLLVVVLVCVVVVNFFKAKFKIKMKTFTPFFDDVSSLQSLLCVLWVRFTWIWGQDPPRKTKTFGFRFWLWFDDQQKIKGKDWFQKDWDDPDVVVNVVVQVCSQPPPFRQVRVVQQVVLCCVQPVVQFPDKDKDPFFDWDDTSTMTTTMMMMITGGDNPHAFGVVSSVSCPPTCRRFGPPRVSSNVSCVPRSRDGCTRQQTWTWMAISVRGITIGGRARIWMHDTRMIMFMFIHMRGNPDRSVVRVVVRVSSNVSSVVSSVHPHPD

Secondary structure (DSSP, 8-state):
---------------------EEE-SS-EEEEEEEEEEE---TTSHHHHHHHHHHHHHHHHHTT-S--EEEEEE-SSTTSPPEEEEEEEEEEES-THHHHTTS-------EEEEEESS-HHHHHHHHHHHHHHHHTTS-SEEEEEEEEEEEESS---HHHHHHHHHHH-TTSEEEEEE-GGG-EEEEEE--EEEEEETTEEEEE-EEEEEE--SSHHHHHHHHHHHHH-HHHHHHHHHHHHHHHHHHGGGEEEEEE-SSPEEEE-SSEEEEE--EEEEE-TT---HHHHHHHHPSPTTTSEESHHHHHHHHHHHS-S--TTTTSEEEEEETTS-EEEEE--SEEEEETTEEEEEEEEEEETT--HHHHHHHHHHHHHHHHGGG------/---------------------EEE-SS-EEEEEEEEEEE---TTSHHHHHHHHHHHHHHHHHTT-S--EEEEEE-SSTTSPPEEEEEEEEEEES-THHHHHTS-------EEEEEESS-HHHHHHHHHHHHHHHHTTS-SEEEEEEEEEEEESS---HHHHHHHHHHH-TTSEEEEEE-GGG-EEEEEE--EEEEEETTEEEEE-EEEEEEPPSSHHHHHHHHHHHHH-HHHHHHHHHHHHHHHHHHGGGEEEEEE-SSPEEEE-SSEEEEE--EEEEE-TT---HHHHHHHHPSPTTTSEESHHHHHHHHHHHS-S--TTTTSEEEEEETTS-EEEEE--SEEEEETTEEEEEEEEEEETT--HHHHHHHHHHHHHHHHGGG---B--

Radius of gyration: 32.07 Å; Cα contacts (8 Å, |Δi|>4): 1753; chains: 2; bounding box: 97×96×73 Å